Protein 5HZ2 (pdb70)

Sequence (388 aa):
AFEVGRNVAVTEGAVVFENEYFQLLQYKPLTDKVHARPLLMVPPCINKYYILDLQPESSLVRHVVEQGHTVFLVSWRNPDASMAGSTWDDYIEHAAIRAIEVARDISGQDKINVLGFCVGGTIVSTALAVLAARGEHPAASVTLLTTLLDFADTGILDVFVDEGHVQLREATLGGGAGAPCALLRGLELANTFSFLRPNDLVWNYVVDNYLKGNTPVPFDLLFWNGDATNLPGPWYCWYLRHTYLQNELKVPGKLTVCGVPVDLASIDVPTYIYGSREDHIVPWTAAYASTALLANKLRFVLGASGHIAGVINPPAKNKRSHWTNDALPESPQQWLAGAIEHHGSWWPDWTAWLAGQAGAKRAAPANYGNARYRAIEPAPGRYVKAKA

Foldseek 3Di:
DDDPCPFFQPQWWFFFDDDLWWTKIKGDAPDQKAFLAAEEEQEDLWFWDRLQGTGPVQHVVNVLSVLHHTYIYTTTFQDDQVCLQPALQNCLPVPQLVNLVQSCVQSVDQAHAYEAEEVRLVSNLQSLLVCLQVVHQRHQEYEYALYFQQQPPLPPCPVPPPPDDDDPDDDDDPDDDDDAQSVGGGWAKGFQVQNVHDDDDVCLVVVLVCCVPPHPPDPSVNVRRPQIGIDRRSHSVCCCCCPNNVRPSLPFQRDDHPHGGGQSQSNAHEYEFEDEPPESSRHLQSSLQVVVRYHDHYWYKYFYDYPSCRQRFDQVVFDGWIWGDRDRDNGVVVRVVRIDIGTGHCSVVVSVVVSVSRHDMDGDDPAPGDPVTHGDGIPPDCSSVDGD

Structure (mmCIF, N/CA/C/O backbone):
data_5HZ2
#
_entry.id   5HZ2
#
_cell.length_a   73.246
_cell.length_b   87.856
_cell.length_c   136.479
_cell.angle_alpha   90.000
_cell.angle_beta   90.000
_cell.angle_gamma   90.000
#
_symmetry.space_group_name_H-M   'I 2 2 2'
#
loop_
_entity.id
_entity.type
_entity.pdbx_description
1 polymer 'Poly-beta-hydroxybutyrate polymerase'
2 non-polymer GLYCEROL
3 non-polymer 'SULFATE ION'
4 water water
#
loop_
_atom_site.group_PDB
_atom_site.id
_atom_site.type_symbol
_atom_site.label_atom_id
_atom_site.label_alt_id
_atom_site.label_comp_id
_atom_site.label_asym_id
_atom_site.label_entity_id
_atom_site.label_seq_id
_atom_site.pdbx_PDB_ins_code
_atom_site.Cartn_x
_atom_site.Cartn_y
_atom_site.Cartn_z
_atom_site.occupancy
_atom_site.B_iso_or_equiv
_atom_site.auth_seq_id
_atom_site.auth_comp_id
_atom_site.auth_asym_id
_atom_site.auth_atom_id
_atom_site.pdbx_PDB_model_num
ATOM 1 N N . ALA A 1 1 ? 30.637 28.345 39.726 1.00 54.29 202 ALA A N 1
ATOM 2 C CA . ALA A 1 1 ? 31.121 27.005 39.283 1.00 51.59 202 ALA A CA 1
ATOM 3 C C . ALA A 1 1 ? 32.635 27.022 39.311 1.00 45.20 202 ALA A C 1
ATOM 4 O O . ALA A 1 1 ? 33.293 27.963 38.792 1.00 45.70 202 ALA A O 1
ATOM 6 N N . PHE A 1 2 ? 33.201 25.975 39.871 1.00 38.13 203 PHE A N 1
ATOM 7 C CA . PHE A 1 2 ? 34.647 25.929 40.089 1.00 36.54 203 PHE A CA 1
ATOM 8 C C . PHE A 1 2 ? 35.418 25.754 38.774 1.00 30.64 203 PHE A C 1
ATOM 9 O O . PHE A 1 2 ? 35.028 24.989 37.872 1.00 29.99 203 PHE A O 1
ATOM 17 N N . GLU A 1 3 ? 36.534 26.456 38.665 1.00 29.34 204 GLU A N 1
ATOM 18 C CA . GLU A 1 3 ? 37.347 26.268 37.496 1.00 30.75 204 GLU A CA 1
ATOM 19 C C . GLU A 1 3 ? 38.774 26.503 37.843 1.00 26.96 204 GLU A C 1
ATOM 20 O O . GLU A 1 3 ? 39.135 27.576 38.323 1.00 29.39 204 GLU A O 1
ATOM 26 N N . VAL A 1 4 ? 39.610 25.511 37.562 1.00 27.00 205 VAL A N 1
ATOM 27 C CA . VAL A 1 4 ? 40.991 25.616 37.912 1.00 26.87 205 VAL A CA 1
ATOM 28 C C . VAL A 1 4 ? 41.652 26.743 37.099 1.00 30.10 205 VAL A C 1
ATOM 29 O O . VAL A 1 4 ? 41.548 26.712 35.906 1.00 26.84 205 VAL A O 1
ATOM 33 N N . GLY A 1 5 ? 42.325 27.692 37.752 1.00 27.28 206 GLY A N 1
ATOM 34 C CA . GLY A 1 5 ? 42.932 28.830 37.075 1.00 33.65 206 GLY A CA 1
ATOM 35 C C . GLY A 1 5 ? 42.053 30.065 36.941 1.00 31.94 206 GLY A C 1
ATOM 36 O O . GLY A 1 5 ? 42.560 31.158 36.698 1.00 32.85 206 GLY A O 1
ATOM 37 N N . ARG A 1 6 ? 40.752 29.920 37.177 1.00 33.31 207 ARG A N 1
ATOM 38 C CA . ARG A 1 6 ? 39.879 31.078 37.234 1.00 36.68 207 ARG A CA 1
ATOM 39 C C . ARG A 1 6 ? 39.496 31.401 38.657 1.00 33.61 207 ARG A C 1
ATOM 40 O O . ARG A 1 6 ? 39.712 32.499 39.045 1.00 33.08 207 ARG A O 1
ATOM 48 N N . ASN A 1 7 ? 38.894 30.476 39.424 1.00 33.52 208 ASN A N 1
ATOM 49 C CA . ASN A 1 7 ? 38.551 30.753 40.857 1.00 30.77 208 ASN A CA 1
ATOM 50 C C . ASN A 1 7 ? 39.080 29.686 41.866 1.00 31.01 208 ASN A C 1
ATOM 51 O O . ASN A 1 7 ? 38.852 29.789 43.065 1.00 30.71 208 ASN A O 1
ATOM 56 N N . VAL A 1 8 ? 39.872 28.738 41.371 1.00 28.42 209 VAL A N 1
ATOM 57 C CA . VAL A 1 8 ? 40.568 27.742 42.172 1.00 28.58 209 VAL A CA 1
ATOM 58 C C . VAL A 1 8 ? 41.999 27.700 41.693 1.00 25.85 209 VAL A C 1
ATOM 59 O O . VAL A 1 8 ? 42.235 27.853 40.496 1.00 27.58 209 VAL A O 1
ATOM 63 N N . ALA A 1 9 ? 42.945 27.543 42.590 1.00 23.53 210 ALA A N 1
ATOM 64 C CA . ALA A 1 9 ? 44.382 27.427 42.223 1.00 25.04 210 ALA A CA 1
ATOM 65 C C . ALA A 1 9 ? 44.843 28.713 41.507 1.00 25.57 210 ALA A C 1
ATOM 66 O O . ALA A 1 9 ? 45.432 28.651 40.397 1.00 24.39 210 ALA A O 1
ATOM 68 N N . VAL A 1 10 ? 44.553 29.829 42.139 1.00 25.98 211 VAL A N 1
ATOM 69 C CA . VAL A 1 10 ? 44.837 31.141 41.524 1.00 29.55 211 VAL A CA 1
ATOM 70 C C . VAL A 1 10 ? 45.991 31.902 42.127 1.00 27.71 211 VAL A C 1
ATOM 71 O O . VAL A 1 10 ? 46.195 33.030 41.748 1.00 28.31 211 VAL A O 1
ATOM 75 N N . THR A 1 11 ? 46.786 31.303 43.011 1.00 23.05 212 THR A N 1
ATOM 76 C CA . THR A 1 11 ? 47.886 32.032 43.616 1.00 25.82 212 THR A CA 1
ATOM 77 C C . THR A 1 11 ? 48.858 32.285 42.484 1.00 25.66 212 THR A C 1
ATOM 78 O O . THR A 1 11 ? 49.145 31.384 41.681 1.00 24.50 212 THR A O 1
ATOM 82 N N . GLU A 1 12 ? 49.335 33.530 42.404 1.00 25.56 213 GLU A N 1
ATOM 83 C CA . GLU A 1 12 ? 50.130 33.909 41.251 1.00 25.59 213 GLU A CA 1
ATOM 84 C C . GLU A 1 12 ? 51.485 33.267 41.206 1.00 22.63 213 GLU A C 1
ATOM 85 O O . GLU A 1 12 ? 52.211 33.240 42.165 1.00 24.71 213 GLU A O 1
ATOM 91 N N . GLY A 1 13 ? 51.834 32.747 40.037 1.00 22.67 214 GLY A N 1
ATOM 92 C CA . GLY A 1 13 ? 53.106 32.082 39.837 1.00 20.81 214 GLY A CA 1
ATOM 93 C C . GLY A 1 13 ? 53.400 31.631 38.417 1.00 20.97 214 GLY A C 1
ATOM 94 O O . GLY A 1 13 ? 52.691 31.959 37.501 1.00 26.65 214 GLY A O 1
ATOM 95 N N . ALA A 1 14 ? 54.472 30.876 38.254 1.00 22.53 215 ALA A N 1
ATOM 96 C CA . ALA A 1 14 ? 54.848 30.371 36.955 1.00 23.09 215 ALA A CA 1
ATOM 97 C C . ALA A 1 14 ? 55.400 28.971 36.976 1.00 24.08 215 ALA A C 1
ATOM 98 O O . ALA A 1 14 ? 55.951 28.546 37.955 1.00 26.70 215 ALA A O 1
ATOM 100 N N . VAL A 1 15 ? 55.266 28.279 35.854 1.00 22.04 216 VAL A N 1
ATOM 101 C CA . VAL A 1 15 ? 55.866 26.988 35.695 1.00 21.95 216 VAL A CA 1
ATOM 102 C C . VAL A 1 15 ? 57.286 27.349 35.275 1.00 24.67 216 VAL A C 1
ATOM 103 O O . VAL A 1 15 ? 57.477 28.100 34.349 1.00 26.16 216 VAL A O 1
ATOM 107 N N . VAL A 1 16 ? 58.262 26.801 35.967 1.00 22.87 217 VAL A N 1
ATOM 108 C CA . VAL A 1 16 ? 59.662 27.014 35.720 1.00 26.96 217 VAL A CA 1
ATOM 109 C C . VAL A 1 16 ? 60.396 25.795 35.239 1.00 29.70 217 VAL A C 1
ATOM 110 O O . VAL A 1 16 ? 61.542 25.914 34.891 1.00 27.73 217 VAL A O 1
ATOM 114 N N . PHE A 1 17 ? 59.760 24.619 35.261 1.00 28.13 218 PHE A N 1
ATOM 115 C CA . PHE A 1 17 ? 60.378 23.389 34.777 1.00 25.93 218 PHE A CA 1
ATOM 116 C C . PHE A 1 17 ? 59.241 22.426 34.455 1.00 28.72 218 PHE A C 1
ATOM 117 O O . PHE A 1 17 ? 58.156 22.480 35.093 1.00 25.66 218 PHE A O 1
ATOM 125 N N . GLU A 1 18 ? 59.454 21.565 33.469 1.00 25.55 219 GLU A N 1
ATOM 126 C CA . GLU A 1 18 ? 58.492 20.489 33.192 1.00 26.30 219 GLU A CA 1
ATOM 127 C C . GLU A 1 18 ? 59.193 19.326 32.531 1.00 30.51 219 GLU A C 1
ATOM 128 O O . GLU A 1 18 ? 60.170 19.532 31.800 1.00 26.41 219 GLU A O 1
ATOM 134 N N . ASN A 1 19 ? 58.661 18.142 32.758 1.00 24.48 220 ASN A N 1
ATOM 135 C CA . ASN A 1 19 ? 59.120 16.917 32.159 1.00 22.11 220 ASN A CA 1
ATOM 136 C C . ASN A 1 19 ? 57.887 16.032 32.011 1.00 26.29 220 ASN A C 1
ATOM 137 O O . ASN A 1 19 ? 56.788 16.495 32.239 1.00 24.30 220 ASN A O 1
ATOM 142 N N . GLU A 1 20 ? 58.056 14.777 31.623 1.00 24.79 221 GLU A N 1
ATOM 143 C CA . GLU A 1 20 ? 56.922 13.890 31.378 1.00 29.15 221 GLU A CA 1
ATOM 144 C C . GLU A 1 20 ? 56.055 13.702 32.613 1.00 25.96 221 GLU A C 1
ATOM 145 O O . GLU A 1 20 ? 54.855 13.548 32.524 1.00 26.37 221 GLU A O 1
ATOM 151 N N . TYR A 1 21 ? 56.721 13.693 33.754 1.00 23.79 222 TYR A N 1
ATOM 152 C CA . TYR A 1 21 ? 56.127 13.512 35.070 1.00 25.04 222 TYR A CA 1
ATOM 153 C C . TYR A 1 21 ? 55.448 14.663 35.801 1.00 25.93 222 TYR A C 1
ATOM 154 O O . TYR A 1 21 ? 54.472 14.462 36.477 1.00 22.25 222 TYR A O 1
ATOM 163 N N . PHE A 1 22 ? 56.001 15.857 35.689 1.00 24.10 223 PHE A N 1
ATOM 164 C CA . PHE A 1 22 ? 55.453 16.983 36.408 1.00 23.01 223 PHE A CA 1
ATOM 165 C C . PHE A 1 22 ? 55.889 18.349 35.900 1.00 25.49 223 PHE A C 1
ATOM 166 O O . PHE A 1 22 ? 56.767 18.462 35.096 1.00 22.87 223 PHE A O 1
ATOM 174 N N . GLN A 1 23 ? 55.242 19.365 36.438 1.00 23.17 224 GLN A N 1
ATOM 175 C CA . GLN A 1 23 ? 55.582 20.738 36.199 1.00 23.25 224 GLN A CA 1
ATOM 176 C C . GLN A 1 23 ? 55.952 21.301 37.567 1.00 26.41 224 GLN A C 1
ATOM 177 O O . GLN A 1 23 ? 55.248 21.078 38.529 1.00 24.61 224 GLN A O 1
ATOM 183 N N . LEU A 1 24 ? 57.063 22.008 37.658 1.00 23.47 225 LEU A N 1
ATOM 184 C CA . LEU A 1 24 ? 57.406 22.672 38.896 1.00 22.51 225 LEU A CA 1
ATOM 185 C C . LEU A 1 24 ? 56.887 24.103 38.829 1.00 25.04 225 LEU A C 1
ATOM 186 O O . LEU A 1 24 ? 57.262 24.903 37.913 1.00 22.13 225 LEU A O 1
ATOM 191 N N . LEU A 1 25 ? 56.023 24.453 39.779 1.00 22.39 226 LEU A N 1
ATOM 192 C CA . LEU A 1 25 ? 55.552 25.831 39.933 1.00 21.76 226 LEU A CA 1
ATOM 193 C C . LEU A 1 25 ? 56.403 26.586 40.955 1.00 23.23 226 LEU A C 1
ATOM 194 O O . LEU A 1 25 ? 56.932 26.012 41.935 1.00 22.90 226 LEU A O 1
ATOM 199 N N . GLN A 1 26 ? 56.578 27.884 40.685 1.00 23.05 227 GLN A N 1
ATOM 200 C CA . GLN A 1 26 ? 57.226 28.822 41.602 1.00 21.85 227 GLN A CA 1
ATOM 201 C C . GLN A 1 26 ? 56.303 29.970 41.774 1.00 22.79 227 GLN 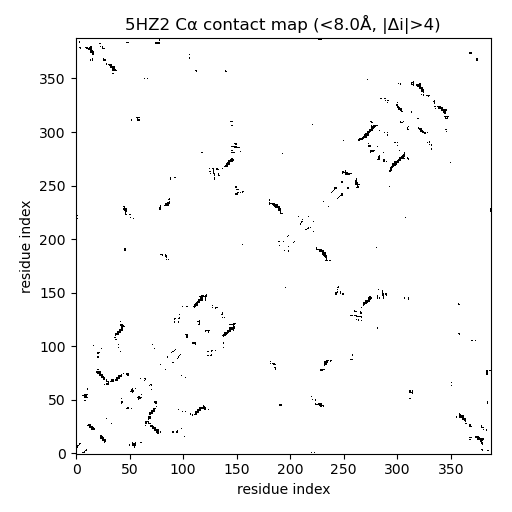A C 1
ATOM 202 O O . GLN A 1 26 ? 55.847 30.589 40.803 1.00 24.80 227 GLN A O 1
ATOM 208 N N . TYR A 1 27 ? 56.008 30.319 43.022 1.00 21.58 228 TYR A N 1
ATOM 209 C CA . TYR A 1 27 ? 55.032 31.369 43.247 1.00 22.94 228 TYR A CA 1
ATOM 210 C C . TYR A 1 27 ? 55.687 32.760 43.383 1.00 21.98 228 TYR A C 1
ATOM 211 O O . TYR A 1 27 ? 56.826 32.902 43.845 1.00 26.00 228 TYR A O 1
ATOM 220 N N . LYS A 1 28 ? 54.936 33.740 42.932 1.00 21.94 229 LYS A N 1
ATOM 221 C CA . LYS A 1 28 ? 55.327 35.159 43.016 1.00 23.91 229 LYS A CA 1
ATOM 222 C C . LYS A 1 28 ? 55.371 35.593 44.507 1.00 26.82 229 LYS A C 1
ATOM 223 O O . LYS A 1 28 ? 54.475 35.292 45.269 1.00 27.19 229 LYS A O 1
ATOM 229 N N . PRO A 1 29 ? 56.444 36.272 44.928 1.00 30.32 230 PRO A N 1
ATOM 230 C CA . PRO A 1 29 ? 56.465 36.732 46.299 1.00 29.08 230 PRO A CA 1
ATOM 231 C C . PRO A 1 29 ? 55.333 37.712 46.614 1.00 28.63 230 PRO A C 1
ATOM 232 O O . PRO A 1 29 ? 54.844 38.450 45.764 1.00 26.76 230 PRO A O 1
ATOM 236 N N . LEU A 1 30 ? 54.917 37.709 47.864 1.00 29.74 231 LEU A N 1
ATOM 237 C CA . LEU A 1 30 ? 53.900 38.615 48.310 1.00 31.08 231 LEU A CA 1
ATOM 238 C C . LEU A 1 30 ? 54.443 39.475 49.479 1.00 32.59 231 LEU A C 1
ATOM 239 O O . LEU A 1 30 ? 53.661 40.115 50.198 1.00 32.48 231 LEU A O 1
ATOM 244 N N . THR A 1 31 ? 55.753 39.432 49.687 1.00 30.27 232 THR A N 1
ATOM 245 C CA . THR A 1 31 ? 56.435 40.108 50.784 1.00 30.41 232 THR A CA 1
ATOM 246 C C . THR A 1 31 ? 57.662 40.775 50.160 1.00 30.84 232 THR A C 1
ATOM 247 O O . THR A 1 31 ? 58.085 40.374 49.062 1.00 29.85 232 THR A O 1
ATOM 251 N N . ASP A 1 32 ? 58.282 41.755 50.824 1.00 31.10 233 ASP A N 1
ATOM 252 C CA . ASP A 1 32 ? 59.534 42.351 50.272 1.00 34.43 233 ASP A CA 1
ATOM 253 C C . ASP A 1 32 ? 60.736 41.495 50.510 1.00 31.87 233 ASP A C 1
ATOM 254 O O . ASP A 1 32 ? 61.683 41.482 49.735 1.00 32.56 233 ASP A O 1
ATOM 259 N N . LYS A 1 33 ? 60.720 40.773 51.617 1.00 30.85 234 LYS A N 1
ATOM 260 C CA . LYS A 1 33 ? 61.762 39.838 51.911 1.00 30.17 234 LYS A CA 1
ATOM 261 C C . LYS A 1 33 ? 61.243 38.381 52.099 1.00 29.40 234 LYS A C 1
ATOM 262 O O . LYS A 1 33 ? 60.080 38.145 52.413 1.00 32.35 234 LYS A O 1
ATOM 268 N N . VAL A 1 34 ? 62.147 37.444 51.900 1.00 29.60 235 VAL A N 1
ATOM 269 C CA . VAL A 1 34 ? 61.833 36.057 52.063 1.00 29.34 235 VAL A CA 1
ATOM 270 C C . VAL A 1 34 ? 63.021 35.350 52.653 1.00 30.12 235 VAL A C 1
ATOM 271 O O . VAL A 1 34 ? 64.135 35.771 52.483 1.00 30.01 235 VAL A O 1
ATOM 275 N N . HIS A 1 35 ? 62.763 34.262 53.346 1.00 28.89 236 HIS A N 1
ATOM 276 C CA . HIS A 1 35 ? 63.819 33.413 53.814 1.00 26.17 236 HIS A CA 1
ATOM 277 C C . HIS A 1 35 ? 64.754 32.899 52.770 1.00 26.70 236 HIS A C 1
ATOM 278 O O . HIS A 1 35 ? 64.369 32.610 51.636 1.00 29.40 236 HIS A O 1
ATOM 285 N N . ALA A 1 36 ? 66.001 32.703 53.185 1.00 30.24 237 ALA A N 1
ATOM 286 C CA . ALA A 1 36 ? 67.010 32.204 52.299 1.00 30.10 237 ALA A CA 1
ATOM 287 C C . ALA A 1 36 ? 66.620 30.836 51.669 1.00 31.16 237 ALA A C 1
ATOM 288 O O . ALA A 1 36 ? 66.859 30.606 50.486 1.00 29.24 237 ALA A O 1
ATOM 290 N N . ARG A 1 37 ? 66.094 29.911 52.485 1.00 27.49 238 ARG A N 1
ATOM 291 C CA . ARG A 1 37 ? 65.739 28.577 52.029 1.00 27.15 238 ARG A CA 1
ATOM 292 C C . ARG A 1 37 ? 64.278 28.546 51.602 1.00 27.01 238 ARG A C 1
ATOM 293 O O . ARG A 1 37 ? 63.411 28.956 52.354 1.00 27.22 238 ARG A O 1
ATOM 301 N N . PRO A 1 38 ? 64.021 28.021 50.424 1.00 25.13 239 PRO A N 1
ATOM 302 C CA . PRO A 1 38 ? 62.653 27.953 49.934 1.00 26.17 239 PRO A CA 1
ATOM 303 C C . PRO A 1 38 ? 62.061 26.651 50.445 1.00 23.20 239 PRO A C 1
ATOM 304 O O . PRO A 1 38 ? 62.794 25.798 50.970 1.00 22.12 239 PRO A O 1
ATOM 308 N N . LEU A 1 39 ? 60.758 26.507 50.245 1.00 23.53 240 LEU A N 1
ATOM 309 C CA . LEU A 1 39 ? 60.021 25.296 50.603 1.00 22.54 240 LEU A CA 1
ATOM 310 C C . LEU A 1 39 ? 59.545 24.693 49.303 1.00 22.37 240 LEU A C 1
ATOM 311 O O . LEU A 1 39 ? 58.836 25.373 48.543 1.00 23.32 240 LEU A O 1
ATOM 316 N N . LEU A 1 40 ? 59.841 23.413 49.098 1.00 22.44 241 LEU A N 1
ATOM 317 C CA . LEU A 1 40 ? 59.258 22.638 48.019 1.00 22.27 241 LEU A CA 1
ATOM 318 C C . LEU A 1 40 ? 58.122 21.756 48.589 1.00 20.34 241 LEU A C 1
ATOM 319 O O . LEU A 1 40 ? 58.362 20.947 49.496 1.00 20.81 241 LEU A O 1
ATOM 324 N N . MET A 1 41 ? 56.951 21.889 47.990 1.00 22.46 242 MET A N 1
ATOM 325 C CA . MET A 1 41 ? 55.794 21.114 48.358 1.00 22.62 242 MET A CA 1
ATOM 326 C C . MET A 1 41 ? 55.559 19.988 47.365 1.00 21.12 242 MET A C 1
ATOM 327 O O . MET A 1 41 ? 55.513 20.220 46.176 1.00 21.14 242 MET A O 1
ATOM 332 N N . VAL A 1 42 ? 55.406 18.777 47.878 1.00 20.87 243 VAL A N 1
ATOM 333 C CA . VAL A 1 42 ? 55.122 17.631 47.056 1.00 18.60 243 VAL A CA 1
ATOM 334 C C . VAL A 1 42 ? 53.746 17.136 47.452 1.00 20.26 243 VAL A C 1
ATOM 335 O O . VAL A 1 42 ? 53.566 16.486 48.445 1.00 19.43 243 VAL A O 1
ATOM 339 N N . PRO A 1 43 ? 52.742 17.489 46.675 1.0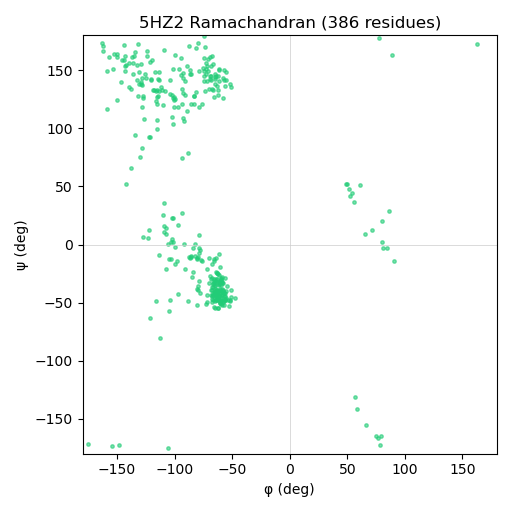0 22.88 244 PRO A N 1
ATOM 340 C CA . PRO A 1 43 ? 51.362 17.084 46.948 1.00 22.60 244 PRO A CA 1
ATOM 341 C C . PRO A 1 43 ? 51.089 15.660 46.501 1.00 22.77 244 PRO A C 1
ATOM 342 O O . PRO A 1 43 ? 51.951 15.068 45.903 1.00 19.76 244 PRO A O 1
ATOM 346 N N . PRO A 1 44 ? 49.921 15.114 46.812 1.00 21.71 245 PRO A N 1
ATOM 347 C CA . PRO A 1 44 ? 49.645 13.754 46.342 1.00 23.30 245 PRO A CA 1
ATOM 348 C C . PRO A 1 44 ? 49.417 13.689 44.828 1.00 22.30 245 PRO A C 1
ATOM 349 O O . PRO A 1 44 ? 49.139 14.704 44.224 1.00 22.32 245 PRO A O 1
ATOM 353 N N . CYS A 1 45 ? 49.569 12.510 44.238 1.00 21.70 246 CYS A N 1
ATOM 354 C CA . CYS A 1 45 ? 49.287 12.305 42.823 1.00 23.27 246 CYS A CA 1
ATOM 355 C C . CYS A 1 45 ? 47.923 11.600 42.653 1.00 23.67 246 CYS A C 1
ATOM 356 O O . CYS A 1 45 ? 47.525 11.261 41.552 1.00 23.10 246 CYS A O 1
ATOM 359 N N . ILE A 1 46 ? 47.257 11.414 43.778 1.00 21.07 247 ILE A N 1
ATOM 360 C CA . ILE A 1 46 ? 45.935 10.849 43.828 1.00 21.71 247 ILE A CA 1
ATOM 361 C C . ILE A 1 46 ? 45.143 12.129 44.023 1.00 19.86 247 ILE A C 1
ATOM 362 O O . ILE A 1 46 ? 45.223 12.761 45.043 1.00 21.13 247 ILE A O 1
ATOM 367 N N . ASN A 1 47 ? 44.409 12.514 42.999 1.00 22.25 248 ASN A N 1
ATOM 368 C CA . ASN A 1 47 ? 43.702 13.775 42.954 1.00 21.51 248 ASN A CA 1
ATOM 369 C C . ASN A 1 47 ? 44.829 14.778 42.638 1.00 22.13 248 ASN A C 1
ATOM 370 O O . ASN A 1 47 ? 45.972 14.396 42.571 1.00 21.25 248 ASN A O 1
ATOM 375 N N . LYS A 1 48 ? 44.488 16.042 42.479 1.00 20.11 249 LYS A N 1
ATOM 376 C CA . LYS A 1 48 ? 45.440 17.068 42.098 1.00 21.78 249 LYS A CA 1
ATOM 377 C C . LYS A 1 48 ? 45.993 17.954 43.208 1.00 20.11 249 LYS A C 1
ATOM 378 O O . LYS A 1 48 ? 45.456 18.008 44.278 1.00 20.58 249 LYS A O 1
ATOM 384 N N . TYR A 1 49 ? 47.095 18.632 42.926 1.00 19.42 250 TYR A N 1
ATOM 385 C CA . TYR A 1 49 ? 47.762 19.444 43.927 1.00 22.32 250 TYR A CA 1
ATOM 386 C C . TYR A 1 49 ? 46.987 20.567 44.593 1.00 23.44 250 TYR A C 1
ATOM 387 O O . TYR A 1 49 ? 47.272 20.924 45.714 1.00 22.96 250 TYR A O 1
ATOM 396 N N . TYR A 1 50 ? 46.017 21.104 43.878 1.00 24.25 251 TYR A N 1
ATOM 397 C CA . TYR A 1 50 ? 45.310 22.303 44.274 1.00 22.52 251 TYR A CA 1
ATOM 398 C C . TYR A 1 50 ? 44.534 22.300 45.573 1.00 22.67 251 TYR A C 1
ATOM 399 O O . TYR A 1 50 ? 44.073 23.326 46.018 1.00 21.46 251 TYR A O 1
ATOM 408 N N . ILE A 1 51 ? 44.409 21.142 46.190 1.00 22.25 252 ILE A N 1
ATOM 409 C CA . ILE A 1 51 ? 43.790 21.073 47.494 1.00 21.41 252 ILE A CA 1
ATOM 410 C C . ILE A 1 51 ? 44.658 21.977 48.402 1.00 22.59 252 ILE A C 1
ATOM 411 O O . ILE A 1 51 ? 44.170 22.528 49.351 1.00 25.93 252 ILE A O 1
ATOM 416 N N . LEU A 1 52 ? 45.943 22.102 48.085 1.00 21.26 253 LEU A N 1
ATOM 417 C CA . LEU A 1 52 ? 46.888 22.954 48.814 1.00 22.69 253 LEU A CA 1
ATOM 418 C C . LEU A 1 52 ? 46.855 24.454 48.416 1.00 25.39 253 LEU A C 1
ATOM 419 O O . LEU A 1 52 ? 47.489 25.265 49.049 1.00 26.22 253 LEU A O 1
ATOM 424 N N . ASP A 1 53 ? 46.151 24.787 47.344 1.00 24.85 254 ASP A N 1
ATOM 425 C CA . ASP A 1 53 ? 45.982 26.169 46.899 1.00 24.42 254 ASP A CA 1
ATOM 426 C C . ASP A 1 53 ? 44.561 26.250 46.397 1.00 25.73 254 ASP A C 1
ATOM 427 O O . ASP A 1 53 ? 44.313 26.656 45.292 1.00 23.52 254 ASP A O 1
ATOM 432 N N . LEU A 1 54 ? 43.625 25.827 47.223 1.00 25.81 255 LEU A N 1
ATOM 433 C CA . LEU A 1 54 ? 42.263 25.733 46.778 1.00 26.31 255 LEU A CA 1
ATOM 434 C C . LEU A 1 54 ? 41.543 26.989 46.353 1.00 30.79 255 LEU A C 1
ATOM 435 O O . LEU A 1 54 ? 41.137 27.071 45.227 1.00 34.62 255 LEU A O 1
ATOM 440 N N . GLN A 1 55 ? 41.495 27.994 47.202 1.00 29.53 256 GLN A N 1
ATOM 441 C CA . GLN A 1 55 ? 40.838 29.254 46.899 1.00 31.72 256 GLN A CA 1
ATOM 442 C C . GLN A 1 55 ? 41.605 30.274 47.679 1.00 28.58 256 GLN A C 1
ATOM 443 O O . GLN A 1 55 ? 42.323 29.904 48.577 1.00 29.33 256 GLN A O 1
ATOM 449 N N . PRO A 1 56 ? 41.522 31.548 47.352 1.00 31.21 257 PRO A N 1
ATOM 450 C CA . PRO A 1 56 ? 42.403 32.486 48.034 1.00 31.12 257 PRO A CA 1
ATOM 451 C C . PRO A 1 56 ? 42.285 32.480 49.544 1.00 28.16 257 PRO A C 1
ATOM 452 O O . PRO A 1 56 ? 43.292 32.536 50.198 1.00 31.26 257 PRO A O 1
ATOM 456 N N . GLU A 1 57 ? 41.081 32.400 50.064 1.00 28.77 258 GLU A N 1
ATOM 457 C CA . GLU A 1 57 ? 40.816 32.361 51.485 1.00 33.12 258 GLU A CA 1
ATOM 458 C C . GLU A 1 57 ? 41.356 31.121 52.188 1.00 29.42 258 GLU A C 1
ATOM 459 O O . GLU A 1 57 ? 41.736 31.169 53.334 1.00 35.07 258 GLU A O 1
ATOM 465 N N . SER A 1 58 ? 41.323 30.000 51.491 1.00 28.00 259 SER A N 1
ATOM 466 C CA . SER A 1 58 ? 41.722 28.708 52.028 1.00 27.89 259 SER A CA 1
ATOM 467 C C . SER A 1 58 ? 43.039 28.116 51.535 1.00 28.99 259 SER A C 1
ATOM 468 O O . SER A 1 58 ? 43.299 26.949 51.740 1.00 29.37 259 SER A O 1
ATOM 471 N N . SER A 1 59 ? 43.861 28.912 50.883 1.00 24.68 260 SER A N 1
ATOM 472 C CA . SER A 1 59 ? 45.088 28.390 50.326 1.00 25.68 260 SER A CA 1
ATOM 473 C C . SER A 1 59 ? 46.287 28.278 51.253 1.00 24.89 260 SER A C 1
ATOM 474 O O . SER A 1 59 ? 46.740 29.258 51.784 1.00 23.58 260 SER A O 1
ATOM 477 N N . LEU A 1 60 ? 46.814 27.068 51.413 1.00 23.22 261 LEU A N 1
ATOM 478 C CA . LEU A 1 60 ? 48.022 26.919 52.172 1.00 23.22 261 LEU A CA 1
ATOM 479 C C . LEU A 1 60 ? 49.205 27.582 51.477 1.00 22.83 261 LEU A C 1
ATOM 480 O O . LEU A 1 60 ? 50.039 28.186 52.135 1.00 22.86 261 LEU A O 1
ATOM 485 N N . VAL A 1 61 ? 49.307 27.420 50.154 1.00 23.34 262 VAL A N 1
ATOM 486 C CA . VAL A 1 61 ? 50.400 28.077 49.411 1.00 23.74 262 VAL A CA 1
ATOM 487 C C . VAL A 1 61 ? 50.462 29.580 49.693 1.00 21.93 262 VAL A C 1
ATOM 488 O O . VAL A 1 61 ? 51.492 30.107 50.093 1.00 24.03 262 VAL A O 1
ATOM 492 N N . ARG A 1 62 ? 49.315 30.227 49.512 1.00 23.90 263 ARG A N 1
ATOM 493 C CA . ARG A 1 62 ? 49.237 31.684 49.658 1.00 26.62 263 ARG A CA 1
ATOM 494 C C . ARG A 1 62 ? 49.672 32.073 51.045 1.00 27.13 263 ARG A C 1
ATOM 495 O O . ARG A 1 62 ? 50.466 33.006 51.236 1.00 26.20 263 ARG A O 1
ATOM 503 N N . HIS A 1 63 ? 49.197 31.316 52.018 1.00 26.04 264 HIS A N 1
ATOM 504 C CA . HIS A 1 63 ? 49.541 31.608 53.378 1.00 24.10 264 HIS A CA 1
ATOM 505 C C . HIS A 1 63 ? 51.029 31.503 53.636 1.00 24.53 264 HIS A C 1
ATOM 506 O O . HIS A 1 63 ? 51.595 32.366 54.276 1.00 22.10 264 HIS A O 1
ATOM 513 N N . VAL A 1 64 ? 51.660 30.457 53.124 1.00 23.60 265 VAL A N 1
ATOM 514 C CA . VAL A 1 64 ? 53.079 30.281 53.338 1.00 22.68 265 VAL A CA 1
ATOM 515 C C . VAL A 1 64 ? 53.851 31.421 52.593 1.00 23.34 265 VAL A C 1
ATOM 516 O O . VAL A 1 64 ? 54.809 31.974 53.128 1.00 23.23 265 VAL A O 1
ATOM 520 N N . VAL A 1 65 ? 53.451 31.709 51.381 1.00 25.63 266 VAL A N 1
ATOM 521 C CA . VAL A 1 65 ? 54.071 32.792 50.594 1.00 25.06 266 VAL A CA 1
ATOM 522 C C . VAL A 1 65 ? 53.977 34.082 51.399 1.00 25.94 266 VAL A C 1
ATOM 523 O O . VAL A 1 65 ? 54.978 34.812 51.527 1.00 24.80 266 VAL A O 1
ATOM 527 N N . GLU A 1 66 ? 52.801 34.346 51.938 1.00 24.26 267 GLU A N 1
ATOM 528 C CA . GLU A 1 66 ? 52.625 35.537 52.793 1.00 27.87 267 GLU A CA 1
ATOM 529 C C . GLU A 1 66 ? 53.438 35.587 54.081 1.00 29.10 267 GLU A C 1
ATOM 530 O O . GLU A 1 66 ? 53.717 36.687 54.575 1.00 29.53 267 GLU A O 1
ATOM 536 N N . GLN A 1 67 ? 53.853 34.460 54.630 1.00 27.70 268 GLN A N 1
ATOM 537 C CA . GLN A 1 67 ? 54.825 34.446 55.706 1.00 28.80 268 GLN A CA 1
ATOM 538 C C . GLN A 1 67 ? 56.259 34.638 55.270 1.00 31.21 268 GLN A C 1
ATOM 539 O O . GLN A 1 67 ? 57.167 34.568 56.120 1.00 29.47 268 GLN A O 1
ATOM 545 N N . GLY A 1 68 ? 56.511 34.958 54.015 1.00 31.31 269 GLY A N 1
ATOM 546 C CA . GLY A 1 68 ? 57.888 35.163 53.609 1.00 26.79 269 GLY A CA 1
ATOM 547 C C . GLY A 1 68 ? 58.766 34.007 53.168 1.00 27.88 269 GLY A C 1
ATOM 548 O O . GLY A 1 68 ? 59.975 34.039 53.342 1.00 28.15 269 GLY A O 1
ATOM 549 N N . HIS A 1 69 ? 58.147 32.976 52.611 1.00 25.84 270 HIS A N 1
ATOM 550 C CA . HIS A 1 69 ? 58.871 31.836 52.094 1.00 25.28 270 HIS A CA 1
ATOM 551 C C . HIS A 1 69 ? 58.705 31.739 50.584 1.00 23.66 270 HIS A C 1
ATOM 552 O O . HIS A 1 69 ? 57.649 32.002 50.060 1.00 23.94 270 HIS A O 1
ATOM 559 N N . THR A 1 70 ? 59.764 31.342 49.895 1.00 22.01 271 THR A N 1
ATOM 560 C CA . THR A 1 70 ? 59.689 31.126 48.470 1.00 23.05 271 THR A CA 1
ATOM 561 C C . THR A 1 70 ? 59.127 29.709 48.375 1.00 22.48 271 THR A C 1
ATOM 562 O O . THR A 1 70 ? 59.646 28.809 48.976 1.00 25.33 271 THR A O 1
ATOM 566 N N . VAL A 1 71 ? 58.069 29.523 47.619 1.00 24.32 272 VAL A N 1
ATOM 567 C CA . VAL A 1 71 ? 57.429 28.234 47.487 1.00 23.34 272 VAL A CA 1
ATOM 568 C C . VAL A 1 71 ? 57.529 27.726 46.053 1.00 23.25 272 VAL A C 1
ATOM 569 O O . VAL A 1 71 ? 57.123 28.431 45.102 1.00 21.84 272 VAL A O 1
ATOM 573 N N . PHE A 1 72 ? 57.935 26.461 45.950 1.00 20.90 273 PHE A N 1
ATOM 574 C CA . PHE A 1 72 ? 57.987 25.679 44.724 1.00 19.90 273 PHE A CA 1
ATOM 575 C C . PHE A 1 72 ? 56.993 24.533 44.989 1.00 23.04 273 PHE A C 1
ATOM 576 O O . PHE A 1 72 ? 56.826 24.121 46.112 1.00 25.57 273 PHE A O 1
ATOM 584 N N . LEU A 1 73 ? 56.343 24.039 43.953 1.00 23.24 274 LEU A N 1
ATOM 585 C CA . LEU A 1 73 ? 55.336 22.968 44.079 1.00 20.10 274 LEU A CA 1
ATOM 586 C C . LEU A 1 73 ? 55.328 22.075 42.898 1.00 20.04 274 LEU A C 1
ATOM 587 O O . LEU A 1 73 ? 55.422 22.513 41.725 1.00 22.71 274 LEU A O 1
ATOM 592 N N . VAL A 1 74 ? 55.182 20.801 43.161 1.00 20.48 275 VAL A N 1
ATOM 593 C CA . VAL A 1 74 ? 55.129 19.779 42.142 1.00 20.58 275 VAL A CA 1
ATOM 594 C C . VAL A 1 74 ? 53.641 19.608 41.709 1.00 22.21 275 VAL A C 1
ATOM 595 O O . VAL A 1 74 ? 52.830 19.212 42.521 1.00 21.23 275 VAL A O 1
ATOM 599 N N . SER A 1 75 ? 53.336 19.947 40.448 1.00 20.77 276 SER A N 1
ATOM 600 C CA . SER A 1 75 ? 52.085 19.770 39.788 1.00 20.65 276 SER A CA 1
ATOM 601 C C . SER A 1 75 ? 52.211 18.532 38.893 1.00 23.18 276 SER A C 1
ATOM 602 O O . SER A 1 75 ? 52.883 18.520 37.855 1.00 23.85 276 SER A O 1
ATOM 605 N N . TRP A 1 76 ? 51.627 17.431 39.335 1.00 21.29 277 TRP A N 1
ATOM 606 C CA . TRP A 1 76 ? 51.756 16.178 38.611 1.00 22.21 277 TRP A CA 1
ATOM 607 C C . TRP A 1 76 ? 51.063 16.061 37.256 1.00 21.94 277 TRP A C 1
ATOM 608 O O . TRP A 1 76 ? 49.996 16.571 37.044 1.00 21.36 277 TRP A O 1
ATOM 619 N N . ARG A 1 77 ? 51.706 15.345 36.355 1.00 22.49 278 ARG A N 1
ATOM 620 C CA . ARG A 1 77 ? 51.131 15.065 35.068 1.00 23.61 278 ARG A CA 1
ATOM 621 C C . ARG A 1 77 ? 49.967 14.106 35.302 1.00 22.42 278 ARG A C 1
ATOM 622 O O . ARG A 1 77 ? 50.072 13.240 36.132 1.00 24.14 278 ARG A O 1
ATOM 630 N N . ASN A 1 78 ? 48.869 14.239 34.575 1.00 22.89 279 ASN A N 1
ATOM 631 C CA . ASN A 1 78 ? 47.786 13.275 34.705 1.00 23.96 279 ASN A CA 1
ATOM 632 C C . ASN A 1 78 ? 48.228 12.314 33.605 1.00 25.34 279 ASN A C 1
ATOM 633 O O . ASN A 1 78 ? 48.121 12.612 32.442 1.00 25.70 279 ASN A O 1
ATOM 638 N N . PRO A 1 79 ? 48.755 11.164 33.989 1.00 24.38 280 PRO A N 1
ATOM 639 C CA . PRO A 1 79 ? 49.363 10.264 33.005 1.00 26.05 280 PRO A CA 1
ATOM 640 C C . PRO A 1 79 ? 48.534 9.810 31.829 1.00 29.13 280 PRO A C 1
ATOM 641 O O . PRO A 1 79 ? 47.364 9.555 31.958 1.00 27.96 280 PRO A O 1
ATOM 645 N N . ASP A 1 80 ? 49.189 9.735 30.675 1.00 31.24 281 ASP A N 1
ATOM 646 C CA . ASP A 1 80 ? 48.543 9.254 29.442 1.00 35.87 281 ASP A CA 1
ATOM 647 C C . ASP A 1 80 ? 49.028 7.841 29.110 1.00 33.05 281 ASP A C 1
ATOM 648 O O . ASP A 1 80 ? 49.833 7.252 29.882 1.00 29.31 281 ASP A O 1
ATOM 653 N N . ALA A 1 81 ? 48.592 7.321 27.930 1.00 30.80 282 ALA A N 1
ATOM 654 C CA . ALA A 1 81 ? 48.848 5.976 27.541 1.00 30.81 282 ALA A CA 1
ATOM 655 C C . ALA A 1 81 ? 50.362 5.750 27.485 1.00 28.66 282 ALA A C 1
ATOM 656 O O . ALA A 1 81 ? 50.839 4.657 27.788 1.00 30.16 282 ALA A O 1
ATOM 658 N N . SER A 1 82 ? 51.157 6.769 27.184 1.00 26.95 283 SER A N 1
ATOM 659 C CA . SER A 1 82 ? 52.619 6.503 27.154 1.00 28.64 283 SER A CA 1
ATOM 660 C C . SER A 1 82 ? 53.181 6.192 28.502 1.00 31.73 283 SER A C 1
ATOM 661 O O . SER A 1 82 ? 54.335 5.750 28.607 1.00 29.72 283 SER A O 1
ATOM 664 N N . MET A 1 83 ? 52.435 6.511 29.582 1.00 27.72 284 MET A N 1
ATOM 665 C CA . MET A 1 83 ? 52.981 6.332 30.933 1.00 27.41 284 MET A CA 1
ATOM 666 C C . MET A 1 83 ? 52.273 5.164 31.647 1.00 29.15 284 MET A C 1
ATOM 667 O O . MET A 1 83 ? 52.395 4.992 32.862 1.00 27.72 284 MET A O 1
ATOM 672 N N . ALA A 1 84 ? 51.584 4.330 30.892 1.00 27.21 285 ALA A N 1
ATOM 673 C CA . ALA A 1 84 ? 50.865 3.159 31.486 1.00 27.02 285 ALA A CA 1
ATOM 674 C C . ALA A 1 84 ? 51.801 2.100 32.096 1.00 24.57 285 ALA A C 1
ATOM 675 O O . ALA A 1 84 ? 51.340 1.255 32.855 1.00 26.34 285 ALA A O 1
ATOM 677 N N . GLY A 1 85 ? 53.093 2.177 31.830 1.00 24.89 286 GLY A N 1
ATOM 678 C CA . GLY A 1 85 ? 54.070 1.343 32.485 1.00 24.80 286 GLY A CA 1
ATOM 679 C C . GLY A 1 85 ? 54.986 2.034 33.469 1.00 24.41 286 GLY A C 1
ATOM 680 O O . GLY A 1 85 ? 55.910 1.380 33.988 1.00 26.82 286 GLY A O 1
ATOM 681 N N . SER A 1 86 ? 54.715 3.291 33.835 1.00 24.85 287 SER A N 1
ATOM 682 C CA . SER A 1 86 ? 55.551 4.020 34.813 1.00 25.33 287 SER A CA 1
ATOM 683 C C . SER A 1 86 ? 55.486 3.354 36.213 1.00 24.61 287 SER A C 1
ATOM 684 O O . SER A 1 86 ? 54.399 2.897 36.628 1.00 22.35 287 SER A O 1
ATOM 687 N N . THR A 1 87 ? 56.624 3.347 36.908 1.00 23.64 288 THR A N 1
ATOM 688 C CA . THR A 1 87 ? 56.811 2.653 38.117 1.00 21.29 288 THR A CA 1
ATOM 689 C C . THR A 1 87 ? 56.906 3.628 39.296 1.00 22.37 288 THR A C 1
ATOM 690 O O . THR A 1 87 ? 57.104 4.838 39.103 1.00 22.03 288 THR A O 1
ATOM 694 N N . TRP A 1 88 ? 56.827 3.081 40.517 1.00 22.10 289 TRP A N 1
ATOM 695 C CA . TRP A 1 88 ? 57.113 3.841 41.715 1.00 21.13 289 TRP A CA 1
ATOM 696 C C . TRP A 1 88 ? 58.519 4.469 41.619 1.00 22.29 289 TRP A C 1
ATOM 697 O O . TRP A 1 88 ? 58.734 5.660 41.947 1.00 20.22 289 TRP A O 1
ATOM 708 N N . ASP A 1 89 ? 59.498 3.660 41.196 1.00 22.07 290 ASP A N 1
ATOM 709 C CA . ASP A 1 89 ? 60.868 4.204 41.046 1.00 22.72 290 ASP A CA 1
ATOM 710 C C . ASP A 1 89 ? 60.989 5.369 40.040 1.00 23.63 290 ASP A C 1
ATOM 711 O O . ASP A 1 89 ? 61.724 6.320 40.311 1.00 24.98 290 ASP A O 1
ATOM 716 N N . ASP A 1 90 ? 60.305 5.286 38.927 1.00 24.21 291 ASP A N 1
ATOM 717 C CA . ASP A 1 90 ? 60.305 6.321 37.914 1.00 26.27 291 ASP A CA 1
ATOM 718 C C . ASP A 1 90 ? 59.863 7.658 38.541 1.00 28.24 291 ASP A C 1
ATOM 719 O O . ASP A 1 90 ? 60.454 8.727 38.282 1.00 26.06 291 ASP A O 1
ATOM 724 N N . TYR A 1 91 ? 58.766 7.609 39.301 1.00 25.78 292 TYR A N 1
ATOM 725 C CA . TYR A 1 91 ? 58.286 8.800 40.007 1.00 26.02 292 TYR A CA 1
ATOM 726 C C . TYR A 1 91 ? 59.290 9.306 41.044 1.00 24.95 292 TYR A C 1
ATOM 727 O O . TYR A 1 91 ? 59.485 10.496 41.185 1.00 24.15 292 TYR A O 1
ATOM 736 N N . ILE A 1 92 ? 59.916 8.414 41.788 1.00 24.12 293 ILE A N 1
ATOM 737 C CA . ILE A 1 92 ? 60.864 8.890 42.765 1.00 24.60 293 ILE A CA 1
ATOM 738 C C . ILE A 1 92 ? 62.044 9.585 42.086 1.00 26.90 293 ILE A C 1
ATOM 739 O O . ILE A 1 92 ? 62.434 10.656 42.473 1.00 27.29 293 ILE A O 1
ATOM 744 N N . GLU A 1 93 ? 62.601 8.953 41.069 1.00 25.29 294 GLU A N 1
ATOM 745 C CA . GLU A 1 93 ? 63.738 9.540 40.384 1.00 27.10 294 GLU A CA 1
ATOM 746 C C . GLU A 1 93 ? 63.479 10.747 39.500 1.00 25.06 294 GLU A C 1
ATOM 747 O O . GLU A 1 93 ? 64.139 11.744 39.613 1.00 29.31 294 GLU A O 1
ATOM 753 N N . HIS A 1 94 ? 62.481 10.627 38.641 1.00 25.23 295 HIS A N 1
ATOM 754 C CA . HIS A 1 94 ? 62.168 11.639 37.649 1.00 27.67 295 HIS A CA 1
ATOM 755 C C . HIS A 1 94 ? 61.257 12.756 38.052 1.00 27.74 295 HIS A C 1
ATOM 756 O O . HIS A 1 94 ? 61.123 13.723 37.347 1.00 26.50 295 HIS A O 1
ATOM 763 N N . ALA A 1 95 ? 60.640 12.605 39.200 1.00 25.90 296 ALA A N 1
ATOM 764 C CA . ALA A 1 95 ? 59.781 13.679 39.729 1.00 24.39 296 ALA A CA 1
ATOM 765 C C . ALA A 1 95 ? 60.220 14.164 41.080 1.00 24.49 296 ALA A C 1
ATOM 766 O O . ALA A 1 95 ? 60.595 15.328 41.223 1.00 25.04 296 ALA A O 1
ATOM 768 N N . ALA A 1 96 ? 60.199 13.325 42.118 1.00 23.49 297 ALA A N 1
ATOM 769 C CA . ALA A 1 96 ? 60.551 13.808 43.435 1.00 20.79 297 ALA A CA 1
ATOM 770 C C . ALA A 1 96 ? 62.027 14.264 43.544 1.00 23.04 297 ALA A C 1
ATOM 771 O O . ALA A 1 96 ? 62.310 15.371 43.943 1.00 23.69 297 ALA A O 1
ATOM 773 N N . ILE A 1 97 ? 62.963 13.371 43.188 1.00 25.46 298 ILE A N 1
ATOM 774 C CA . ILE A 1 97 ? 64.384 13.713 43.271 1.00 25.84 298 ILE A CA 1
ATOM 775 C C . ILE A 1 97 ? 64.664 14.859 42.270 1.00 25.97 298 ILE A C 1
ATOM 776 O O . ILE A 1 97 ? 65.418 15.799 42.576 1.00 26.02 298 ILE A O 1
ATOM 781 N N . ARG A 1 98 ? 64.067 14.785 41.100 1.00 25.35 299 ARG A N 1
ATOM 782 C CA . ARG A 1 98 ? 64.228 15.849 40.087 1.00 26.95 299 ARG A CA 1
ATOM 783 C C . ARG A 1 98 ? 63.765 17.239 40.583 1.00 30.14 299 ARG A C 1
ATOM 784 O O . ARG A 1 98 ? 64.429 18.274 40.386 1.00 27.39 299 ARG A O 1
ATOM 792 N N . ALA A 1 99 ? 62.612 17.259 41.258 1.00 26.75 300 ALA A N 1
ATOM 793 C CA . ALA A 1 99 ? 62.042 18.510 41.751 1.00 25.90 300 ALA A CA 1
ATOM 794 C C . ALA A 1 99 ? 62.931 19.103 42.783 1.00 24.03 300 ALA A C 1
ATOM 795 O O . ALA A 1 99 ? 63.177 20.364 42.816 1.00 22.18 300 ALA A O 1
ATOM 797 N N . ILE A 1 100 ? 63.509 18.228 43.616 1.00 24.11 301 ILE A N 1
ATOM 798 C CA . ILE A 1 100 ? 64.405 18.735 44.649 1.00 24.39 301 ILE A CA 1
ATOM 799 C C . ILE A 1 100 ? 65.627 19.383 43.990 1.00 27.78 301 ILE A C 1
ATOM 800 O O . ILE A 1 100 ? 66.093 20.449 44.415 1.00 25.81 301 ILE A O 1
ATOM 805 N N . GLU A 1 101 ? 66.134 18.704 42.975 1.00 26.66 302 GLU A N 1
ATOM 806 C CA . GLU A 1 101 ? 67.353 19.186 42.307 1.00 31.21 302 GLU A CA 1
ATOM 807 C C . GLU A 1 101 ? 67.124 20.516 41.624 1.00 28.19 302 GLU A C 1
ATOM 808 O O . GLU A 1 101 ? 67.959 21.422 41.743 1.00 30.71 302 GLU A O 1
ATOM 814 N N . VAL A 1 102 ? 65.994 20.669 40.954 1.00 29.10 303 VAL A N 1
ATOM 815 C CA . VAL A 1 102 ? 65.640 21.909 40.254 1.00 30.25 303 VAL A CA 1
ATOM 816 C C . VAL A 1 102 ? 65.375 23.057 41.218 1.00 30.49 303 VAL A C 1
ATOM 817 O O . VAL A 1 102 ? 65.917 24.183 41.051 1.00 29.17 303 VAL A O 1
ATOM 821 N N . ALA A 1 103 ? 64.646 22.776 42.295 1.00 27.01 304 ALA A N 1
ATOM 822 C CA . ALA A 1 103 ? 64.381 23.839 43.290 1.00 26.17 304 ALA A CA 1
ATOM 823 C C . ALA A 1 103 ? 65.650 24.280 43.955 1.00 27.02 304 ALA A C 1
ATOM 824 O O . ALA A 1 103 ? 65.847 25.446 44.262 1.00 28.34 304 ALA A O 1
ATOM 826 N N . ARG A 1 104 ? 66.507 23.335 44.257 1.00 28.24 305 ARG A N 1
ATOM 827 C CA . ARG A 1 104 ? 67.773 23.667 44.917 1.00 30.02 305 ARG A CA 1
ATOM 828 C C . ARG A 1 104 ? 68.608 24.546 43.939 1.00 31.18 305 ARG A C 1
ATOM 829 O O . ARG A 1 104 ? 69.261 25.521 44.339 1.00 33.31 305 ARG A O 1
ATOM 837 N N . ASP A 1 105 ? 68.554 24.184 42.662 1.00 30.76 306 ASP A N 1
ATOM 838 C CA . ASP A 1 105 ? 69.344 24.918 41.630 1.00 29.94 306 ASP A CA 1
ATOM 839 C C . ASP A 1 105 ? 68.880 26.329 41.485 1.00 31.55 306 ASP A C 1
ATOM 840 O O . ASP A 1 105 ? 69.686 27.279 41.534 1.00 29.89 306 ASP A O 1
ATOM 845 N N . ILE A 1 106 ? 67.574 26.522 41.404 1.00 29.62 307 ILE A N 1
ATOM 846 C CA . ILE A 1 106 ? 67.048 27.864 41.279 1.00 29.75 307 ILE A CA 1
ATOM 847 C C . ILE A 1 106 ? 67.306 28.711 42.491 1.00 32.73 307 ILE A C 1
ATOM 848 O O . ILE A 1 106 ? 67.604 29.914 42.381 1.00 32.04 307 ILE A O 1
ATOM 853 N N . SER A 1 107 ? 67.115 28.121 43.665 1.00 29.17 308 SER A N 1
ATOM 854 C CA . SER A 1 107 ? 67.341 28.807 44.946 1.00 30.99 308 SER A CA 1
ATOM 855 C C . SER A 1 107 ? 68.816 29.215 45.181 1.00 29.62 308 SER A C 1
ATOM 856 O O . SER A 1 107 ? 69.065 30.053 46.010 1.00 32.29 308 SER A O 1
ATOM 859 N N . GLY A 1 108 ? 69.759 28.467 44.627 1.00 31.89 309 GLY A N 1
ATOM 860 C CA . GLY A 1 108 ? 71.174 28.696 44.936 1.00 33.47 309 GLY A CA 1
ATOM 861 C C . GLY A 1 108 ? 71.607 28.281 46.324 1.00 36.76 309 GLY A C 1
ATOM 862 O O . GLY A 1 108 ? 72.711 28.593 46.754 1.00 40.61 309 GLY A O 1
ATOM 863 N N . GLN A 1 109 ? 70.769 27.522 47.034 1.00 35.18 310 GLN A N 1
ATOM 864 C CA . GLN A 1 109 ? 71.040 27.154 48.411 1.00 33.20 310 GLN A CA 1
ATOM 865 C C . GLN A 1 109 ? 71.547 25.756 48.482 1.00 34.35 310 GLN A C 1
ATOM 866 O O . GLN A 1 109 ? 71.162 24.905 47.701 1.00 37.00 310 GLN A O 1
ATOM 872 N N . ASP A 1 110 ? 72.358 25.493 49.492 1.00 34.14 311 ASP A N 1
ATOM 873 C CA . ASP A 1 110 ? 72.832 24.167 49.722 1.00 38.20 311 ASP A CA 1
ATOM 874 C C . ASP A 1 110 ? 71.667 23.186 50.153 1.00 36.23 311 ASP A C 1
ATOM 875 O O . ASP A 1 110 ? 71.662 21.995 49.821 1.00 32.12 311 ASP A O 1
ATOM 880 N N . LYS A 1 111 ? 70.718 23.729 50.887 1.00 30.26 312 LYS A N 1
ATOM 881 C CA . LYS A 1 111 ? 69.588 22.926 51.442 1.00 31.47 312 LYS A CA 1
ATOM 882 C C . LYS A 1 111 ? 68.286 23.639 51.283 1.00 30.65 312 LYS A C 1
ATOM 883 O O . LYS A 1 111 ? 68.229 24.889 51.334 1.00 32.86 312 LYS A O 1
ATOM 889 N N . ILE A 1 112 ? 67.210 22.863 51.071 1.00 29.65 313 ILE A N 1
ATOM 890 C CA . ILE A 1 112 ? 65.900 23.483 50.953 1.00 25.82 313 ILE A CA 1
ATOM 891 C C . ILE A 1 112 ? 64.978 22.839 51.989 1.00 27.75 313 ILE A C 1
ATOM 892 O O . ILE A 1 112 ? 65.265 21.792 52.495 1.00 25.15 313 ILE A O 1
ATOM 897 N N . ASN A 1 113 ? 63.869 23.489 52.302 1.00 25.60 314 ASN A N 1
ATOM 898 C CA . ASN A 1 113 ? 62.806 22.837 53.105 1.00 25.23 314 ASN A CA 1
ATOM 899 C C . ASN A 1 113 ? 61.886 22.048 52.201 1.00 24.48 314 ASN A C 1
ATOM 900 O O . ASN A 1 113 ? 61.650 22.479 51.056 1.00 21.14 314 ASN A O 1
ATOM 905 N N . VAL A 1 114 ? 61.363 20.918 52.708 1.00 21.62 315 VAL A N 1
ATOM 906 C CA . VAL A 1 114 ? 60.517 20.078 51.922 1.00 24.53 315 VAL A CA 1
ATOM 907 C C . VAL A 1 114 ? 59.197 19.800 52.706 1.00 21.01 315 VAL A C 1
ATOM 908 O O . VAL A 1 114 ? 59.223 19.637 53.952 1.00 22.61 315 VAL A O 1
ATOM 912 N N . LEU A 1 115 ? 58.089 19.746 51.966 1.00 22.25 316 LEU A N 1
ATOM 913 C CA . LEU A 1 115 ? 56.776 19.371 52.532 1.00 20.88 316 LEU A CA 1
ATOM 914 C C . LEU A 1 115 ? 56.182 18.291 51.657 1.00 21.18 316 LEU A C 1
ATOM 915 O O . LEU A 1 115 ? 56.280 18.305 50.392 1.00 20.41 316 LEU A O 1
ATOM 920 N N . GLY A 1 116 ? 55.558 17.313 52.318 1.00 19.67 317 GLY A N 1
ATOM 921 C CA . GLY A 1 116 ? 54.800 16.295 51.609 1.00 19.90 317 GLY A CA 1
ATOM 922 C C . GLY A 1 116 ? 53.399 16.289 52.225 1.00 21.38 317 GLY A C 1
ATOM 923 O O . GLY A 1 116 ? 53.219 16.480 53.459 1.00 20.99 317 GLY A O 1
ATOM 924 N N . PHE A 1 117 ? 52.415 16.007 51.384 1.00 20.58 318 PHE A N 1
ATOM 925 C CA . PHE A 1 117 ? 51.030 15.891 51.815 1.00 21.18 318 PHE A CA 1
ATOM 926 C C . PHE A 1 117 ? 50.432 14.564 51.343 1.00 18.72 318 PHE A C 1
ATOM 927 O O . PHE A 1 117 ? 50.468 14.272 50.176 1.00 18.01 318 PHE A O 1
ATOM 935 N N . CYS A 1 118 ? 49.878 13.776 52.252 1.00 19.26 319 CYS A N 1
ATOM 936 C CA . CYS A 1 118 ? 49.288 12.500 51.880 1.00 19.71 319 CYS A CA 1
ATOM 937 C C . CYS A 1 118 ? 50.305 11.616 51.175 1.00 18.86 319 CYS A C 1
ATOM 938 O O . CYS A 1 118 ? 51.404 11.495 51.649 1.00 20.32 319 CYS A O 1
ATOM 941 N N . VAL A 1 119 ? 49.950 11.043 50.033 1.00 19.61 320 VAL A N 1
ATOM 942 C CA . VAL A 1 119 ? 50.907 10.195 49.334 1.00 21.47 320 VAL A CA 1
ATOM 943 C C . VAL A 1 119 ? 52.146 11.016 48.987 1.00 21.39 320 VAL A C 1
ATOM 944 O O . VAL A 1 119 ? 53.229 10.463 48.927 1.00 21.53 320 VAL A O 1
ATOM 948 N N . GLY A 1 120 ? 51.993 12.319 48.759 1.00 19.23 321 GLY A N 1
ATOM 949 C CA . GLY A 1 120 ? 53.212 13.161 48.578 1.00 19.37 321 GLY A CA 1
ATOM 950 C C . GLY A 1 120 ? 54.248 13.010 49.644 1.00 20.66 321 GLY A C 1
ATOM 951 O O . GLY A 1 120 ? 55.481 13.137 49.410 1.00 21.46 321 GLY A O 1
ATOM 952 N N . GLY A 1 121 ? 53.788 12.889 50.888 1.00 22.17 322 GLY A N 1
ATOM 953 C CA . GLY A 1 121 ? 54.679 12.671 52.037 1.00 19.86 322 GLY A CA 1
ATOM 954 C C . GLY A 1 121 ? 55.389 11.357 51.953 1.00 20.31 322 GLY A C 1
ATOM 955 O O . GLY A 1 121 ? 56.615 11.279 52.233 1.00 19.94 322 GLY A O 1
ATOM 956 N N . THR A 1 122 ? 54.666 10.297 51.557 1.00 18.98 323 THR A N 1
ATOM 957 C CA . THR A 1 122 ? 55.299 9.003 51.405 1.00 21.35 323 THR A CA 1
ATOM 958 C C . THR A 1 122 ? 56.343 9.049 50.275 1.00 21.18 323 THR A C 1
ATOM 959 O O . THR A 1 122 ? 57.432 8.468 50.383 1.00 21.08 323 THR A O 1
ATOM 963 N N . ILE A 1 123 ? 55.995 9.708 49.193 1.00 19.79 324 ILE A N 1
ATOM 964 C CA . ILE A 1 123 ? 56.915 9.896 48.070 1.00 22.43 324 ILE A CA 1
ATOM 965 C C . ILE A 1 123 ? 58.158 10.659 48.482 1.00 22.20 324 ILE A C 1
ATOM 966 O O . ILE A 1 123 ? 59.307 10.221 48.228 1.00 21.96 324 ILE A O 1
ATOM 971 N N . VAL A 1 124 ? 57.968 11.785 49.136 1.00 22.43 325 VAL A N 1
ATOM 972 C CA . VAL A 1 124 ? 59.141 12.619 49.480 1.00 24.59 325 VAL A CA 1
ATOM 973 C C . VAL A 1 124 ? 60.079 12.007 50.511 1.00 25.53 325 VAL A C 1
ATOM 974 O O . VAL A 1 124 ? 61.311 12.134 50.407 1.00 23.78 325 VAL A O 1
ATOM 978 N N . SER A 1 125 ? 59.494 11.317 51.462 1.00 23.07 326 SER A N 1
ATOM 979 C CA . SER A 1 125 ? 60.242 10.571 52.408 1.00 23.82 326 SER A CA 1
ATOM 980 C C . SER A 1 125 ? 61.094 9.502 51.787 1.00 22.68 326 SER A C 1
ATOM 981 O O . SER A 1 125 ? 62.296 9.334 52.194 1.00 23.74 326 SER A O 1
ATOM 984 N N . THR A 1 126 ? 60.493 8.729 50.893 1.00 22.24 327 THR A N 1
ATOM 985 C CA . THR A 1 126 ? 61.207 7.700 50.126 1.00 23.61 327 THR A CA 1
ATOM 986 C C . THR A 1 126 ? 62.385 8.333 49.325 1.00 23.88 327 THR A C 1
ATOM 987 O O . THR A 1 126 ? 63.527 7.839 49.336 1.00 23.77 327 THR A O 1
ATOM 991 N N . ALA A 1 127 ? 62.081 9.402 48.610 1.00 22.72 328 ALA A N 1
ATOM 992 C CA . ALA A 1 127 ? 63.081 10.126 47.818 1.00 24.43 328 ALA A CA 1
ATOM 993 C C . ALA A 1 127 ? 64.241 10.596 48.634 1.00 25.07 328 ALA A C 1
ATOM 994 O O . ALA A 1 127 ? 65.412 10.371 48.237 1.00 28.13 328 ALA A O 1
ATOM 996 N N . LEU A 1 128 ? 63.967 11.157 49.820 1.00 24.32 329 LEU A N 1
ATOM 997 C CA . LEU A 1 128 ? 65.027 11.606 50.677 1.00 22.84 329 LEU A CA 1
ATOM 998 C C . LEU A 1 128 ? 65.833 10.483 51.279 1.00 24.29 329 LEU A C 1
ATOM 999 O O . LEU A 1 128 ? 67.091 10.665 51.461 1.00 24.82 329 LEU A O 1
ATOM 1004 N N . ALA A 1 129 ? 65.188 9.345 51.561 1.00 23.21 330 ALA A N 1
ATOM 1005 C CA . ALA A 1 129 ? 65.933 8.172 52.047 1.00 25.73 330 ALA A CA 1
ATOM 1006 C C . ALA A 1 129 ? 66.875 7.607 50.926 1.00 26.97 330 ALA A C 1
ATOM 1007 O O . ALA A 1 129 ? 67.996 7.106 51.229 1.00 28.77 330 ALA A O 1
ATOM 1009 N N . VAL A 1 130 ? 66.389 7.603 49.692 1.00 25.64 331 VAL A N 1
ATOM 1010 C CA . VAL A 1 130 ? 67.160 7.188 48.538 1.00 27.30 331 VAL A CA 1
ATOM 1011 C C . VAL A 1 130 ? 68.361 8.121 48.423 1.00 29.86 331 VAL A C 1
ATOM 1012 O O . VAL A 1 130 ? 69.496 7.633 48.340 1.00 29.76 331 VAL A O 1
ATOM 1016 N N . LEU A 1 131 ? 68.101 9.420 48.460 1.00 27.17 332 LEU A N 1
ATOM 1017 C CA . LEU A 1 131 ? 69.183 10.388 48.443 1.00 30.33 332 LEU A CA 1
ATOM 1018 C C . LEU A 1 131 ? 70.201 10.199 49.546 1.00 30.18 332 LEU A C 1
ATOM 1019 O O . LEU A 1 131 ? 71.412 10.320 49.276 1.00 31.05 332 LEU A O 1
ATOM 1024 N N . ALA A 1 132 ? 69.776 9.873 50.764 1.00 27.62 333 ALA A N 1
ATOM 1025 C CA . ALA A 1 132 ? 70.708 9.721 51.880 1.00 30.59 333 ALA A CA 1
ATOM 1026 C C . ALA A 1 132 ? 71.602 8.506 51.717 1.00 32.85 333 ALA A C 1
ATOM 1027 O O . ALA A 1 132 ? 72.787 8.574 52.035 1.00 32.27 333 ALA A O 1
ATOM 1029 N N . ALA A 1 133 ? 71.063 7.405 51.219 1.00 29.44 334 ALA A N 1
ATOM 1030 C CA . ALA A 1 133 ? 71.899 6.242 50.867 1.00 32.62 334 ALA A CA 1
ATOM 1031 C C . ALA A 1 133 ? 72.881 6.531 49.739 1.00 37.99 334 ALA A C 1
ATOM 1032 O O . ALA A 1 133 ? 73.868 5.821 49.648 1.00 42.99 334 ALA A O 1
ATOM 1034 N N . ARG A 1 134 ? 72.613 7.518 48.878 1.00 34.32 335 ARG A N 1
ATOM 1035 C CA . ARG A 1 134 ? 73.589 8.012 47.905 1.00 36.14 335 ARG A CA 1
ATOM 1036 C C . ARG A 1 134 ? 74.564 9.030 48.509 1.00 37.37 335 ARG A C 1
ATOM 1037 O O . ARG A 1 134 ? 75.435 9.554 47.817 1.00 42.81 335 ARG A O 1
ATOM 1045 N N . GLY A 1 135 ? 74.438 9.330 49.785 1.00 36.06 336 GLY A N 1
ATOM 1046 C CA . GLY A 1 135 ? 75.280 10.309 50.414 1.00 38.46 336 GLY A CA 1
ATOM 1047 C C . GLY A 1 135 ? 74.873 11.732 50.164 1.00 36.73 336 GLY A C 1
ATOM 1048 O O . GLY A 1 135 ? 75.669 12.585 50.419 1.00 37.14 336 GLY A O 1
ATOM 1049 N N . GLU A 1 136 ? 73.604 12.014 49.762 1.00 32.45 337 GLU A N 1
ATOM 1050 C CA . GLU A 1 136 ? 73.151 13.346 49.483 1.00 33.18 337 GLU A CA 1
ATOM 1051 C C . GLU A 1 136 ? 72.095 13.804 50.475 1.00 33.01 337 GLU A C 1
ATOM 1052 O O . GLU A 1 136 ? 71.260 12.998 50.938 1.00 31.33 337 GLU A O 1
ATOM 1058 N N . HIS A 1 137 ? 72.176 15.075 50.853 1.00 30.78 338 HIS A N 1
ATOM 1059 C CA . HIS A 1 137 ? 71.365 15.599 51.958 1.00 33.43 338 HIS A CA 1
ATOM 1060 C C . HIS A 1 137 ? 70.824 16.960 51.613 1.00 31.26 338 HIS A C 1
ATOM 1061 O O . HIS A 1 137 ? 71.165 17.939 52.246 1.00 32.71 338 HIS A O 1
ATOM 1068 N N . PRO A 1 138 ? 69.940 17.027 50.606 1.00 31.20 339 PRO A N 1
ATOM 1069 C CA . PRO A 1 138 ? 69.506 18.341 50.115 1.00 28.25 339 PRO A CA 1
ATOM 1070 C C . PRO A 1 138 ? 68.458 19.056 50.981 1.00 26.71 339 PRO A C 1
ATOM 1071 O O . PRO A 1 138 ? 68.109 20.184 50.662 1.00 26.57 339 PRO A O 1
ATOM 1075 N N . ALA A 1 139 ? 67.954 18.404 52.042 1.00 26.75 340 ALA A N 1
ATOM 1076 C CA . ALA A 1 139 ? 66.852 18.995 52.853 1.00 25.98 340 ALA A CA 1
ATOM 1077 C C . ALA A 1 139 ? 67.322 19.454 54.185 1.00 25.22 340 ALA A C 1
ATOM 1078 O O . ALA A 1 139 ? 68.043 18.718 54.887 1.00 27.08 340 ALA A O 1
ATOM 1080 N N . ALA A 1 140 ? 66.924 20.683 54.530 1.00 25.08 341 ALA A N 1
ATOM 1081 C CA . ALA A 1 140 ? 67.165 21.266 55.839 1.00 25.69 341 ALA A CA 1
ATOM 1082 C C . ALA A 1 140 ? 66.161 20.754 56.831 1.00 28.28 341 ALA A C 1
ATOM 1083 O O . ALA A 1 140 ? 66.497 20.565 58.008 1.00 24.84 341 ALA A O 1
ATOM 1085 N N . SER A 1 141 ? 64.931 20.544 56.349 1.00 27.00 342 SER A N 1
ATOM 1086 C CA . SER A 1 141 ? 63.833 20.077 57.201 1.00 25.83 342 SER A CA 1
ATOM 1087 C C . SER A 1 141 ? 62.789 19.414 56.314 1.00 21.86 342 SER A C 1
ATOM 1088 O O . SER A 1 141 ? 62.761 19.626 55.100 1.00 21.30 342 SER A O 1
ATOM 1091 N N . VAL A 1 142 ? 61.931 18.604 56.951 1.00 22.77 343 VAL A N 1
ATOM 1092 C CA . VAL A 1 142 ? 60.858 17.925 56.277 1.00 20.07 343 VAL A CA 1
ATOM 1093 C C . VAL A 1 142 ? 59.583 18.233 57.060 1.00 20.64 343 VAL A C 1
ATOM 1094 O O . VAL A 1 142 ? 59.568 18.146 58.295 1.00 22.49 343 VAL A O 1
ATOM 1098 N N . THR A 1 143 ? 58.509 18.526 56.336 1.00 20.81 344 THR A N 1
ATOM 1099 C CA . THR A 1 143 ? 57.144 18.627 56.913 1.00 20.53 344 THR A CA 1
ATOM 1100 C C . THR A 1 143 ? 56.263 17.531 56.286 1.00 21.17 344 THR A C 1
ATOM 1101 O O . THR A 1 143 ? 56.119 17.486 55.083 1.00 21.00 344 THR A O 1
ATOM 1105 N N . LEU A 1 144 ? 55.651 16.671 57.101 1.00 19.58 345 LEU A N 1
ATOM 1106 C CA . LEU A 1 144 ? 54.827 15.558 56.607 1.00 19.18 345 LEU A CA 1
ATOM 1107 C C . LEU A 1 144 ? 53.443 15.863 57.075 1.00 19.27 345 LEU A C 1
ATOM 1108 O O . LEU A 1 144 ? 53.170 15.826 58.280 1.00 22.85 345 LEU A O 1
ATOM 1113 N N . LEU A 1 145 ? 52.577 16.261 56.179 1.00 18.55 346 LEU A N 1
ATOM 1114 C CA . LEU A 1 145 ? 51.179 16.544 56.563 1.00 18.33 346 LEU A CA 1
ATOM 1115 C C . LEU A 1 145 ? 50.358 15.312 56.161 1.00 20.07 346 LEU A C 1
ATOM 1116 O O . LEU A 1 145 ? 50.434 14.839 55.008 1.00 21.73 346 LEU A O 1
ATOM 1121 N N . THR A 1 146 ? 49.650 14.735 57.109 1.00 18.38 347 THR A N 1
ATOM 1122 C CA . THR A 1 146 ? 48.672 13.675 56.821 1.00 19.46 347 THR A CA 1
ATOM 1123 C C . THR A 1 146 ? 49.301 12.553 55.964 1.00 20.47 347 THR A C 1
ATOM 1124 O O . THR A 1 146 ? 48.741 12.128 54.943 1.00 21.57 347 THR A O 1
ATOM 1128 N N . THR A 1 147 ? 50.475 12.124 56.397 1.00 20.19 348 THR A N 1
ATOM 1129 C CA . THR A 1 147 ? 51.299 11.148 55.717 1.00 19.93 348 THR A CA 1
ATOM 1130 C C . THR A 1 147 ? 51.426 9.818 56.422 1.00 23.01 348 THR A C 1
ATOM 1131 O O . THR A 1 147 ? 51.642 9.765 57.596 1.00 20.97 348 THR A O 1
ATOM 1135 N N . LEU A 1 148 ? 51.304 8.753 55.652 1.00 21.20 349 LEU A N 1
ATOM 1136 C CA . LEU A 1 148 ? 51.463 7.425 56.171 1.00 20.86 349 LEU A CA 1
ATOM 1137 C C . LEU A 1 148 ? 52.853 6.934 55.805 1.00 18.50 349 LEU A C 1
ATOM 1138 O O . LEU A 1 148 ? 53.240 6.990 54.659 1.00 21.57 349 LEU A O 1
ATOM 1143 N N . LEU A 1 149 ? 53.591 6.480 56.810 1.00 18.84 350 LEU A N 1
ATOM 1144 C CA . LEU A 1 149 ? 54.907 5.862 56.660 1.00 20.85 350 LEU A CA 1
ATOM 1145 C C . LEU A 1 149 ? 54.741 4.414 57.144 1.00 21.06 350 LEU A C 1
ATOM 1146 O O . LEU A 1 149 ? 55.139 3.501 56.478 1.00 23.42 350 LEU A O 1
ATOM 1151 N N . ASP A 1 150 ? 54.127 4.241 58.312 1.00 22.14 351 ASP A N 1
ATOM 1152 C CA . ASP A 1 150 ? 53.741 2.942 58.853 1.00 22.30 351 ASP A CA 1
ATOM 1153 C C . ASP A 1 150 ? 52.272 2.795 58.580 1.00 23.38 351 ASP A C 1
ATOM 1154 O O . ASP A 1 150 ? 51.463 3.566 59.050 1.00 21.94 351 ASP A O 1
ATOM 1159 N N . PHE A 1 151 ? 51.949 1.786 57.799 1.00 20.53 352 PHE A N 1
ATOM 1160 C CA . PHE A 1 151 ? 50.613 1.533 57.353 1.00 20.60 352 PHE A CA 1
ATOM 1161 C C . PHE A 1 151 ? 49.881 0.493 58.186 1.00 24.02 352 PHE A C 1
ATOM 1162 O O . PHE A 1 151 ? 48.795 0.038 57.791 1.00 22.44 352 PHE A O 1
ATOM 1170 N N . ALA A 1 152 ? 50.388 0.188 59.395 1.00 24.99 353 ALA A N 1
ATOM 1171 C CA . ALA A 1 152 ? 49.674 -0.794 60.259 1.00 29.60 353 ALA A CA 1
ATOM 1172 C C . ALA A 1 152 ? 48.222 -0.366 60.543 1.00 29.81 353 ALA A C 1
ATOM 1173 O O . ALA A 1 152 ? 47.914 0.841 60.668 1.00 28.19 353 ALA A O 1
ATOM 1175 N N . ASP A 1 153 ? 47.319 -1.341 60.566 1.00 31.05 354 ASP A N 1
ATOM 1176 C CA . ASP A 1 153 ? 45.894 -1.123 60.862 1.00 39.29 354 ASP A CA 1
ATOM 1177 C C . ASP A 1 153 ? 45.124 -0.113 59.992 1.00 42.80 354 ASP A C 1
ATOM 1178 O O . ASP A 1 153 ? 44.237 0.582 60.461 1.00 41.52 354 ASP A O 1
ATOM 1183 N N . THR A 1 154 ? 45.442 -0.070 58.704 1.00 39.80 355 THR A N 1
ATOM 1184 C CA . THR A 1 154 ? 44.680 0.705 57.782 1.00 37.06 355 THR A CA 1
ATOM 1185 C C . THR A 1 154 ? 43.478 -0.129 57.321 1.00 41.76 355 THR A C 1
ATOM 1186 O O . THR A 1 154 ? 42.601 0.372 56.645 1.00 44.17 355 THR A O 1
ATOM 1190 N N . GLY A 1 155 ? 43.397 -1.369 57.774 1.00 43.85 356 GLY A N 1
ATOM 1191 C CA . GLY A 1 155 ? 42.231 -2.199 57.539 1.00 50.49 356 GLY A CA 1
ATOM 1192 C C . GLY A 1 155 ? 41.941 -2.939 56.263 1.00 42.86 356 GLY A C 1
ATOM 1193 O O . GLY A 1 155 ? 40.902 -3.566 56.134 1.00 36.33 356 GLY A O 1
ATOM 1194 N N . ILE A 1 156 ? 42.835 -2.857 55.292 1.00 33.79 357 ILE A N 1
ATOM 1195 C CA . ILE A 1 156 ? 42.570 -3.573 54.053 1.00 38.96 357 ILE A CA 1
ATOM 1196 C C . ILE A 1 156 ? 42.608 -5.106 54.235 1.00 35.05 357 ILE A C 1
ATOM 1197 O O . ILE A 1 156 ? 41.947 -5.844 53.544 1.00 38.84 357 ILE A O 1
ATOM 1202 N N . LEU A 1 157 ? 43.402 -5.558 55.188 1.00 40.63 358 LEU A N 1
ATOM 1203 C CA . LEU A 1 157 ? 43.483 -6.965 55.550 1.00 47.85 358 LEU A CA 1
ATOM 1204 C C . LEU A 1 157 ? 42.273 -7.597 56.230 1.00 44.37 358 LEU A C 1
ATOM 1205 O O . LEU A 1 157 ? 42.016 -8.775 56.089 1.00 38.65 358 LEU A O 1
ATOM 1210 N N . ASP A 1 158 ? 41.528 -6.792 56.958 1.00 33.08 359 ASP A N 1
ATOM 1211 C CA . ASP A 1 158 ? 40.529 -7.273 57.867 1.00 33.71 359 ASP A CA 1
ATOM 1212 C C . ASP A 1 158 ? 39.559 -8.319 57.400 1.00 26.71 359 ASP A C 1
ATOM 1213 O O . ASP A 1 158 ? 39.341 -9.273 58.096 1.00 26.04 359 ASP A O 1
ATOM 1218 N N . VAL A 1 159 ? 38.985 -8.165 56.237 1.00 25.46 360 VAL A N 1
ATOM 1219 C CA . VAL A 1 159 ? 37.952 -9.180 55.816 1.00 29.13 360 VAL A CA 1
ATOM 1220 C C . VAL A 1 159 ? 38.495 -10.542 55.499 1.00 31.73 360 VAL A C 1
ATOM 1221 O O . VAL A 1 159 ? 37.734 -11.472 55.353 1.00 37.50 360 VAL A O 1
ATOM 1225 N N . PHE A 1 160 ? 39.817 -10.670 55.390 1.00 28.12 361 PHE A N 1
ATOM 1226 C CA . PHE A 1 160 ? 40.423 -11.928 55.135 1.00 32.89 361 PHE A CA 1
ATOM 1227 C C . PHE A 1 160 ? 40.988 -12.693 56.336 1.00 40.06 361 PHE A C 1
ATOM 1228 O O . PHE A 1 160 ? 41.303 -13.880 56.190 1.00 37.81 361 PHE A O 1
ATOM 1236 N N . VAL A 1 161 ? 41.148 -12.057 57.484 1.00 34.63 362 VAL A N 1
ATOM 1237 C CA . VAL A 1 161 ? 41.806 -12.688 58.615 1.00 34.97 362 VAL A CA 1
ATOM 1238 C C . VAL A 1 161 ? 41.237 -13.961 59.210 1.00 34.76 362 VAL A C 1
ATOM 1239 O O . VAL A 1 161 ? 41.988 -14.763 59.739 1.00 38.06 362 VAL A O 1
ATOM 1243 N N . ASP A 1 162 ? 39.934 -14.128 59.164 1.00 24.24 363 ASP A N 1
ATOM 1244 C CA . ASP A 1 162 ? 39.306 -15.300 59.744 1.00 23.80 363 ASP A CA 1
ATOM 1245 C C . ASP A 1 162 ? 38.747 -16.296 58.716 1.00 22.72 363 ASP A C 1
ATOM 1246 O O . ASP A 1 162 ? 37.699 -16.864 58.926 1.00 24.40 363 ASP A O 1
ATOM 1251 N N . GLU A 1 163 ? 39.435 -16.447 57.591 1.00 24.16 364 GLU A N 1
ATOM 1252 C CA . GLU A 1 163 ? 39.028 -17.406 56.566 1.00 25.84 364 GLU A CA 1
ATOM 1253 C C . GLU A 1 163 ? 39.869 -18.718 56.536 1.00 27.97 364 GLU A C 1
ATOM 1254 O O . GLU A 1 163 ? 39.473 -19.680 55.917 1.00 29.98 364 GLU A O 1
ATOM 1260 N N . GLY A 1 164 ? 41.003 -18.765 57.224 1.00 32.24 365 GLY A N 1
ATOM 1261 C CA . GLY A 1 164 ? 41.789 -20.044 57.282 1.00 31.30 365 GLY A CA 1
ATOM 1262 C C . GLY A 1 164 ? 41.034 -21.279 57.843 1.00 32.85 365 GLY A C 1
ATOM 1263 O O . GLY A 1 164 ? 40.253 -21.170 58.798 1.00 29.40 365 GLY A O 1
ATOM 1264 N N . HIS A 1 165 ? 41.312 -22.451 57.278 1.00 27.23 366 HIS A N 1
ATOM 1265 C CA . HIS A 1 165 ? 40.880 -23.727 57.854 1.00 29.27 366 HIS A CA 1
ATOM 1266 C C . HIS A 1 165 ? 41.525 -24.046 59.158 1.00 28.64 366 HIS A C 1
ATOM 1267 O O . HIS A 1 165 ? 42.658 -23.603 59.484 1.00 29.73 366 HIS A O 1
ATOM 1274 N N . VAL A 1 166 ? 40.824 -24.858 59.925 1.00 25.27 367 VAL A N 1
ATOM 1275 C CA . VAL A 1 166 ? 41.357 -25.322 61.204 1.00 26.45 367 VAL A CA 1
ATOM 1276 C C . VAL A 1 166 ? 42.195 -26.541 60.826 1.00 29.37 367 VAL A C 1
ATOM 1277 O O . VAL A 1 166 ? 41.683 -27.529 60.265 1.00 29.98 367 VAL A O 1
ATOM 1281 N N . GLN A 1 167 ? 43.469 -26.473 61.156 1.00 31.37 368 GLN A N 1
ATOM 1282 C CA . GLN A 1 167 ? 44.393 -27.544 60.862 1.00 39.31 368 GLN A CA 1
ATOM 1283 C C . GLN A 1 167 ? 44.578 -28.546 61.989 1.00 46.86 368 GLN A C 1
ATOM 1284 O O . GLN A 1 167 ? 44.721 -28.192 63.135 1.00 34.65 368 GLN A O 1
ATOM 1290 N N . LEU A 1 168 ? 44.541 -29.816 61.637 1.00 58.41 369 LEU A N 1
ATOM 1291 C CA . LEU A 1 168 ? 44.809 -30.883 62.590 1.00 68.22 369 LEU A CA 1
ATOM 1292 C C . LEU A 1 168 ? 46.240 -31.376 62.364 1.00 66.35 369 LEU A C 1
ATOM 1293 O O . LEU A 1 168 ? 46.688 -32.289 63.015 1.00 68.95 369 LEU A O 1
ATOM 1298 N N . ARG A 1 169 ? 46.934 -30.749 61.425 1.00 77.26 370 ARG A N 1
ATOM 1299 C CA . ARG A 1 169 ? 48.258 -31.113 61.001 1.00 86.48 370 ARG A CA 1
ATOM 1300 C C . ARG A 1 169 ? 49.158 -29.913 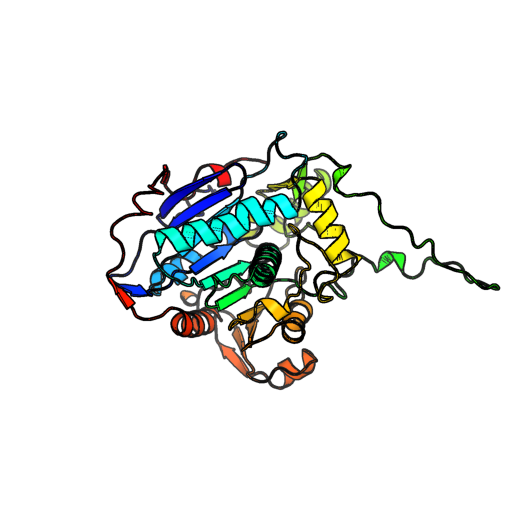60.890 1.00 95.35 370 ARG A C 1
ATOM 1301 O O . ARG A 1 169 ? 48.711 -28.770 60.896 1.00 86.29 370 ARG A O 1
ATOM 1309 N N . GLU A 1 170 ? 50.453 -30.177 60.791 1.00 100.76 371 GLU A N 1
ATOM 1310 C CA . GLU A 1 170 ? 51.413 -29.114 60.616 1.00 108.12 371 GLU A CA 1
ATOM 1311 C C . GLU A 1 170 ? 51.029 -28.516 59.271 1.00 104.57 371 GLU A C 1
ATOM 1312 O O . GLU A 1 170 ? 50.734 -29.247 58.327 1.00 110.23 371 GLU A O 1
ATOM 1318 N N . ALA A 1 171 ? 51.003 -27.199 59.185 1.00 88.88 372 ALA A N 1
ATOM 1319 C CA . ALA A 1 171 ? 50.647 -26.559 57.942 1.00 81.35 372 ALA A CA 1
ATOM 1320 C C . ALA A 1 171 ? 51.552 -25.373 57.751 1.00 79.38 372 ALA A C 1
ATOM 1321 O O . ALA A 1 171 ? 52.103 -24.841 58.706 1.00 69.93 372 ALA A O 1
ATOM 1323 N N . THR A 1 172 ? 51.724 -24.967 56.507 1.00 77.44 373 THR A N 1
ATOM 1324 C CA . THR A 1 172 ? 52.591 -23.848 56.219 1.00 80.27 373 THR A CA 1
ATOM 1325 C C . THR A 1 172 ? 51.922 -22.952 55.214 1.00 80.28 373 THR A C 1
ATOM 1326 O O . THR A 1 172 ? 51.058 -23.377 54.470 1.00 66.31 373 THR A O 1
ATOM 1330 N N . LEU A 1 173 ? 52.329 -21.697 55.204 1.00 82.53 374 LEU A N 1
ATOM 1331 C CA . LEU A 1 173 ? 51.752 -20.721 54.224 1.00 78.53 374 LEU A CA 1
ATOM 1332 C C . LEU A 1 173 ? 52.302 -21.005 52.806 1.00 76.56 374 LEU A C 1
ATOM 1333 O O . LEU A 1 173 ? 53.213 -21.810 52.656 1.00 71.39 374 LEU A O 1
ATOM 1338 N N . GLY A 1 174 ? 51.741 -20.359 51.779 1.00 80.29 375 GLY A N 1
ATOM 1339 C CA . GLY A 1 174 ? 52.268 -20.426 50.387 1.00 75.18 375 GLY A CA 1
ATOM 1340 C C . GLY A 1 174 ? 53.674 -19.828 50.200 1.00 72.65 375 GLY A C 1
ATOM 1341 O O . GLY A 1 174 ? 54.498 -20.397 49.484 1.00 70.57 375 GLY A O 1
ATOM 1342 N N . GLY A 1 175 ? 53.907 -18.681 50.824 1.00 70.13 376 GLY A N 1
ATOM 1343 C CA . GLY A 1 175 ? 55.191 -18.010 50.892 1.00 67.53 376 GLY A CA 1
ATOM 1344 C C . GLY A 1 175 ? 55.868 -17.459 49.664 1.00 76.68 376 GLY A C 1
ATOM 1345 O O . GLY A 1 175 ? 57.034 -17.093 49.721 1.00 77.14 376 GLY A O 1
ATOM 1346 N N . GLY A 1 176 ? 55.178 -17.436 48.540 1.00 76.30 377 GLY A N 1
ATOM 1347 C CA . GLY A 1 176 ? 55.792 -16.962 47.319 1.00 83.69 377 GLY A CA 1
ATOM 1348 C C . GLY A 1 176 ? 56.070 -15.484 47.137 1.00 87.59 377 GLY A C 1
ATOM 1349 O O . GLY A 1 176 ? 55.412 -14.620 47.725 1.00 83.49 377 GLY A O 1
ATOM 1350 N N . ALA A 1 177 ? 57.075 -15.199 46.314 1.00 85.05 378 ALA A N 1
ATOM 1351 C CA . ALA A 1 177 ? 57.413 -13.836 45.958 1.00 75.05 378 ALA A CA 1
ATOM 1352 C C . ALA A 1 177 ? 56.283 -13.480 44.998 1.00 65.29 378 ALA A C 1
ATOM 1353 O O . ALA A 1 177 ? 55.856 -14.311 44.205 1.00 57.04 378 ALA A O 1
ATOM 1355 N N . GLY A 1 178 ? 55.781 -12.263 45.076 1.00 54.29 379 GLY A N 1
ATOM 1356 C CA . GLY A 1 178 ? 54.682 -11.859 44.228 1.00 50.99 379 GLY A CA 1
ATOM 1357 C C . GLY A 1 178 ? 54.987 -11.626 42.764 1.00 36.24 379 GLY A C 1
ATOM 1358 O O . GLY A 1 178 ? 56.106 -11.357 42.406 1.00 43.07 379 GLY A O 1
ATOM 1359 N N . ALA A 1 179 ? 53.973 -11.732 41.922 1.00 33.97 380 ALA A N 1
ATOM 1360 C CA . ALA A 1 179 ? 54.141 -11.473 40.512 1.00 28.54 380 ALA A CA 1
ATOM 1361 C C . ALA A 1 179 ? 54.563 -10.006 40.459 1.00 28.39 380 ALA A C 1
ATOM 1362 O O . ALA A 1 179 ? 53.969 -9.162 41.103 1.00 27.09 380 ALA A O 1
ATOM 1364 N N . PRO A 1 180 ? 55.595 -9.691 39.699 1.00 28.10 381 PRO A N 1
ATOM 1365 C CA . PRO A 1 180 ? 56.096 -8.319 39.668 1.00 27.11 381 PRO A CA 1
ATOM 1366 C C . PRO A 1 180 ? 55.131 -7.251 39.162 1.00 22.32 381 PRO A C 1
ATOM 1367 O O . PRO A 1 180 ? 54.337 -7.503 38.290 1.00 25.57 381 PRO A O 1
ATOM 1371 N N . CYS A 1 181 ? 55.233 -6.068 39.748 1.00 23.81 382 CYS A N 1
ATOM 1372 C CA . CYS A 1 181 ? 54.425 -4.942 39.350 1.00 26.21 382 CYS A CA 1
ATOM 1373 C C . CYS A 1 181 ? 54.686 -4.518 37.924 1.00 24.20 382 CYS A C 1
ATOM 1374 O O . CYS A 1 181 ? 53.798 -4.039 37.214 1.00 25.37 382 CYS A O 1
ATOM 1377 N N . ALA A 1 182 ? 55.907 -4.736 37.478 1.00 27.30 383 ALA A N 1
ATOM 1378 C CA . ALA A 1 182 ? 56.276 -4.419 36.113 1.00 31.51 383 ALA A CA 1
ATOM 1379 C C . ALA A 1 182 ? 55.569 -5.206 35.028 1.00 29.71 383 ALA A C 1
ATOM 1380 O O . ALA A 1 182 ? 55.613 -4.813 33.881 1.00 27.10 383 ALA A O 1
ATOM 1382 N N . LEU A 1 183 ? 54.862 -6.262 35.359 1.00 26.44 384 LEU A N 1
ATOM 1383 C CA . LEU A 1 183 ? 54.092 -7.011 34.386 1.00 27.78 384 LEU A CA 1
ATOM 1384 C C . LEU A 1 183 ? 52.750 -6.374 34.054 1.00 26.90 384 LEU A C 1
ATOM 1385 O O . LEU A 1 183 ? 52.069 -6.778 33.096 1.00 28.42 384 LEU A O 1
ATOM 1390 N N . LEU A 1 184 ? 52.339 -5.400 34.841 1.00 25.90 385 LEU A N 1
ATOM 1391 C CA . LEU A 1 184 ? 51.091 -4.664 34.553 1.00 23.96 385 LEU A CA 1
ATOM 1392 C C . LEU A 1 184 ? 51.308 -3.449 33.665 1.00 24.48 385 LEU A C 1
ATOM 1393 O O . LEU A 1 184 ? 52.336 -2.778 33.704 1.00 27.05 385 LEU A O 1
ATOM 1398 N N . ARG A 1 185 ? 50.265 -3.105 32.951 1.00 24.59 386 ARG A N 1
ATOM 1399 C CA . ARG A 1 185 ? 50.242 -1.893 32.187 1.00 28.72 386 ARG A CA 1
ATOM 1400 C C . ARG A 1 185 ? 48.845 -1.327 32.372 1.00 27.16 386 ARG A C 1
ATOM 1401 O O . ARG A 1 185 ? 47.887 -2.057 32.296 1.00 32.73 386 ARG A O 1
ATOM 1409 N N . GLY A 1 186 ? 48.715 -0.040 32.608 1.00 26.91 387 GLY A N 1
ATOM 1410 C CA . GLY A 1 186 ? 47.374 0.526 32.689 1.00 29.60 387 GLY A CA 1
ATOM 1411 C C . GLY A 1 186 ? 47.337 1.859 33.356 1.00 25.59 387 GLY A C 1
ATOM 1412 O O . GLY A 1 186 ? 48.333 2.382 33.774 1.00 25.32 387 GLY A O 1
ATOM 1413 N N . LEU A 1 187 ? 46.168 2.461 33.313 1.00 25.30 388 LEU A N 1
ATOM 1414 C CA . LEU A 1 187 ? 45.920 3.732 33.936 1.00 25.86 388 LEU A CA 1
ATOM 1415 C C . LEU A 1 187 ? 44.695 3.487 34.751 1.00 30.76 388 LEU A C 1
ATOM 1416 O O . LEU A 1 187 ? 43.658 3.117 34.162 1.00 30.95 388 LEU A O 1
ATOM 1421 N N . GLU A 1 188 ? 44.766 3.629 36.060 1.00 23.79 389 GLU A N 1
ATOM 1422 C CA . GLU A 1 188 ? 43.602 3.384 36.886 1.00 25.11 389 GLU A CA 1
ATOM 1423 C C . GLU A 1 188 ? 43.167 4.673 37.552 1.00 25.09 389 GLU A C 1
ATOM 1424 O O . GLU A 1 188 ? 43.972 5.398 38.086 1.00 24.82 389 GLU A O 1
ATOM 1430 N N . LEU A 1 189 ? 41.872 4.931 37.487 1.00 22.88 390 LEU A N 1
ATOM 1431 C CA . LEU A 1 189 ? 41.294 6.112 38.070 1.00 26.16 390 LEU A CA 1
ATOM 1432 C C . LEU A 1 189 ? 41.432 6.106 39.566 1.00 26.23 390 LEU A C 1
ATOM 1433 O O . LEU A 1 189 ? 41.239 5.093 40.201 1.00 27.07 390 LEU A O 1
ATOM 1438 N N . ALA A 1 190 ? 41.764 7.258 40.113 1.00 23.96 391 ALA A N 1
ATOM 1439 C CA . ALA A 1 190 ? 41.894 7.386 41.539 1.00 24.94 391 ALA A CA 1
ATOM 1440 C C . ALA A 1 190 ? 41.415 8.719 42.090 1.00 28.13 391 ALA A C 1
ATOM 1441 O O . ALA A 1 190 ? 41.480 9.748 41.447 1.00 22.88 391 ALA A O 1
ATOM 1443 N N . ASN A 1 191 ? 40.937 8.652 43.313 1.00 26.01 392 ASN A N 1
ATOM 1444 C CA . ASN A 1 191 ? 40.527 9.807 44.061 1.00 25.42 392 ASN A CA 1
ATOM 1445 C C . ASN A 1 191 ? 40.861 9.526 45.514 1.00 26.47 392 ASN A C 1
ATOM 1446 O O . ASN A 1 191 ? 41.055 8.392 45.910 1.00 25.90 392 ASN A O 1
ATOM 1451 N N . THR A 1 192 ? 40.979 10.579 46.295 1.00 25.12 393 THR A N 1
ATOM 1452 C CA . THR A 1 192 ? 41.334 10.434 47.681 1.00 24.92 393 THR A CA 1
ATOM 1453 C C . THR A 1 192 ? 40.315 9.754 48.602 1.00 25.63 393 THR A C 1
ATOM 1454 O O . THR A 1 192 ? 40.648 8.846 49.331 1.00 23.61 393 THR A O 1
ATOM 1458 N N . PHE A 1 193 ? 39.076 10.191 48.537 1.00 22.53 394 PHE A N 1
ATOM 1459 C CA . PHE A 1 193 ? 38.068 9.648 49.427 1.00 27.96 394 PHE A CA 1
ATOM 1460 C C . PHE A 1 193 ? 37.693 8.199 49.219 1.00 28.88 394 PHE A C 1
ATOM 1461 O O . PHE A 1 193 ? 37.357 7.492 50.158 1.00 28.77 394 PHE A O 1
ATOM 1469 N N . SER A 1 194 ? 37.740 7.789 47.967 1.00 28.83 395 SER A N 1
ATOM 1470 C CA . SER A 1 194 ? 37.427 6.436 47.585 1.00 30.14 395 SER A CA 1
ATOM 1471 C C . SER A 1 194 ? 38.654 5.650 47.119 1.00 25.68 395 SER A C 1
ATOM 1472 O O . SER A 1 194 ? 38.537 4.735 46.344 1.00 21.61 395 SER A O 1
ATOM 1475 N N . PHE A 1 195 ? 39.832 6.037 47.584 1.00 25.11 396 PHE A N 1
ATOM 1476 C CA . PHE A 1 195 ? 41.026 5.331 47.171 1.00 25.83 396 PHE A CA 1
ATOM 1477 C C . PHE A 1 195 ? 40.940 3.858 47.584 1.00 27.15 396 PHE A C 1
ATOM 1478 O O . PHE A 1 195 ? 41.351 2.985 46.860 1.00 26.48 396 PHE A O 1
ATOM 1486 N N . LEU A 1 196 ? 40.396 3.582 48.752 1.00 26.65 397 LEU A N 1
ATOM 1487 C CA . LEU A 1 196 ? 40.272 2.187 49.191 1.00 31.87 397 LEU A CA 1
ATOM 1488 C C . LEU A 1 196 ? 38.852 1.701 48.981 1.00 27.91 397 LEU A C 1
ATOM 1489 O O . LEU A 1 196 ? 38.392 0.812 49.639 1.00 25.86 397 LEU A O 1
ATOM 1494 N N . ARG A 1 197 ? 38.153 2.355 48.080 1.00 24.80 398 ARG A N 1
ATOM 1495 C CA . ARG A 1 197 ? 36.765 2.071 47.822 1.00 22.19 398 ARG A CA 1
ATOM 1496 C C . ARG A 1 197 ? 36.493 1.937 46.349 1.00 21.49 398 ARG A C 1
ATOM 1497 O O . ARG A 1 197 ? 37.357 2.159 45.537 1.00 19.78 398 ARG A O 1
ATOM 1505 N N . PRO A 1 198 ? 35.294 1.530 46.000 1.00 19.23 399 PRO A N 1
ATOM 1506 C CA . PRO A 1 198 ? 35.040 1.439 44.559 1.00 20.95 399 PRO A CA 1
ATOM 1507 C C . PRO A 1 198 ? 35.252 2.732 43.823 1.00 21.66 399 PRO A C 1
ATOM 1508 O O . PRO A 1 198 ? 35.073 3.839 44.398 1.00 22.65 399 PRO A O 1
ATOM 1512 N N . ASN A 1 199 ? 35.636 2.602 42.550 1.00 20.46 400 ASN A N 1
ATOM 1513 C CA . ASN A 1 199 ? 35.675 3.755 41.676 1.00 22.28 400 ASN A CA 1
ATOM 1514 C C . ASN A 1 199 ? 35.020 3.296 40.388 1.00 26.46 400 ASN A C 1
ATOM 1515 O O . ASN A 1 199 ? 35.655 2.638 39.569 1.00 26.20 400 ASN A O 1
ATOM 1520 N N . ASP A 1 200 ? 33.729 3.543 40.243 1.00 24.69 401 ASP A N 1
ATOM 1521 C CA . ASP A 1 200 ? 33.007 3.042 39.100 1.00 22.94 401 ASP A CA 1
ATOM 1522 C C . ASP A 1 200 ? 31.862 4.043 38.897 1.00 25.74 401 ASP A C 1
ATOM 1523 O O . ASP A 1 200 ? 31.606 4.851 39.745 1.00 21.81 401 ASP A O 1
ATOM 1528 N N . LEU A 1 201 ? 31.252 3.992 37.739 1.00 23.85 402 LEU A N 1
ATOM 1529 C CA . LEU A 1 201 ? 30.256 4.995 37.394 1.00 25.46 402 LEU A CA 1
ATOM 1530 C C . LEU A 1 201 ? 29.131 5.037 38.415 1.00 24.17 402 LEU A C 1
ATOM 1531 O O . LEU A 1 201 ? 28.620 6.120 38.704 1.00 27.10 402 LEU A O 1
ATOM 1536 N N . VAL A 1 202 ? 28.660 3.881 38.890 1.00 24.84 403 VAL A N 1
ATOM 1537 C CA . VAL A 1 202 ? 27.499 3.841 39.749 1.00 22.54 403 VAL A CA 1
ATOM 1538 C C . VAL A 1 202 ? 27.857 4.388 41.151 1.00 23.50 403 VAL A C 1
ATOM 1539 O O . VAL A 1 202 ? 27.125 5.226 41.717 1.00 22.34 403 VAL A O 1
ATOM 1543 N N . TRP A 1 203 ? 28.935 3.863 41.744 1.00 20.95 404 TRP A N 1
ATOM 1544 C CA . TRP A 1 203 ? 29.388 4.360 43.016 1.00 19.28 404 TRP A CA 1
ATOM 1545 C C . TRP A 1 203 ? 29.608 5.866 43.012 1.00 20.54 404 TRP A C 1
ATOM 1546 O O . TRP A 1 203 ? 29.149 6.554 43.951 1.00 20.84 404 TRP A O 1
ATOM 1557 N N . ASN A 1 204 ? 30.315 6.399 41.993 1.00 20.47 405 ASN A N 1
ATOM 1558 C CA . ASN A 1 204 ? 30.629 7.809 41.916 1.00 21.48 405 ASN A CA 1
ATOM 1559 C C . ASN A 1 204 ? 29.326 8.621 41.807 1.00 22.77 405 ASN A C 1
ATOM 1560 O O . ASN A 1 204 ? 29.142 9.588 42.534 1.00 27.18 405 ASN A O 1
ATOM 1565 N N . TYR A 1 205 ? 28.381 8.159 41.008 1.00 22.29 406 TYR A N 1
ATOM 1566 C CA . TYR A 1 205 ? 27.077 8.813 40.874 1.00 25.15 406 TYR A CA 1
ATOM 1567 C C . TYR A 1 205 ? 26.222 8.822 42.150 1.00 24.59 406 TYR A C 1
ATOM 1568 O O . TYR A 1 205 ? 25.726 9.852 42.558 1.00 22.16 406 TYR A O 1
ATOM 1577 N N . VAL A 1 206 ? 26.107 7.669 42.798 1.00 22.17 407 VAL A N 1
ATOM 1578 C CA . VAL A 1 206 ? 25.324 7.508 44.014 1.00 22.86 407 VAL A CA 1
ATOM 1579 C C . VAL A 1 206 ? 25.904 8.248 45.195 1.00 20.81 407 VAL A C 1
ATOM 1580 O O . VAL A 1 206 ? 25.205 8.974 45.889 1.00 19.32 407 VAL A O 1
ATOM 1584 N N . VAL A 1 207 ? 27.201 8.134 45.359 1.00 19.56 408 VAL A N 1
ATOM 1585 C CA . VAL A 1 207 ? 27.840 8.784 46.475 1.00 20.56 408 VAL A CA 1
ATOM 1586 C C . VAL A 1 207 ? 27.795 10.289 46.317 1.00 21.27 408 VAL A C 1
ATOM 1587 O O . VAL A 1 207 ? 27.486 11.012 47.289 1.00 20.95 408 VAL A O 1
ATOM 1591 N N . ASP A 1 208 ? 28.139 10.790 45.141 1.00 23.93 409 ASP A N 1
ATOM 1592 C CA . ASP A 1 208 ? 28.205 12.238 44.924 1.00 24.84 409 ASP A CA 1
ATOM 1593 C C . ASP A 1 208 ? 26.787 12.845 45.195 1.00 22.07 409 ASP A C 1
ATOM 1594 O O . ASP A 1 208 ? 26.629 13.837 45.930 1.00 25.12 409 ASP A O 1
ATOM 1599 N N . ASN A 1 209 ? 25.785 12.207 44.645 1.00 23.40 410 ASN A N 1
ATOM 1600 C CA . ASN A 1 209 ? 24.419 12.684 44.837 1.00 25.92 410 ASN A CA 1
ATOM 1601 C C . ASN A 1 209 ? 23.974 12.630 46.327 1.00 26.03 410 ASN A C 1
ATOM 1602 O O . ASN A 1 209 ? 23.339 13.560 46.867 1.00 23.26 410 ASN A O 1
ATOM 1607 N N . TYR A 1 210 ? 24.305 11.544 47.000 1.00 22.94 411 TYR A N 1
ATOM 1608 C CA . TYR A 1 210 ? 23.936 11.436 48.395 1.00 25.28 411 TYR A CA 1
ATOM 1609 C C . TYR A 1 210 ? 24.633 12.494 49.250 1.00 23.86 411 TYR A C 1
ATOM 1610 O O . TYR A 1 210 ? 24.020 13.111 50.084 1.00 24.21 411 TYR A O 1
ATOM 1619 N N . LEU A 1 211 ? 25.920 12.702 49.022 1.00 22.09 412 LEU A N 1
ATOM 1620 C CA . LEU A 1 211 ? 26.645 13.681 49.824 1.00 26.01 412 LEU A CA 1
ATOM 1621 C C . LEU A 1 211 ? 26.093 15.080 49.656 1.00 25.27 412 LEU A C 1
ATOM 1622 O O . LEU A 1 211 ? 25.918 15.797 50.611 1.00 24.63 412 LEU A O 1
ATOM 1627 N N . LYS A 1 212 ? 25.802 15.442 48.423 1.00 26.69 413 LYS A N 1
ATOM 1628 C CA . LYS A 1 212 ? 25.278 16.761 48.130 1.00 30.26 413 LYS A CA 1
ATOM 1629 C C . LYS A 1 212 ? 23.938 17.037 48.759 1.00 32.41 413 LYS A C 1
ATOM 1630 O O . LYS A 1 212 ? 23.686 18.133 49.187 1.00 33.28 413 LYS A O 1
ATOM 1636 N N . GLY A 1 213 ? 23.074 16.041 48.774 1.00 30.62 414 GLY A N 1
ATOM 1637 C CA . GLY A 1 213 ? 21.760 16.214 49.337 1.00 33.80 414 GLY A CA 1
ATOM 1638 C C . GLY A 1 213 ? 21.545 15.899 50.795 1.00 34.82 414 GLY A C 1
ATOM 1639 O O . GLY A 1 213 ? 20.588 16.351 51.379 1.00 35.32 414 GLY A O 1
ATOM 1640 N N . ASN A 1 214 ? 22.420 15.107 51.377 1.00 27.63 415 ASN A N 1
ATOM 1641 C CA . ASN A 1 214 ? 22.245 14.716 52.755 1.00 27.46 415 ASN A CA 1
ATOM 1642 C C . ASN A 1 214 ? 23.339 15.006 53.760 1.00 26.54 415 ASN A C 1
ATOM 1643 O O . ASN A 1 214 ? 23.246 14.588 54.872 1.00 27.48 415 ASN A O 1
ATOM 1648 N N . THR A 1 215 ? 24.374 15.712 53.348 1.00 26.33 416 THR A N 1
ATOM 1649 C CA . THR A 1 215 ? 25.470 16.011 54.230 1.00 24.51 416 THR A CA 1
ATOM 1650 C C . THR A 1 215 ? 26.020 17.394 53.984 1.00 24.05 416 THR A C 1
ATOM 1651 O O . THR A 1 215 ? 25.797 17.985 52.950 1.00 25.86 416 THR A O 1
ATOM 1655 N N . PRO A 1 216 ? 26.755 17.895 54.949 1.00 23.39 417 PRO A N 1
ATOM 1656 C CA . PRO A 1 216 ? 27.382 19.185 54.729 1.00 24.53 417 PRO A CA 1
ATOM 1657 C C . PRO A 1 216 ? 28.807 19.114 54.198 1.00 26.34 417 PRO A C 1
ATOM 1658 O O . PRO A 1 216 ? 29.520 20.083 54.304 1.00 23.11 417 PRO A O 1
ATOM 1662 N N . VAL A 1 217 ? 29.171 18.053 53.475 1.00 23.07 418 VAL A N 1
ATOM 1663 C CA . VAL A 1 217 ? 30.470 18.015 52.847 1.00 24.03 418 VAL A CA 1
ATOM 1664 C C . VAL A 1 217 ? 30.514 19.170 51.832 1.00 23.98 418 VAL A C 1
ATOM 1665 O O . VAL A 1 217 ? 29.600 19.388 51.062 1.00 24.33 418 VAL A O 1
ATOM 1669 N N . PRO A 1 218 ? 31.569 19.991 51.920 1.00 23.16 419 PRO A N 1
ATOM 1670 C CA . PRO A 1 218 ? 31.574 21.211 51.128 1.00 24.48 419 PRO A CA 1
ATOM 1671 C C . PRO A 1 218 ? 31.762 20.969 49.633 1.00 25.51 419 PRO A C 1
ATOM 1672 O O . PRO A 1 218 ? 32.443 20.047 49.234 1.00 25.19 419 PRO A O 1
ATOM 1676 N N . PHE A 1 219 ? 31.182 21.840 48.820 1.00 23.31 420 PHE A N 1
ATOM 1677 C CA . PHE A 1 219 ? 31.276 21.730 47.419 1.00 28.46 420 PHE A CA 1
ATOM 1678 C C . PHE A 1 219 ? 32.725 21.832 46.875 1.00 23.99 420 PHE A C 1
ATOM 1679 O O . PHE A 1 219 ? 33.044 21.152 45.877 1.00 27.71 420 PHE A O 1
ATOM 1687 N N . ASP A 1 220 ? 33.560 22.631 47.489 1.00 26.34 421 ASP A N 1
ATOM 1688 C CA . ASP A 1 220 ? 34.941 22.783 47.006 1.00 27.50 421 ASP A CA 1
ATOM 1689 C C . ASP A 1 220 ? 35.751 21.457 47.128 1.00 27.11 421 ASP A C 1
ATOM 1690 O O . ASP A 1 220 ? 36.455 21.020 46.192 1.00 23.26 421 ASP A O 1
ATOM 1695 N N . LEU A 1 221 ? 35.548 20.772 48.253 1.00 24.40 422 LEU A N 1
ATOM 1696 C CA . LEU A 1 221 ? 36.111 19.438 48.467 1.00 24.58 422 LEU A CA 1
ATOM 1697 C C . LEU A 1 221 ? 35.595 18.464 47.458 1.00 28.64 422 LEU A C 1
ATOM 1698 O O . LEU A 1 221 ? 36.381 17.737 46.866 1.00 22.02 422 LEU A O 1
ATOM 1703 N N . LEU A 1 222 ? 34.272 18.434 47.239 1.00 23.50 423 LEU A N 1
ATOM 1704 C CA . LEU A 1 222 ? 33.699 17.513 46.253 1.00 26.83 423 LEU A CA 1
ATOM 1705 C C . LEU A 1 222 ? 34.210 17.775 44.854 1.00 25.85 423 LEU A C 1
ATOM 1706 O O . LEU A 1 222 ? 34.393 16.808 44.094 1.00 26.06 423 LEU A O 1
ATOM 1711 N N . PHE A 1 223 ? 34.462 19.045 44.544 1.00 26.14 424 PHE A N 1
ATOM 1712 C CA . PHE A 1 223 ? 35.043 19.413 43.246 1.00 28.38 424 PHE A CA 1
ATOM 1713 C C . PHE A 1 223 ? 36.462 18.797 43.074 1.00 24.58 424 PHE A C 1
ATOM 1714 O O . PHE A 1 223 ? 36.733 18.065 42.089 1.00 24.47 424 PHE A O 1
ATOM 1722 N N . TRP A 1 224 ? 37.313 19.078 44.041 1.00 24.65 425 TRP A N 1
ATOM 1723 C CA . TRP A 1 224 ? 38.693 18.561 44.061 1.00 26.67 425 TRP A CA 1
ATOM 1724 C C . TRP A 1 224 ? 38.690 17.048 44.052 1.00 27.10 425 TRP A C 1
ATOM 1725 O O . TRP A 1 224 ? 39.370 16.436 43.217 1.00 22.96 425 TRP A O 1
ATOM 1736 N N . ASN A 1 225 ? 37.868 16.426 44.925 1.00 24.83 426 ASN A N 1
ATOM 1737 C CA . ASN A 1 225 ? 37.846 14.988 44.986 1.00 26.06 426 ASN A CA 1
ATOM 1738 C C . ASN A 1 225 ? 37.331 14.360 43.685 1.00 25.96 426 ASN A C 1
ATOM 1739 O O . ASN A 1 225 ? 37.796 13.302 43.292 1.00 22.70 426 ASN A O 1
ATOM 1744 N N . GLY A 1 226 ? 36.406 15.017 43.012 1.00 24.12 427 GLY A N 1
ATOM 1745 C CA . GLY A 1 226 ? 35.893 14.554 41.756 1.00 27.14 427 GLY A CA 1
ATOM 1746 C C . GLY A 1 226 ? 36.755 14.760 40.548 1.00 29.00 427 GLY A C 1
ATOM 1747 O O . GLY A 1 226 ? 36.496 14.161 39.525 1.00 29.27 427 GLY A O 1
ATOM 1748 N N . ASP A 1 227 ? 37.791 15.585 40.658 1.00 24.78 428 ASP A N 1
ATOM 1749 C CA . ASP A 1 227 ? 38.703 15.875 39.580 1.00 25.22 428 ASP A CA 1
ATOM 1750 C C . ASP A 1 227 ? 39.797 14.775 39.682 1.00 26.96 428 ASP A C 1
ATOM 1751 O O . ASP A 1 227 ? 40.873 14.990 40.222 1.00 24.27 428 ASP A O 1
ATOM 1756 N N . ALA A 1 228 ? 39.466 13.579 39.195 1.00 28.47 429 ALA A N 1
ATOM 1757 C CA . ALA A 1 228 ? 40.319 12.369 39.330 1.00 27.05 429 ALA A CA 1
ATOM 1758 C C . ALA A 1 228 ? 41.590 12.400 38.534 1.00 22.85 429 ALA A C 1
ATOM 1759 O O . ALA A 1 228 ? 41.747 13.152 37.558 1.00 22.82 429 ALA A O 1
ATOM 1761 N N . THR A 1 229 ? 42.502 11.542 38.945 1.00 22.87 430 THR A N 1
ATOM 1762 C CA . THR A 1 229 ? 43.768 11.399 38.278 1.00 22.92 430 THR A CA 1
ATOM 1763 C C . THR A 1 229 ? 43.965 9.938 38.001 1.00 24.18 430 THR A C 1
ATOM 1764 O O . THR A 1 229 ? 43.400 9.099 38.660 1.00 23.71 430 THR A O 1
ATOM 1768 N N . ASN A 1 230 ? 44.766 9.664 36.998 1.00 20.47 431 ASN A N 1
ATOM 1769 C CA . ASN A 1 230 ? 45.095 8.320 36.625 1.00 22.21 431 ASN A CA 1
ATOM 1770 C C . ASN A 1 230 ? 46.368 7.891 37.316 1.00 22.43 431 ASN A C 1
ATOM 1771 O O . ASN A 1 230 ? 47.277 8.675 37.473 1.00 22.93 431 ASN A O 1
ATOM 1776 N N . LEU A 1 231 ? 46.416 6.633 37.715 1.00 21.84 432 LEU A N 1
ATOM 1777 C CA . LEU A 1 231 ? 47.599 6.071 38.317 1.00 20.47 432 LEU A CA 1
ATOM 1778 C C . LEU A 1 231 ? 48.141 5.017 37.374 1.00 20.92 432 LEU A C 1
ATOM 1779 O O . LEU A 1 231 ? 47.418 4.181 36.916 1.00 20.73 432 LEU A O 1
ATOM 1784 N N . PRO A 1 232 ? 49.432 5.050 37.096 1.00 20.64 433 PRO A N 1
ATOM 1785 C CA . PRO A 1 232 ? 50.028 4.031 36.239 1.00 22.05 433 PRO A CA 1
ATOM 1786 C C . PRO A 1 232 ? 49.910 2.687 36.941 1.00 19.98 433 PRO A C 1
ATOM 1787 O O . PRO A 1 232 ? 50.007 2.636 38.139 1.00 20.02 433 PRO A O 1
ATOM 1791 N N . GLY A 1 233 ? 49.707 1.617 36.196 1.00 21.05 434 GLY A N 1
ATOM 1792 C CA . GLY A 1 233 ? 49.517 0.333 36.816 1.00 22.51 434 GLY A CA 1
ATOM 1793 C C . GLY A 1 233 ? 50.639 -0.165 37.686 1.00 22.13 434 GLY A C 1
ATOM 1794 O O . GLY A 1 233 ? 50.380 -0.556 38.798 1.00 19.69 434 GLY A O 1
ATOM 1795 N N . PRO A 1 234 ? 51.881 -0.118 37.237 1.00 21.79 435 PRO A N 1
ATOM 1796 C CA . PRO A 1 234 ? 52.917 -0.565 38.140 1.00 21.44 435 PRO A CA 1
ATOM 1797 C C . PRO A 1 23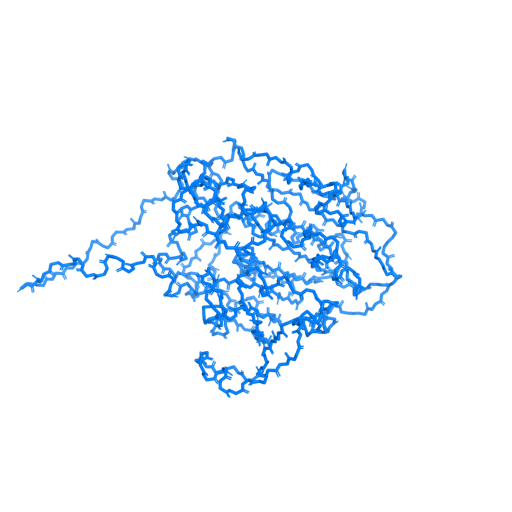4 ? 53.114 0.271 39.401 1.00 20.70 435 PRO A C 1
ATOM 1798 O O . PRO A 1 234 ? 53.497 -0.284 40.424 1.00 20.59 435 PRO A O 1
ATOM 1802 N N . TRP A 1 235 ? 52.940 1.580 39.264 1.00 21.48 436 TRP A N 1
ATOM 1803 C CA . TRP A 1 235 ? 53.003 2.511 40.400 1.00 21.35 436 TRP A CA 1
ATOM 1804 C C . TRP A 1 235 ? 51.966 2.100 41.460 1.00 18.29 436 TRP A C 1
ATOM 1805 O O . TRP A 1 235 ? 52.278 1.960 42.642 1.00 20.12 436 TRP A O 1
ATOM 1816 N N . TYR A 1 236 ? 50.737 1.935 41.011 1.00 20.83 437 TYR A N 1
ATOM 1817 C CA . TYR A 1 236 ? 49.614 1.588 41.865 1.00 19.95 437 TYR A CA 1
ATOM 1818 C C . TYR A 1 236 ? 49.849 0.221 42.540 1.00 22.15 437 TYR A C 1
ATOM 1819 O O . TYR A 1 236 ? 49.659 0.066 43.723 1.00 19.24 437 TYR A O 1
ATOM 1828 N N . CYS A 1 237 ? 50.314 -0.747 41.774 1.00 20.65 438 CYS A N 1
ATOM 1829 C CA . CYS A 1 237 ? 50.678 -2.055 42.325 1.00 22.26 438 CYS A CA 1
ATOM 1830 C C . CYS A 1 237 ? 51.723 -1.989 43.445 1.00 21.39 438 CYS A C 1
ATOM 1831 O O . CYS A 1 237 ? 51.581 -2.565 44.519 1.00 21.46 438 CYS A O 1
ATOM 1834 N N . TRP A 1 238 ? 52.793 -1.239 43.203 1.00 19.73 439 TRP A N 1
ATOM 1835 C CA . TRP A 1 238 ? 53.857 -1.079 44.149 1.00 20.78 439 TRP A CA 1
ATOM 1836 C C . TRP A 1 238 ? 53.347 -0.470 45.436 1.00 19.69 439 TRP A C 1
ATOM 1837 O O . TRP A 1 238 ? 53.589 -0.961 46.517 1.00 19.65 439 TRP A O 1
ATOM 1848 N N . TYR A 1 239 ? 52.637 0.635 45.295 1.00 18.83 440 TYR A N 1
ATOM 1849 C CA . TYR A 1 239 ? 52.108 1.367 46.461 1.00 19.21 440 TYR A CA 1
ATOM 1850 C C . TYR A 1 239 ? 51.196 0.429 47.269 1.00 20.13 440 TYR A C 1
ATOM 1851 O O . TYR A 1 239 ? 51.366 0.239 48.494 1.00 21.73 440 TYR A O 1
ATOM 1860 N N . LEU 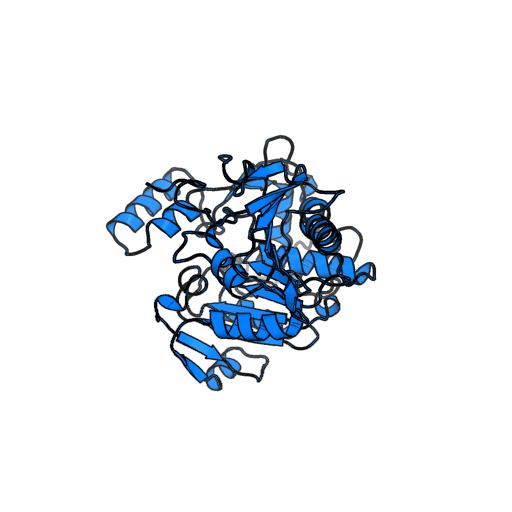A 1 240 ? 50.246 -0.193 46.606 1.00 20.07 441 LEU A N 1
ATOM 1861 C CA . LEU A 1 240 ? 49.348 -1.069 47.319 1.00 20.87 441 LEU A CA 1
ATOM 1862 C C . LEU A 1 240 ? 50.065 -2.243 47.965 1.00 21.16 441 LEU A C 1
ATOM 1863 O O . LEU A 1 240 ? 49.821 -2.561 49.099 1.00 22.57 441 LEU A O 1
ATOM 1868 N N . ARG A 1 241 ? 50.952 -2.885 47.231 1.00 18.28 442 ARG A N 1
ATOM 1869 C CA . ARG A 1 241 ? 51.661 -4.026 47.778 1.00 19.68 442 ARG A CA 1
ATOM 1870 C C . ARG A 1 241 ? 52.633 -3.768 48.926 1.00 18.42 442 ARG A C 1
ATOM 1871 O O . ARG A 1 241 ? 52.601 -4.439 49.923 1.00 20.34 442 ARG A O 1
ATOM 1879 N N . HIS A 1 242 ? 53.483 -2.773 48.764 1.00 20.57 443 HIS A N 1
ATOM 1880 C CA . HIS A 1 242 ? 54.522 -2.513 49.729 1.00 22.26 443 HIS A CA 1
ATOM 1881 C C . HIS A 1 242 ? 54.210 -1.635 50.918 1.00 22.83 443 HIS A C 1
ATOM 1882 O O . HIS A 1 242 ? 54.978 -1.584 51.836 1.00 22.56 443 HIS A O 1
ATOM 1889 N N . THR A 1 243 ? 53.079 -0.958 50.887 1.00 22.61 444 THR A N 1
ATOM 1890 C CA . THR A 1 243 ? 52.693 -0.105 52.015 1.00 22.39 444 THR A CA 1
ATOM 1891 C C . THR A 1 243 ? 51.460 -0.730 52.684 1.00 20.83 444 THR A C 1
ATOM 1892 O O . THR A 1 243 ? 51.580 -1.500 53.654 1.00 19.99 444 THR A O 1
ATOM 1896 N N . TYR A 1 244 ? 50.283 -0.509 52.115 1.00 21.48 445 TYR A N 1
ATOM 1897 C CA . TYR A 1 244 ? 49.072 -1.018 52.691 1.00 21.63 445 TYR A CA 1
ATOM 1898 C C . TYR A 1 244 ? 49.079 -2.504 53.007 1.00 24.63 445 TYR A C 1
ATOM 1899 O O . TYR A 1 244 ? 48.640 -2.883 54.066 1.00 21.23 445 TYR A O 1
ATOM 1908 N N . LEU A 1 245 ? 49.519 -3.350 52.073 1.00 22.41 446 LEU A N 1
ATOM 1909 C CA . LEU A 1 245 ? 49.458 -4.799 52.284 1.00 24.08 446 LEU A CA 1
ATOM 1910 C C . LEU A 1 245 ? 50.589 -5.356 53.136 1.00 22.79 446 LEU A C 1
ATOM 1911 O O . LEU A 1 245 ? 50.325 -6.085 54.100 1.00 24.06 446 LEU A O 1
ATOM 1916 N N . GLN A 1 246 ? 51.826 -5.053 52.783 1.00 24.02 447 GLN A N 1
ATOM 1917 C CA . GLN A 1 246 ? 52.992 -5.689 53.425 1.00 25.54 447 GLN A CA 1
ATOM 1918 C C . GLN A 1 246 ? 53.683 -4.768 54.393 1.00 27.23 447 GLN A C 1
ATOM 1919 O O . GLN A 1 246 ? 54.512 -5.218 55.205 1.00 22.42 447 GLN A O 1
ATOM 1925 N N . ASN A 1 247 ? 53.341 -3.473 54.355 1.00 24.79 448 ASN A N 1
ATOM 1926 C CA . ASN A 1 247 ? 53.881 -2.499 55.344 1.00 25.57 448 ASN A CA 1
ATOM 1927 C C . ASN A 1 247 ? 55.415 -2.557 55.529 1.00 24.43 448 ASN A C 1
ATOM 1928 O O . ASN A 1 247 ? 55.928 -2.723 56.667 1.00 25.75 448 ASN A O 1
ATOM 1933 N N . GLU A 1 248 ? 56.104 -2.474 54.416 1.00 23.10 449 GLU A N 1
ATOM 1934 C CA . GLU A 1 248 ? 57.567 -2.668 54.369 1.00 24.96 449 GLU A CA 1
ATOM 1935 C C . GLU A 1 248 ? 58.420 -1.444 54.330 1.00 27.55 449 GLU A C 1
ATOM 1936 O O . GLU A 1 248 ? 59.669 -1.487 54.608 1.00 25.96 449 GLU A O 1
ATOM 1942 N N . LEU A 1 249 ? 57.830 -0.296 54.005 1.00 26.97 450 LEU A N 1
ATOM 1943 C CA . LEU A 1 249 ? 58.633 0.916 53.928 1.00 25.80 450 LEU A CA 1
ATOM 1944 C C . LEU A 1 249 ? 59.187 1.316 55.285 1.00 25.55 450 LEU A C 1
ATOM 1945 O O . LEU A 1 249 ? 60.307 1.845 55.400 1.00 25.95 450 LEU A O 1
ATOM 1950 N N . LYS A 1 250 ? 58.436 0.962 56.331 1.00 24.43 451 LYS A N 1
ATOM 1951 C CA . LYS A 1 250 ? 58.863 1.242 57.706 1.00 28.58 451 LYS A CA 1
ATOM 1952 C C . LYS A 1 250 ? 59.917 0.265 58.274 1.00 28.14 451 LYS A C 1
ATOM 1953 O O . LYS A 1 250 ? 60.451 0.489 59.357 1.00 27.61 451 LYS A O 1
ATOM 1959 N N . VAL A 1 251 ? 60.216 -0.783 57.535 1.00 26.69 452 VAL A N 1
ATOM 1960 C CA . VAL A 1 251 ? 61.237 -1.780 57.960 1.00 27.54 452 VAL A CA 1
ATOM 1961 C C . VAL A 1 251 ? 62.561 -1.351 57.357 1.00 25.72 452 VAL A C 1
ATOM 1962 O O . VAL A 1 251 ? 62.707 -1.406 56.162 1.00 28.95 452 VAL A O 1
ATOM 1966 N N . PRO A 1 252 ? 63.526 -0.860 58.171 1.00 31.93 453 PRO A N 1
ATOM 1967 C CA . PRO A 1 252 ? 64.738 -0.266 57.572 1.00 30.15 453 PRO A CA 1
ATOM 1968 C C . PRO A 1 252 ? 65.477 -1.217 56.671 1.00 34.07 453 PRO A C 1
ATOM 1969 O O . PRO A 1 252 ? 65.720 -2.328 57.078 1.00 33.88 453 PRO A O 1
ATOM 1973 N N . GLY A 1 253 ? 65.739 -0.803 55.434 1.00 31.66 454 GLY A N 1
ATOM 1974 C CA . GLY A 1 253 ? 66.445 -1.616 54.486 1.00 34.55 454 GLY A CA 1
ATOM 1975 C C . GLY A 1 253 ? 65.667 -2.666 53.751 1.00 33.73 454 GLY A C 1
ATOM 1976 O O . GLY A 1 253 ? 66.214 -3.307 52.875 1.00 33.03 454 GLY A O 1
ATOM 1977 N N . LYS A 1 254 ? 64.385 -2.828 54.059 1.00 33.61 455 LYS A N 1
ATOM 1978 C CA . LYS A 1 254 ? 63.587 -3.893 53.473 1.00 27.90 455 LYS A CA 1
ATOM 1979 C C . LYS A 1 254 ? 63.438 -3.662 52.003 1.00 28.18 455 LYS A C 1
ATOM 1980 O O . LYS A 1 254 ? 63.731 -4.591 51.231 1.00 30.85 455 LYS A O 1
ATOM 1986 N N . LEU A 1 255 ? 62.965 -2.486 51.587 1.00 25.02 456 LEU A N 1
ATOM 1987 C CA . LEU A 1 255 ? 62.718 -2.192 50.185 1.00 24.61 456 LEU A CA 1
ATOM 1988 C C . LEU A 1 255 ? 63.908 -1.572 49.513 1.00 26.84 456 LEU A C 1
ATOM 1989 O O . LEU A 1 255 ? 64.578 -0.726 50.075 1.00 28.75 456 LEU A O 1
ATOM 1994 N N . THR A 1 256 ? 64.124 -1.996 48.272 1.00 27.04 457 THR A N 1
ATOM 1995 C CA . THR A 1 256 ? 65.026 -1.362 47.364 1.00 27.02 457 THR A CA 1
ATOM 1996 C C . THR A 1 256 ? 64.282 -0.474 46.391 1.00 26.09 457 THR A C 1
ATOM 1997 O O . THR A 1 256 ? 63.357 -0.951 45.723 1.00 27.41 457 THR A O 1
ATOM 2001 N N . VAL A 1 257 ? 64.689 0.796 46.348 1.00 23.64 458 VAL A N 1
ATOM 2002 C CA . VAL A 1 257 ? 64.163 1.810 45.483 1.00 24.95 458 VAL A CA 1
ATOM 2003 C C . VAL A 1 257 ? 65.267 2.588 44.782 1.00 25.89 458 VAL A C 1
ATOM 2004 O O . VAL A 1 257 ? 66.137 3.136 45.432 1.00 29.33 458 VAL A O 1
ATOM 2008 N N . CYS A 1 258 ? 65.173 2.681 43.464 1.00 27.06 459 CYS A N 1
ATOM 2009 C CA . CYS A 1 258 ? 66.144 3.419 42.629 1.00 28.24 459 CYS A CA 1
ATOM 2010 C C . CYS A 1 258 ? 67.574 2.952 42.943 1.00 29.89 459 CYS A C 1
ATOM 2011 O O . CYS A 1 258 ? 68.480 3.761 43.150 1.00 33.94 459 CYS A O 1
ATOM 2014 N N . GLY A 1 259 ? 67.726 1.662 43.099 1.00 31.52 460 GLY A N 1
ATOM 2015 C CA . GLY A 1 259 ? 69.055 1.064 43.382 1.00 36.75 460 GLY A CA 1
ATOM 2016 C C . GLY A 1 259 ? 69.585 0.998 44.800 1.00 40.83 460 GLY A C 1
ATOM 2017 O O . GLY A 1 259 ? 70.669 0.450 45.008 1.00 36.03 460 GLY A O 1
ATOM 2018 N N . VAL A 1 260 ? 68.883 1.532 45.803 1.00 31.74 461 VAL A N 1
ATOM 2019 C CA . VAL A 1 260 ? 69.409 1.562 47.171 1.00 32.85 461 VAL A CA 1
ATOM 2020 C C . VAL A 1 260 ? 68.358 1.085 48.152 1.00 33.40 461 VAL A C 1
ATOM 2021 O O . VAL A 1 260 ? 67.132 1.205 47.866 1.00 29.78 461 VAL A O 1
ATOM 2025 N N . PRO A 1 261 ? 68.795 0.566 49.311 1.00 33.35 462 PRO A N 1
ATOM 2026 C CA . PRO A 1 261 ? 67.795 0.196 50.304 1.00 32.80 462 PRO A CA 1
ATOM 2027 C C . PRO A 1 261 ? 67.206 1.451 50.926 1.00 33.59 462 PRO A C 1
ATOM 2028 O O . PRO A 1 261 ? 67.894 2.435 51.081 1.00 30.75 462 PRO A O 1
ATOM 2032 N N . VAL A 1 262 ? 65.932 1.379 51.277 1.00 29.26 463 VAL A N 1
ATOM 2033 C CA . VAL A 1 262 ? 65.252 2.506 51.893 1.00 25.58 463 VAL A CA 1
ATOM 2034 C C . VAL A 1 262 ? 65.251 2.308 53.390 1.00 24.99 463 VAL A C 1
ATOM 2035 O O . VAL A 1 262 ? 64.677 1.338 53.903 1.00 28.80 463 VAL A O 1
ATOM 2039 N N . ASP A 1 263 ? 65.889 3.252 54.073 1.00 27.36 464 ASP A N 1
ATOM 2040 C CA . ASP A 1 263 ? 65.904 3.340 55.523 1.00 28.69 464 ASP A CA 1
ATOM 2041 C C . ASP A 1 263 ? 65.450 4.734 55.887 1.00 25.65 464 ASP A C 1
ATOM 2042 O O . ASP A 1 263 ? 66.151 5.718 55.697 1.00 26.78 464 ASP A O 1
ATOM 2047 N N . LEU A 1 264 ? 64.240 4.838 56.411 1.00 27.64 465 LEU A N 1
ATOM 2048 C CA . LEU A 1 264 ? 63.666 6.132 56.767 1.00 26.38 465 LEU A CA 1
ATOM 2049 C C . LEU A 1 264 ? 64.474 6.897 57.815 1.00 24.39 465 LEU A C 1
ATOM 2050 O O . LEU A 1 264 ? 64.476 8.104 57.819 1.00 24.70 465 LEU A O 1
ATOM 2055 N N . ALA A 1 265 ? 65.127 6.182 58.715 1.00 25.72 466 ALA A N 1
ATOM 2056 C CA . ALA A 1 265 ? 65.937 6.828 59.761 1.00 26.58 466 ALA A CA 1
ATOM 2057 C C . ALA A 1 265 ? 67.132 7.552 59.137 1.00 29.00 466 ALA A C 1
ATOM 2058 O O . ALA A 1 265 ? 67.762 8.400 59.790 1.00 28.29 466 ALA A O 1
ATOM 2060 N N . SER A 1 266 ? 67.433 7.264 57.884 1.00 29.47 467 SER A N 1
ATOM 2061 C CA . SER A 1 266 ? 68.572 7.916 57.216 1.00 31.27 467 SER A CA 1
ATOM 2062 C C . SER A 1 266 ? 68.261 9.323 56.698 1.00 32.27 467 SER A C 1
ATOM 2063 O O . SER A 1 266 ? 69.191 10.090 56.383 1.00 28.11 467 SER A O 1
ATOM 2066 N N . ILE A 1 267 ? 66.994 9.729 56.675 1.00 28.42 468 ILE A N 1
ATOM 2067 C CA . ILE A 1 267 ? 66.692 11.091 56.255 1.00 28.74 468 ILE A CA 1
ATOM 2068 C C . ILE A 1 267 ? 67.336 12.061 57.246 1.00 28.91 468 ILE A C 1
ATOM 2069 O O . ILE A 1 267 ? 68.000 12.985 56.854 1.00 29.98 468 ILE A O 1
ATOM 2074 N N . ASP A 1 268 ? 67.159 11.805 58.535 1.00 28.22 469 ASP A N 1
ATOM 2075 C CA . ASP A 1 268 ? 67.841 12.543 59.596 1.00 32.21 469 ASP A CA 1
ATOM 2076 C C . ASP A 1 268 ? 67.852 14.075 59.618 1.00 32.71 469 ASP A C 1
ATOM 2077 O O . ASP A 1 268 ? 68.902 14.672 59.697 1.00 30.42 469 ASP A O 1
ATOM 2082 N N . VAL A 1 269 ? 66.691 14.697 59.526 1.00 25.63 470 VAL A N 1
ATOM 2083 C CA . VAL A 1 269 ? 66.585 16.145 59.582 1.00 27.90 470 VAL A CA 1
ATOM 2084 C C . VAL A 1 269 ? 65.399 16.536 60.459 1.00 26.89 470 VAL A C 1
ATOM 2085 O O . VAL A 1 269 ? 64.537 15.734 60.695 1.00 25.31 470 VAL A O 1
ATOM 2089 N N . PRO A 1 270 ? 65.347 17.771 60.940 1.00 25.85 471 PRO A N 1
ATOM 2090 C CA . PRO A 1 270 ? 64.234 18.180 61.805 1.00 24.60 471 PRO A CA 1
ATOM 2091 C C . PRO A 1 270 ? 62.959 17.914 61.027 1.00 23.14 471 PRO A C 1
ATOM 2092 O O . PRO A 1 270 ? 62.915 18.192 59.850 1.00 21.47 471 PRO A O 1
ATOM 2096 N N . THR A 1 271 ? 61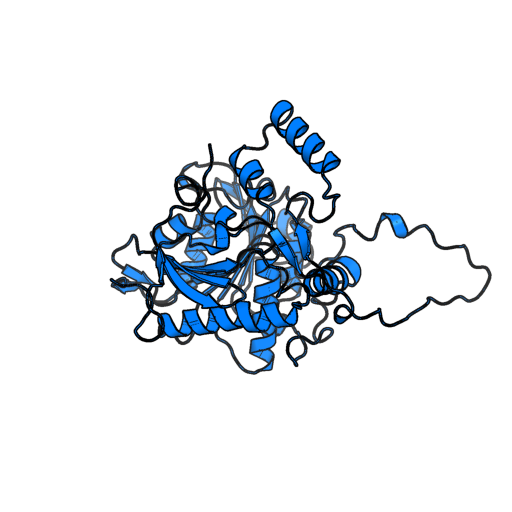.945 17.359 61.675 1.00 24.25 472 THR A N 1
ATOM 2097 C CA . THR A 1 271 ? 60.748 16.936 60.918 1.00 21.96 472 THR A CA 1
ATOM 2098 C C . THR A 1 271 ? 59.501 17.322 61.675 1.00 22.74 472 THR A C 1
ATOM 2099 O O . THR A 1 271 ? 59.415 17.032 62.877 1.00 22.86 472 THR A O 1
ATOM 2103 N N . TYR A 1 272 ? 58.529 17.902 60.981 1.00 21.39 473 TYR A N 1
ATOM 2104 C CA . TYR A 1 272 ? 57.241 18.324 61.569 1.00 20.07 473 TYR A CA 1
ATOM 2105 C C . TYR A 1 272 ? 56.175 17.391 61.009 1.00 22.72 473 TYR A C 1
ATOM 2106 O O . TYR A 1 272 ? 56.027 17.272 59.789 1.00 22.41 473 TYR A O 1
ATOM 2115 N N . ILE A 1 273 ? 55.513 16.685 61.909 1.00 21.48 474 ILE A N 1
ATOM 2116 C CA . ILE A 1 273 ? 54.537 15.679 61.554 1.00 19.65 474 ILE A CA 1
ATOM 2117 C C . ILE A 1 273 ? 53.159 16.093 62.022 1.00 19.00 474 ILE A C 1
ATOM 2118 O O . ILE A 1 273 ? 52.962 16.404 63.166 1.00 19.50 474 ILE A O 1
ATOM 2123 N N . TYR A 1 274 ? 52.220 16.091 61.095 1.00 18.13 475 TYR A N 1
ATOM 2124 C CA . TYR A 1 274 ? 50.869 16.517 61.371 1.00 19.58 475 TYR A CA 1
ATOM 2125 C C . TYR A 1 274 ? 49.814 15.469 61.003 1.00 19.00 475 TYR A C 1
ATOM 2126 O O . TYR A 1 274 ? 49.919 14.796 60.014 1.00 18.97 475 TYR A O 1
ATOM 2135 N N . GLY A 1 275 ? 48.782 15.405 61.827 1.00 19.84 476 GLY A N 1
ATOM 2136 C CA . GLY A 1 275 ? 47.658 14.531 61.599 1.00 18.11 476 GLY A CA 1
ATOM 2137 C C . GLY A 1 275 ? 46.384 15.212 62.067 1.00 17.71 476 GLY A C 1
ATOM 2138 O O . GLY A 1 275 ? 46.440 16.103 62.852 1.00 18.56 476 GLY A O 1
ATOM 2139 N N . SER A 1 276 ? 45.243 14.776 61.569 1.00 19.65 477 SER A N 1
ATOM 2140 C CA . SER A 1 276 ? 43.979 15.314 61.964 1.00 19.78 477 SER A CA 1
ATOM 2141 C C . SER A 1 276 ? 43.194 14.226 62.783 1.00 20.72 477 SER A C 1
ATOM 2142 O O . SER A 1 276 ? 43.104 13.033 62.417 1.00 20.34 477 SER A O 1
ATOM 2145 N N . ARG A 1 277 ? 42.649 14.660 63.895 1.00 20.15 478 ARG A N 1
ATOM 2146 C CA . ARG A 1 277 ? 42.051 13.743 64.825 1.00 22.63 478 ARG A CA 1
ATOM 2147 C C . ARG A 1 277 ? 40.929 12.879 64.307 1.00 22.76 478 ARG A C 1
ATOM 2148 O O . ARG A 1 277 ? 40.849 11.731 64.671 1.00 21.04 478 ARG A O 1
ATOM 2156 N N . GLU A 1 278 ? 40.067 13.435 63.479 1.00 21.31 479 GLU A N 1
ATOM 2157 C CA . GLU A 1 278 ? 38.914 12.649 62.967 1.00 21.50 479 GLU A CA 1
ATOM 2158 C C . GLU A 1 278 ? 39.135 12.158 61.545 1.00 21.29 479 GLU A C 1
ATOM 2159 O O . GLU A 1 278 ? 38.178 11.826 60.827 1.00 22.27 479 GLU A O 1
ATOM 2165 N N . ASP A 1 279 ? 40.416 12.062 61.130 1.00 19.69 480 ASP A N 1
ATOM 2166 C CA . ASP A 1 279 ? 40.774 11.611 59.824 1.00 20.70 480 ASP A CA 1
ATOM 2167 C C . ASP A 1 279 ? 40.691 10.085 59.740 1.00 21.81 480 ASP A C 1
ATOM 2168 O O . ASP A 1 279 ? 41.359 9.405 60.498 1.00 21.41 480 ASP A O 1
ATOM 2173 N N . HIS A 1 280 ? 39.827 9.549 58.880 1.00 22.08 481 HIS A N 1
ATOM 2174 C CA . HIS A 1 280 ? 39.746 8.089 58.659 1.00 26.57 481 HIS A CA 1
ATOM 2175 C C . HIS A 1 280 ? 40.479 7.607 57.422 1.00 28.07 481 HIS A C 1
ATOM 2176 O O . HIS A 1 280 ? 40.516 6.441 57.213 1.00 27.93 481 HIS A O 1
ATOM 2183 N N . ILE A 1 281 ? 41.078 8.491 56.644 1.00 23.95 482 ILE A N 1
ATOM 2184 C CA . ILE A 1 281 ? 41.877 8.147 55.489 1.00 26.71 482 ILE A CA 1
ATOM 2185 C C . ILE A 1 281 ? 43.308 7.923 55.965 1.00 25.20 482 ILE A C 1
ATOM 2186 O O . ILE A 1 281 ? 43.911 6.959 55.605 1.00 24.70 482 ILE A O 1
ATOM 2191 N N . VAL A 1 282 ? 43.818 8.842 56.745 1.00 21.50 483 VAL A N 1
ATOM 2192 C CA . VAL A 1 282 ? 45.092 8.701 57.421 1.00 21.44 483 VAL A CA 1
ATOM 2193 C C . VAL A 1 282 ? 44.803 8.845 58.907 1.00 20.73 483 VAL A C 1
ATOM 2194 O O . VAL A 1 282 ? 44.782 9.953 59.445 1.00 19.33 483 VAL A O 1
ATOM 2198 N N . PRO A 1 283 ? 44.555 7.716 59.599 1.00 22.42 484 PRO A N 1
ATOM 2199 C CA . PRO A 1 283 ? 44.298 7.799 61.035 1.00 21.93 484 PRO A CA 1
ATOM 2200 C C . PRO A 1 283 ? 45.388 8.573 61.714 1.00 20.66 484 PRO A C 1
ATOM 2201 O O . PRO A 1 283 ? 46.590 8.372 61.409 1.00 22.29 484 PRO A O 1
ATOM 2205 N N . TRP A 1 284 ? 45.018 9.439 62.656 1.00 21.68 485 TRP A N 1
ATOM 2206 C CA . TRP A 1 284 ? 46.030 10.272 63.297 1.00 21.12 485 TRP A CA 1
ATOM 2207 C C . TRP A 1 284 ? 47.094 9.407 64.038 1.00 21.72 485 TRP A C 1
ATOM 2208 O O . TRP A 1 284 ? 48.300 9.772 64.091 1.00 21.50 485 TRP A O 1
ATOM 2219 N N . THR A 1 285 ? 46.628 8.280 64.571 1.00 20.79 486 THR A N 1
ATOM 2220 C CA . THR A 1 285 ? 47.547 7.375 65.296 1.00 22.05 486 THR A CA 1
ATOM 2221 C C . THR A 1 285 ? 48.548 6.697 64.335 1.00 23.31 486 THR A C 1
ATOM 2222 O O . THR A 1 285 ? 49.695 6.395 64.738 1.00 20.69 486 THR A O 1
ATOM 2226 N N . ALA A 1 286 ? 48.156 6.533 63.061 1.00 22.17 487 ALA A N 1
ATOM 2227 C CA . ALA A 1 286 ? 49.083 6.059 61.980 1.00 22.49 487 ALA A CA 1
ATOM 2228 C C . ALA A 1 286 ? 50.105 7.131 61.602 1.00 25.08 487 ALA A C 1
ATOM 2229 O O . ALA A 1 286 ? 51.294 6.854 61.483 1.00 21.27 487 ALA A O 1
ATOM 2231 N N . ALA A 1 287 ? 49.666 8.375 61.471 1.00 22.88 488 ALA A N 1
ATOM 2232 C CA . ALA A 1 287 ? 50.656 9.456 61.268 1.00 23.96 488 ALA A CA 1
ATOM 2233 C C . ALA A 1 287 ? 51.598 9.550 62.441 1.00 22.17 488 ALA A C 1
ATOM 2234 O O . ALA A 1 287 ? 52.785 9.747 62.276 1.00 23.24 488 ALA A O 1
ATOM 2236 N N . TYR A 1 288 ? 51.073 9.412 63.657 1.00 21.50 489 TYR A N 1
ATOM 2237 C CA . TYR A 1 288 ? 51.899 9.438 64.837 1.00 21.74 489 TYR A CA 1
ATOM 2238 C C . TYR A 1 288 ? 52.980 8.347 64.849 1.00 26.50 489 TYR A C 1
ATOM 2239 O O . TYR A 1 288 ? 54.082 8.605 65.323 1.00 24.03 489 TYR A O 1
ATOM 2248 N N . ALA A 1 289 ? 52.706 7.181 64.257 1.00 24.21 490 ALA A N 1
ATOM 2249 C CA . ALA A 1 289 ? 53.682 6.126 64.228 1.00 23.01 490 ALA A CA 1
ATOM 2250 C C . ALA A 1 289 ? 54.997 6.524 63.485 1.00 24.53 490 ALA A C 1
ATOM 2251 O O . ALA A 1 289 ? 56.053 5.831 63.631 1.00 25.44 490 ALA A O 1
ATOM 2253 N N . SER A 1 290 ? 54.932 7.568 62.658 1.00 22.04 491 SER A N 1
ATOM 2254 C CA . SER A 1 290 ? 56.154 8.107 62.029 1.00 23.28 491 SER A CA 1
ATOM 2255 C C . SER A 1 290 ? 57.225 8.507 63.073 1.00 25.22 491 SER A C 1
ATOM 2256 O O . SER A 1 290 ? 58.445 8.459 62.795 1.00 23.60 491 SER A O 1
ATOM 2259 N N . THR A 1 291 ? 56.768 8.882 64.259 1.00 25.75 492 THR A N 1
ATOM 2260 C CA . THR A 1 291 ? 57.648 9.312 65.339 1.00 25.22 492 THR A CA 1
ATOM 2261 C C . THR A 1 291 ? 58.598 8.209 65.796 1.00 25.67 492 THR A C 1
ATOM 2262 O O . THR A 1 291 ? 59.635 8.476 66.337 1.00 28.31 492 THR A O 1
ATOM 2266 N N . ALA A 1 292 ? 58.210 6.968 65.596 1.00 25.07 493 ALA A N 1
ATOM 2267 C CA . ALA A 1 292 ? 59.050 5.858 65.970 1.00 26.60 493 ALA A CA 1
ATOM 2268 C C . ALA A 1 292 ? 60.064 5.476 64.887 1.00 30.44 493 ALA A C 1
ATOM 2269 O O . ALA A 1 292 ? 60.923 4.664 65.128 1.00 27.29 493 ALA A O 1
ATOM 2271 N N . LEU A 1 293 ? 59.939 6.042 63.693 1.00 26.61 494 LEU A N 1
ATOM 2272 C CA . LEU A 1 293 ? 60.817 5.690 62.585 1.00 27.57 494 LEU A CA 1
ATOM 2273 C C . LEU A 1 293 ? 61.854 6.688 62.151 1.00 27.02 494 LEU A C 1
ATOM 2274 O O . LEU A 1 293 ? 62.814 6.332 61.497 1.00 33.02 494 LEU A O 1
ATOM 2279 N N . LEU A 1 294 ? 61.645 7.940 62.492 1.00 24.77 495 LEU A N 1
ATOM 2280 C CA . LEU A 1 294 ? 62.523 8.966 62.027 1.00 22.52 495 LEU A CA 1
ATOM 2281 C C . LEU A 1 294 ? 63.496 9.494 63.029 1.00 24.74 495 LEU A C 1
ATOM 2282 O O . LEU A 1 294 ? 63.174 9.654 64.181 1.00 25.84 495 LEU A O 1
ATOM 2287 N N . ALA A 1 295 ? 64.700 9.754 62.545 1.00 28.43 496 ALA A N 1
ATOM 2288 C CA . ALA A 1 295 ? 65.740 10.425 63.346 1.00 29.21 496 ALA A CA 1
ATOM 2289 C C . ALA A 1 295 ? 65.635 11.935 63.405 1.00 28.04 496 ALA A C 1
ATOM 2290 O O . ALA A 1 295 ? 64.934 12.590 62.640 1.00 29.43 496 ALA A O 1
ATOM 2292 N N . ASN A 1 296 ? 66.436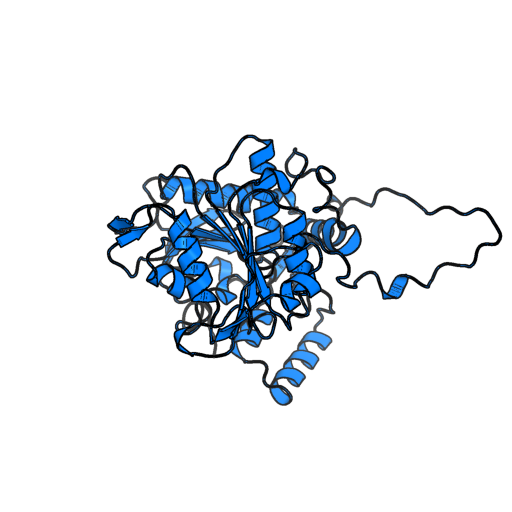 12.509 64.307 1.00 29.74 497 ASN A N 1
ATOM 2293 C CA . ASN A 1 296 ? 66.571 13.910 64.479 1.00 26.07 497 ASN A CA 1
ATOM 2294 C C . ASN A 1 296 ? 65.388 14.469 65.274 1.00 28.21 497 ASN A C 1
ATOM 2295 O O . ASN A 1 296 ? 64.620 13.697 65.847 1.00 28.94 497 ASN A O 1
ATOM 2300 N N . LYS A 1 297 ? 65.299 15.790 65.375 1.00 25.73 498 LYS A N 1
ATOM 2301 C CA . LYS A 1 297 ? 64.291 16.449 66.186 1.00 28.11 498 LYS A CA 1
ATOM 2302 C C . LYS A 1 297 ? 62.947 16.434 65.515 1.00 22.97 498 LYS A C 1
ATOM 2303 O O . LYS A 1 297 ? 62.812 16.974 64.447 1.00 24.83 498 LYS A O 1
ATOM 2309 N N . LEU A 1 298 ? 61.961 15.836 66.182 1.00 24.83 499 LEU A N 1
ATOM 2310 C CA . LEU A 1 298 ? 60.622 15.665 65.599 1.00 22.93 499 LEU A CA 1
ATOM 2311 C C . LEU A 1 298 ? 59.658 16.487 66.383 1.00 23.45 499 LEU A C 1
ATOM 2312 O O . LEU A 1 298 ? 59.862 16.653 67.552 1.00 25.18 499 LEU A O 1
ATOM 2317 N N . ARG A 1 299 ? 58.623 17.004 65.743 1.00 23.59 500 ARG A N 1
ATOM 2318 C CA . ARG A 1 299 ? 57.502 17.620 66.426 1.00 22.64 500 ARG A CA 1
ATOM 2319 C C . ARG A 1 299 ? 56.238 16.958 65.837 1.00 23.57 500 ARG A C 1
ATOM 2320 O O . ARG A 1 299 ? 56.171 16.747 64.647 1.00 24.39 500 ARG A O 1
ATOM 2328 N N . PHE A 1 300 ? 55.274 16.644 66.682 1.00 21.55 501 PHE A N 1
ATOM 2329 C CA . PHE A 1 300 ? 53.994 16.097 66.264 1.00 21.13 501 PHE A CA 1
ATOM 2330 C C . PHE A 1 300 ? 52.933 17.102 66.687 1.00 19.16 501 PHE A C 1
ATOM 2331 O O . PHE A 1 300 ? 52.856 17.464 67.870 1.00 19.93 501 PHE A O 1
ATOM 2339 N N . VAL A 1 301 ? 52.024 17.422 65.757 1.00 20.37 502 VAL A N 1
ATOM 2340 C CA . VAL A 1 301 ? 50.858 18.293 66.041 1.00 18.36 502 VAL A CA 1
ATOM 2341 C C . VAL A 1 301 ? 49.604 17.638 65.527 1.00 19.44 502 VAL A C 1
ATOM 2342 O O . VAL A 1 301 ? 49.588 17.113 64.387 1.00 19.60 502 VAL A O 1
ATOM 2346 N N . LEU A 1 302 ? 48.553 17.722 66.328 1.00 18.39 503 LEU A N 1
ATOM 2347 C CA . LEU A 1 302 ? 47.277 17.134 66.003 1.00 18.76 503 LEU A CA 1
ATOM 2348 C C . LEU A 1 302 ? 46.203 18.208 65.829 1.00 18.41 503 LEU A C 1
ATOM 2349 O O . LEU A 1 302 ? 45.944 18.975 66.734 1.00 20.30 503 LEU A O 1
ATOM 2354 N N . GLY A 1 303 ? 45.618 18.246 64.653 1.00 18.14 504 GLY A N 1
ATOM 2355 C CA . GLY A 1 303 ? 44.592 19.206 64.364 1.00 18.82 504 GLY A CA 1
ATOM 2356 C C . GLY A 1 303 ? 43.241 18.574 64.574 1.00 18.80 504 GLY A C 1
ATOM 2357 O O . GLY A 1 303 ? 43.080 17.401 64.420 1.00 20.92 504 GLY A O 1
ATOM 2358 N N . ALA A 1 304 ? 42.269 19.380 64.932 1.00 19.68 505 ALA A N 1
ATOM 2359 C CA . ALA A 1 304 ? 40.930 18.886 65.116 1.00 21.00 505 ALA A CA 1
ATOM 2360 C C . ALA A 1 304 ? 40.295 18.623 63.763 1.00 20.81 505 ALA A C 1
ATOM 2361 O O . ALA A 1 304 ? 40.731 19.136 62.760 1.00 21.51 505 ALA A O 1
ATOM 2363 N N . SER A 1 305 ? 39.253 17.811 63.773 1.00 20.90 506 SER A N 1
ATOM 2364 C CA . SER A 1 305 ? 38.458 17.510 62.599 1.00 22.97 506 SER A CA 1
ATOM 2365 C C . SER A 1 305 ? 38.978 16.481 61.584 1.00 21.57 506 SER A C 1
ATOM 2366 O O . SER A 1 305 ? 39.885 15.736 61.860 1.00 22.48 506 SER A O 1
ATOM 2369 N N . GLY A 1 306 ? 38.362 16.496 60.411 1.00 21.92 507 GLY A N 1
ATOM 2370 C CA . GLY A 1 306 ? 38.578 15.571 59.321 1.00 22.00 507 GLY A CA 1
ATOM 2371 C C . GLY A 1 306 ? 39.805 15.633 58.443 1.00 21.17 507 GLY A C 1
ATOM 2372 O O . GLY A 1 306 ? 40.669 16.447 58.621 1.00 19.70 507 GLY A O 1
ATOM 2373 N N . HIS A 1 307 ? 39.859 14.705 57.500 1.00 21.25 508 HIS A N 1
ATOM 2374 C CA . HIS A 1 307 ? 41.023 14.601 56.605 1.00 21.86 508 HIS A CA 1
ATOM 2375 C C . HIS A 1 307 ? 41.391 15.938 55.931 1.00 21.80 508 HIS A C 1
ATOM 2376 O O . HIS A 1 307 ? 42.538 16.365 55.976 1.00 24.99 508 HIS A O 1
ATOM 2383 N N . ILE A 1 308 ? 40.383 16.599 55.357 1.00 21.28 509 ILE A N 1
ATOM 2384 C CA . ILE A 1 308 ? 40.604 17.890 54.652 1.00 23.33 509 ILE A CA 1
ATOM 2385 C C . ILE A 1 308 ? 40.297 19.097 55.553 1.00 21.59 509 ILE A C 1
ATOM 2386 O O . ILE A 1 308 ? 41.087 20.035 55.637 1.00 22.09 509 ILE A O 1
ATOM 2391 N N . ALA A 1 309 ? 39.212 19.007 56.285 1.00 21.64 510 ALA A N 1
ATOM 2392 C CA . ALA A 1 309 ? 38.847 20.101 57.205 1.00 23.22 510 ALA A CA 1
ATOM 2393 C C . ALA A 1 309 ? 39.887 20.418 58.236 1.00 21.27 510 ALA A C 1
ATOM 2394 O O . ALA A 1 309 ? 40.072 21.573 58.549 1.00 21.35 510 ALA A O 1
ATOM 2396 N N . GLY A 1 310 ? 40.637 19.409 58.710 1.00 19.54 511 GLY A N 1
ATOM 2397 C CA . GLY A 1 310 ? 41.612 19.638 59.742 1.00 20.58 511 GLY A CA 1
ATOM 2398 C C . GLY A 1 310 ? 42.879 20.234 59.206 1.00 19.98 511 GLY A C 1
ATOM 2399 O O . GLY A 1 310 ? 43.523 21.081 59.827 1.00 21.78 511 GLY A O 1
ATOM 2400 N N . VAL A 1 311 ? 43.282 19.756 58.034 1.00 21.31 512 VAL A N 1
ATOM 2401 C CA . VAL A 1 311 ? 44.535 20.271 57.423 1.00 25.72 512 VAL A CA 1
ATOM 2402 C C . VAL A 1 311 ? 44.312 21.645 56.772 1.00 26.18 512 VAL A C 1
ATOM 2403 O O . VAL A 1 311 ? 45.156 22.566 56.924 1.00 26.74 512 VAL A O 1
ATOM 2407 N N . ILE A 1 312 ? 43.178 21.823 56.072 1.00 24.86 513 ILE A N 1
ATOM 2408 C CA . ILE A 1 312 ? 42.880 23.105 55.412 1.00 26.77 513 ILE A CA 1
ATOM 2409 C C . ILE A 1 312 ? 42.049 23.974 56.305 1.00 26.37 513 ILE A C 1
ATOM 2410 O O . ILE A 1 312 ? 40.835 24.106 56.106 1.00 29.18 513 ILE A O 1
ATOM 2415 N N . ASN A 1 313 ? 42.699 24.526 57.319 1.00 24.31 514 ASN A N 1
ATOM 2416 C CA . ASN A 1 313 ? 42.068 25.355 58.334 1.00 23.61 514 ASN A CA 1
ATOM 2417 C C . ASN A 1 313 ? 42.831 26.679 58.491 1.00 25.07 514 ASN A C 1
ATOM 2418 O O . ASN A 1 313 ? 43.682 26.822 59.351 1.00 25.50 514 ASN A O 1
ATOM 2423 N N . PRO A 1 314 ? 42.548 27.677 57.624 1.00 27.04 515 PRO A N 1
ATOM 2424 C CA . PRO A 1 314 ? 43.325 28.899 57.658 1.00 29.18 515 PRO A CA 1
ATOM 2425 C C . PRO A 1 314 ? 43.080 29.705 58.906 1.00 27.94 515 PRO A C 1
ATOM 2426 O O . PRO A 1 314 ? 41.936 29.783 59.365 1.00 28.91 515 PRO A O 1
ATOM 2430 N N . PRO A 1 315 ? 44.118 30.310 59.457 1.00 26.54 516 PRO A N 1
ATOM 2431 C CA . PRO A 1 315 ? 43.952 31.003 60.755 1.00 28.09 516 PRO A CA 1
ATOM 2432 C C . PRO A 1 315 ? 42.971 32.166 60.787 1.00 32.73 516 PRO A C 1
ATOM 2433 O O . PRO A 1 315 ? 42.355 32.401 61.843 1.00 30.65 516 PRO A O 1
ATOM 2437 N N . ALA A 1 316 ? 42.756 32.822 59.644 1.00 31.38 517 ALA A N 1
ATOM 2438 C CA . ALA A 1 316 ? 41.887 34.030 59.591 1.00 38.04 517 ALA A CA 1
ATOM 2439 C C . ALA A 1 316 ? 40.471 33.718 60.061 1.00 43.08 517 ALA A C 1
ATOM 2440 O O . ALA A 1 316 ? 39.874 34.522 60.734 1.00 45.68 517 ALA A O 1
ATOM 2442 N N . LYS A 1 317 ? 40.004 32.500 59.799 1.00 42.89 518 LYS A N 1
ATOM 2443 C CA . LYS A 1 317 ? 38.651 32.096 60.119 1.00 43.35 518 LYS A CA 1
ATOM 2444 C C . LYS A 1 317 ? 38.510 31.835 61.613 1.00 41.55 518 LYS A C 1
ATOM 2445 O O . LYS A 1 317 ? 37.407 31.714 62.130 1.00 40.06 518 LYS A O 1
ATOM 2451 N N . ASN A 1 318 ? 39.615 31.717 62.319 1.00 35.32 519 ASN A N 1
ATOM 2452 C CA . ASN A 1 318 ? 39.516 31.507 63.747 1.00 37.95 519 ASN A CA 1
ATOM 2453 C C . ASN A 1 318 ? 38.638 30.324 64.182 1.00 36.23 519 ASN A C 1
ATOM 2454 O O . ASN A 1 318 ? 37.847 30.441 65.103 1.00 33.29 519 ASN A O 1
ATOM 2459 N N . LYS A 1 319 ? 38.785 29.193 63.517 1.00 27.62 520 LYS A N 1
ATOM 2460 C CA . LYS A 1 319 ? 37.974 28.031 63.813 1.00 25.99 520 LYS A CA 1
ATOM 2461 C C . LYS A 1 319 ? 38.803 26.846 64.256 1.00 25.63 520 LYS A C 1
ATOM 2462 O O . LYS A 1 319 ? 39.980 26.780 64.005 1.00 23.24 520 LYS A O 1
ATOM 2468 N N . ARG A 1 320 ? 38.138 25.931 64.939 1.00 24.05 521 ARG A N 1
ATOM 2469 C CA . ARG A 1 320 ? 38.715 24.695 65.423 1.00 23.69 521 ARG A CA 1
ATOM 2470 C C . ARG A 1 320 ? 39.785 24.842 66.501 1.00 21.05 521 ARG A C 1
ATOM 2471 O O . ARG A 1 320 ? 39.810 25.808 67.215 1.00 23.45 521 ARG A O 1
ATOM 2479 N N . SER A 1 321 ? 40.655 23.854 66.597 1.00 22.16 522 SER A N 1
ATOM 2480 C CA . SER A 1 321 ? 41.700 23.808 67.619 1.00 21.87 522 SER A CA 1
ATOM 2481 C C . SER A 1 321 ? 42.722 22.796 67.173 1.00 22.27 522 SER A C 1
ATOM 2482 O O . SER A 1 321 ? 42.541 22.172 66.139 1.00 20.70 522 SER A O 1
ATOM 2485 N N . HIS A 1 322 ? 43.828 22.712 67.913 1.00 21.83 523 HIS A N 1
ATOM 2486 C CA . HIS A 1 322 ? 44.882 21.727 67.683 1.00 22.96 523 HIS A CA 1
ATOM 2487 C C . HIS A 1 322 ? 45.537 21.413 69.034 1.00 22.75 523 HIS A C 1
ATOM 2488 O O . HIS A 1 322 ? 45.364 22.157 69.980 1.00 23.41 523 HIS A O 1
ATOM 2495 N N . TRP A 1 323 ? 46.275 20.321 69.086 1.00 21.49 524 TRP A N 1
ATOM 2496 C CA . TRP A 1 323 ? 46.941 19.850 70.279 1.00 21.80 524 TRP A CA 1
ATOM 2497 C C . TRP A 1 323 ? 48.451 19.764 70.090 1.00 23.44 524 TRP A C 1
ATOM 2498 O O . TRP A 1 323 ? 48.914 19.384 69.044 1.00 23.22 524 TRP A O 1
ATOM 2509 N N . THR A 1 324 ? 49.196 20.119 71.124 1.00 21.54 525 THR A N 1
ATOM 2510 C CA . THR A 1 324 ? 50.638 20.026 71.105 1.00 23.83 525 THR A CA 1
ATOM 2511 C C . THR A 1 324 ? 51.131 19.318 72.358 1.00 23.74 525 THR A C 1
ATOM 2512 O O . THR A 1 324 ? 50.515 19.370 73.390 1.00 24.33 525 THR A O 1
ATOM 2516 N N . ASN A 1 325 ? 52.228 18.610 72.213 1.00 22.76 526 ASN A N 1
ATOM 2517 C CA . ASN A 1 325 ? 52.884 17.946 73.310 1.00 23.88 526 ASN A CA 1
ATOM 2518 C C . ASN A 1 325 ? 54.316 17.710 72.866 1.00 23.96 526 ASN A C 1
ATOM 2519 O O . ASN A 1 325 ? 54.525 16.984 71.926 1.00 22.40 526 ASN A O 1
ATOM 2524 N N . ASP A 1 326 ? 55.282 18.320 73.538 1.00 26.18 527 ASP A N 1
ATOM 2525 C CA . ASP A 1 326 ? 56.698 18.169 73.201 1.00 28.82 527 ASP A CA 1
ATOM 2526 C C . ASP A 1 326 ? 57.238 16.753 73.392 1.00 30.64 527 ASP A C 1
ATOM 2527 O O . ASP A 1 326 ? 58.160 16.353 72.718 1.00 33.60 527 ASP A O 1
ATOM 2532 N N . ALA A 1 327 ? 56.699 16.027 74.357 1.00 30.42 528 ALA A N 1
ATOM 2533 C CA . ALA A 1 327 ? 57.111 14.656 74.596 1.00 28.74 528 ALA A CA 1
ATOM 2534 C C . ALA A 1 327 ? 56.527 13.747 73.517 1.00 28.53 528 ALA A C 1
ATOM 2535 O O . ALA A 1 327 ? 55.467 13.998 73.009 1.00 29.58 528 ALA A O 1
ATOM 2537 N N . LEU A 1 328 ? 57.240 12.687 73.193 1.00 26.95 529 LEU A N 1
ATOM 2538 C CA . LEU A 1 328 ? 56.851 11.758 72.162 1.00 28.28 529 LEU A CA 1
ATOM 2539 C C . LEU A 1 328 ? 56.937 10.348 72.713 1.00 32.31 529 LEU A C 1
ATOM 2540 O O . LEU A 1 328 ? 57.831 9.607 72.395 1.00 29.70 529 LEU A O 1
ATOM 2545 N N . PRO A 1 329 ? 55.984 9.959 73.543 1.00 30.40 530 PRO A N 1
ATOM 2546 C CA . PRO A 1 329 ? 55.960 8.564 73.961 1.00 28.68 530 PRO A CA 1
ATOM 2547 C C . PRO A 1 329 ? 55.621 7.684 72.786 1.00 29.78 530 PRO A C 1
ATOM 2548 O O . PRO A 1 329 ? 55.093 8.168 71.754 1.00 29.66 530 PRO A O 1
ATOM 2552 N N . GLU A 1 330 ? 55.920 6.389 72.902 1.00 30.32 531 GLU A N 1
ATOM 2553 C CA . GLU A 1 330 ? 55.601 5.446 71.838 1.00 31.96 531 GLU A CA 1
ATOM 2554 C C . GLU A 1 330 ? 54.113 5.396 71.488 1.00 30.37 531 GLU A C 1
ATOM 2555 O O . GLU A 1 330 ? 53.732 5.359 70.321 1.00 32.41 531 GLU A O 1
ATOM 2561 N N . SER A 1 331 ? 53.271 5.453 72.489 1.00 28.87 532 SER A N 1
ATOM 2562 C CA . SER A 1 331 ? 51.816 5.291 72.292 1.00 26.84 532 SER A CA 1
ATOM 2563 C C . SER A 1 331 ? 51.137 6.650 72.042 1.00 25.70 532 SER A C 1
ATOM 2564 O O . SER A 1 331 ? 51.328 7.578 72.849 1.00 26.53 532 SER A O 1
ATOM 2567 N N . PRO A 1 332 ? 50.357 6.754 70.988 1.00 25.17 533 PRO A N 1
ATOM 2568 C CA . PRO A 1 332 ? 49.607 8.009 70.741 1.00 26.75 533 PRO A CA 1
ATOM 2569 C C . PRO A 1 332 ? 48.629 8.369 71.826 1.00 28.47 533 PRO A C 1
ATOM 2570 O O . PRO A 1 332 ? 48.445 9.572 72.074 1.00 25.14 533 PRO A O 1
ATOM 2574 N N . GLN A 1 333 ? 48.020 7.398 72.499 1.00 29.57 534 GLN A N 1
ATOM 2575 C CA . GLN A 1 333 ? 47.113 7.748 73.591 1.00 31.56 534 GLN A CA 1
ATOM 2576 C C . GLN A 1 333 ? 47.873 8.445 74.738 1.00 29.81 534 GLN A C 1
ATOM 2577 O O . GLN A 1 333 ? 47.383 9.391 75.302 1.00 26.31 534 GLN A O 1
ATOM 2583 N N . GLN A 1 334 ? 49.075 7.979 75.060 1.00 25.53 535 GLN A N 1
ATOM 2584 C CA . GLN A 1 334 ? 49.889 8.629 76.012 1.00 29.94 535 GLN A CA 1
ATOM 2585 C C . GLN A 1 334 ? 50.299 10.040 75.578 1.00 26.29 535 GLN A C 1
ATOM 2586 O O . GLN A 1 334 ? 50.279 10.981 76.373 1.00 27.08 535 GLN A O 1
ATOM 2592 N N . TRP A 1 335 ? 50.597 10.210 74.301 1.00 26.29 536 TRP A N 1
ATOM 2593 C CA . TRP A 1 335 ? 50.846 11.557 73.754 1.00 26.53 536 TRP A CA 1
ATOM 2594 C C . TRP A 1 335 ? 49.647 12.479 73.994 1.00 25.32 536 TRP A C 1
ATOM 2595 O O . TRP A 1 335 ? 49.781 13.590 74.536 1.00 25.10 536 TRP A O 1
ATOM 2606 N N . LEU A 1 336 ? 48.452 12.003 73.663 1.00 24.04 537 LEU A N 1
ATOM 2607 C CA . LEU A 1 336 ? 47.234 12.828 73.837 1.00 23.97 537 LEU A CA 1
ATOM 2608 C C . LEU A 1 336 ? 46.879 13.182 75.249 1.00 26.27 537 LEU A C 1
ATOM 2609 O O . LEU A 1 336 ? 46.511 14.353 75.566 1.00 24.18 537 LEU A O 1
ATOM 2614 N N . ALA A 1 337 ? 47.035 12.208 76.163 1.00 29.33 538 ALA A N 1
ATOM 2615 C CA . ALA A 1 337 ? 46.804 12.413 77.581 1.00 29.92 538 ALA A CA 1
ATOM 2616 C C . ALA A 1 337 ? 47.607 13.579 78.141 1.00 27.44 538 ALA A C 1
ATOM 2617 O O . ALA A 1 337 ? 47.126 14.353 79.016 1.00 27.34 538 ALA A O 1
ATOM 2619 N N . GLY A 1 338 ? 48.823 13.766 77.628 1.00 26.05 539 GLY A N 1
ATOM 2620 C CA . GLY A 1 338 ? 49.646 14.898 78.007 1.00 25.82 539 GLY A CA 1
ATOM 2621 C C . GLY A 1 338 ? 49.576 16.196 77.171 1.00 26.17 539 GLY A C 1
ATOM 2622 O O . GLY A 1 338 ? 50.245 17.185 77.477 1.00 27.17 539 GLY A O 1
ATOM 2623 N N . ALA A 1 339 ? 48.750 16.199 76.141 1.00 25.67 540 ALA A N 1
ATOM 2624 C CA . ALA A 1 339 ? 48.740 17.290 75.183 1.00 24.47 540 ALA A CA 1
ATOM 2625 C C . ALA A 1 339 ? 47.816 18.400 75.659 1.00 26.80 540 ALA A C 1
ATOM 2626 O O . ALA A 1 339 ? 46.802 18.147 76.290 1.00 28.28 540 ALA A O 1
ATOM 2628 N N . ILE A 1 340 ? 48.164 19.613 75.271 1.00 26.54 541 ILE A N 1
ATOM 2629 C CA . ILE A 1 340 ? 47.370 20.806 75.536 1.00 26.24 541 ILE A CA 1
ATOM 2630 C C . ILE A 1 340 ? 46.656 21.216 74.266 1.00 26.09 541 ILE A C 1
ATOM 2631 O O . ILE A 1 340 ? 47.257 21.220 73.187 1.00 23.43 541 ILE A O 1
ATOM 2636 N N . GLU A 1 341 ? 45.353 21.434 74.395 1.00 22.29 542 GLU A N 1
ATOM 2637 C CA . GLU A 1 341 ? 44.521 21.913 73.348 1.00 22.75 542 GLU A CA 1
ATOM 2638 C C . GLU A 1 341 ? 44.649 23.457 73.234 1.00 25.18 542 GLU A C 1
ATOM 2639 O O . GLU A 1 341 ? 44.569 24.172 74.239 1.00 24.79 542 GLU A O 1
ATOM 2645 N N . HIS A 1 342 ? 44.862 23.924 72.012 1.00 21.65 543 HIS A N 1
ATOM 2646 C CA . HIS A 1 342 ? 45.029 25.330 71.696 1.00 23.40 543 HIS A CA 1
ATOM 2647 C C . HIS A 1 342 ? 43.973 25.760 70.717 1.00 24.62 543 HIS A C 1
ATOM 2648 O O . HIS A 1 342 ? 43.605 25.023 69.835 1.00 25.44 543 HIS A O 1
ATOM 2655 N N . HIS A 1 343 ? 43.480 26.964 70.888 1.00 23.52 544 HIS A N 1
ATOM 2656 C CA . HIS A 1 343 ? 42.466 27.463 70.008 1.00 27.02 544 HIS A CA 1
ATOM 2657 C C . HIS A 1 343 ? 42.952 27.717 68.587 1.00 24.32 544 HIS A C 1
ATOM 2658 O O . HIS A 1 343 ? 44.063 28.123 68.361 1.00 26.09 544 HIS A O 1
ATOM 2665 N N . GLY A 1 344 ? 42.076 27.465 67.643 1.00 23.16 545 GLY A N 1
ATOM 2666 C CA . GLY A 1 344 ? 42.334 27.751 66.263 1.00 25.66 545 GLY A CA 1
ATOM 2667 C C . GLY A 1 344 ? 43.260 26.885 65.473 1.00 25.00 545 GLY A C 1
ATOM 2668 O O . GLY A 1 344 ? 43.598 25.796 65.863 1.00 21.06 545 GLY A O 1
ATOM 2669 N N . SER A 1 345 ? 43.656 27.434 64.338 1.00 23.83 546 SER A N 1
ATOM 2670 C CA . SER A 1 345 ? 44.500 26.739 63.387 1.00 21.79 546 SER A CA 1
ATOM 2671 C C . SER A 1 345 ? 45.865 26.362 63.953 1.00 22.20 546 SER A C 1
ATOM 2672 O O . SER A 1 345 ? 46.480 27.125 64.669 1.00 20.60 546 SER A O 1
ATOM 2675 N N . TRP A 1 346 ? 46.383 25.260 63.428 1.00 20.89 547 TRP A N 1
ATOM 2676 C CA . TRP A 1 346 ? 47.730 24.809 63.693 1.00 21.07 547 TRP A CA 1
ATOM 2677 C C . TRP A 1 346 ? 48.728 25.487 62.723 1.00 21.02 547 TRP A C 1
ATOM 2678 O O . TRP A 1 346 ? 49.913 25.372 62.921 1.00 23.38 547 TRP A O 1
ATOM 2689 N N . TRP A 1 347 ? 48.251 26.176 61.681 1.00 22.36 548 TRP A N 1
ATOM 2690 C CA . TRP A 1 347 ? 49.160 26.806 60.722 1.00 24.19 548 TRP A CA 1
ATOM 2691 C C . TRP A 1 347 ? 50.212 27.666 61.361 1.00 23.55 548 TRP A C 1
ATOM 2692 O O . TRP A 1 347 ? 51.392 27.519 61.002 1.00 23.93 548 TRP A O 1
ATOM 2703 N N . PRO A 1 348 ? 49.844 28.525 62.351 1.00 25.45 549 PRO A N 1
ATOM 2704 C CA . PRO A 1 348 ? 50.893 29.402 62.945 1.00 25.95 549 PRO A CA 1
ATOM 2705 C C . PRO A 1 348 ? 51.994 28.700 63.712 1.00 25.15 549 PRO A C 1
ATOM 2706 O O . PRO A 1 348 ? 53.163 29.099 63.696 1.00 25.25 549 PRO A O 1
ATOM 2710 N N . ASP A 1 349 ? 51.638 27.593 64.329 1.00 24.24 550 ASP A N 1
ATOM 2711 C CA . ASP A 1 349 ? 52.594 26.708 64.951 1.00 26.93 550 ASP A CA 1
ATOM 2712 C C . ASP A 1 349 ? 53.571 26.151 63.918 1.00 24.51 550 ASP A C 1
ATOM 2713 O O . ASP A 1 349 ? 54.773 26.131 64.153 1.00 22.96 550 ASP A O 1
ATOM 2718 N N . TRP A 1 350 ? 53.056 25.645 62.816 1.00 23.93 551 TRP A N 1
ATOM 2719 C CA . TRP A 1 350 ? 53.933 25.150 61.804 1.00 22.27 551 TRP A CA 1
ATOM 2720 C C . TRP A 1 350 ? 54.814 26.263 61.148 1.00 21.46 551 TRP A C 1
ATOM 2721 O O . TRP A 1 350 ? 56.026 26.052 60.989 1.00 21.00 551 TRP A O 1
ATOM 2732 N N . THR A 1 351 ? 54.232 27.361 60.736 1.00 21.66 552 THR A N 1
ATOM 2733 C CA . THR A 1 351 ? 55.043 28.386 60.052 1.00 22.49 552 THR A CA 1
ATOM 2734 C C . THR A 1 351 ? 56.105 28.960 60.991 1.00 24.65 552 THR A C 1
ATOM 2735 O O . THR A 1 351 ? 57.216 29.306 60.522 1.00 26.29 552 THR A O 1
ATOM 2739 N N . ALA A 1 352 ? 55.819 29.018 62.316 1.00 26.28 553 ALA A N 1
ATOM 2740 C CA . ALA A 1 352 ? 56.831 29.397 63.275 1.00 27.18 553 ALA A CA 1
ATOM 2741 C C . ALA A 1 352 ? 57.976 28.392 63.296 1.00 29.66 553 ALA A C 1
ATOM 2742 O O . ALA A 1 352 ? 59.141 28.781 63.240 1.00 26.29 553 ALA A O 1
ATOM 2744 N N . TRP A 1 353 ? 57.672 27.107 63.325 1.00 24.92 554 TRP A N 1
ATOM 2745 C CA . TRP A 1 353 ? 58.690 26.090 63.243 1.00 23.49 554 TRP A CA 1
ATOM 2746 C C . TRP A 1 353 ? 59.460 26.202 61.931 1.00 24.04 554 TRP A C 1
ATOM 2747 O O . TRP A 1 353 ? 60.698 26.069 61.913 1.00 25.94 554 TRP A O 1
ATOM 2758 N N . LEU A 1 354 ? 58.741 26.450 60.844 1.00 23.83 555 LEU A N 1
ATOM 2759 C CA . LEU A 1 354 ? 59.361 26.455 59.512 1.00 25.42 555 LEU A CA 1
ATOM 2760 C C . LEU A 1 354 ? 60.358 27.656 59.414 1.00 25.45 555 LEU A C 1
ATOM 2761 O O . LEU A 1 354 ? 61.454 27.522 58.840 1.00 23.72 555 LEU A O 1
ATOM 2766 N N . ALA A 1 355 ? 59.998 28.772 60.021 1.00 25.75 556 ALA A N 1
ATOM 2767 C CA . ALA A 1 355 ? 60.831 29.964 59.984 1.00 27.10 556 ALA A CA 1
ATOM 2768 C C . ALA A 1 355 ? 62.183 29.639 60.577 1.00 27.43 556 ALA A C 1
ATOM 2769 O O . ALA A 1 355 ? 63.193 30.104 60.104 1.00 28.84 556 ALA A O 1
ATOM 2771 N N . GLY A 1 356 ? 62.175 28.824 61.616 1.00 28.74 557 GLY A N 1
ATOM 2772 C CA . GLY A 1 356 ? 63.370 28.398 62.308 1.00 30.21 557 GLY A CA 1
ATOM 2773 C C . GLY A 1 356 ? 64.347 27.582 61.488 1.00 30.78 557 GLY A C 1
ATOM 2774 O O . GLY A 1 356 ? 65.514 27.518 61.801 1.00 30.46 557 GLY A O 1
ATOM 2775 N N . GLN A 1 357 ? 63.862 26.921 60.454 1.00 26.60 558 GLN A N 1
ATOM 2776 C CA . GLN A 1 357 ? 64.716 26.107 59.611 1.00 27.37 558 GLN A CA 1
ATOM 2777 C C . GLN A 1 357 ? 65.057 26.743 58.285 1.00 27.27 558 GLN A C 1
ATOM 2778 O O . GLN A 1 357 ? 65.706 26.141 57.462 1.00 29.05 558 GLN A O 1
ATOM 2784 N N . ALA A 1 358 ? 64.589 27.950 58.075 1.00 26.53 559 ALA A N 1
ATOM 2785 C CA . ALA A 1 358 ? 64.615 28.534 56.717 1.00 29.20 559 ALA A CA 1
ATOM 2786 C C . ALA A 1 358 ? 65.691 29.634 56.498 1.00 30.25 559 ALA A C 1
ATOM 2787 O O . ALA A 1 358 ? 65.787 30.147 55.391 1.00 31.46 559 ALA A O 1
ATOM 2789 N N . GLY A 1 359 ? 66.461 29.919 57.540 1.00 35.77 560 GLY A N 1
ATOM 2790 C CA . GLY A 1 359 ? 67.530 30.894 57.491 1.00 36.32 560 GLY A CA 1
ATOM 2791 C C . GLY A 1 359 ? 67.095 32.335 57.528 1.00 38.13 560 GLY A C 1
ATOM 2792 O O . GLY A 1 359 ? 65.962 32.673 57.778 1.00 37.80 560 GLY A O 1
ATOM 2793 N N . ALA A 1 360 ? 68.032 33.217 57.205 1.00 39.10 561 ALA A N 1
ATOM 2794 C CA . ALA A 1 360 ? 67.827 34.646 57.335 1.00 39.12 561 ALA A CA 1
ATOM 2795 C C . ALA A 1 360 ? 67.003 35.184 56.182 1.00 31.19 561 ALA A C 1
ATOM 2796 O O . ALA A 1 360 ? 67.043 34.683 55.068 1.00 36.44 561 ALA A O 1
ATOM 2798 N N . LYS A 1 361 ? 66.243 36.221 56.443 1.00 38.03 562 LYS A N 1
ATOM 2799 C CA . LYS A 1 361 ? 65.538 36.902 55.383 1.00 36.65 562 LYS A CA 1
ATOM 2800 C C . LYS A 1 361 ? 66.432 37.767 54.505 1.00 43.54 562 LYS A C 1
ATOM 2801 O O . LYS A 1 361 ? 67.361 38.358 54.992 1.00 42.53 562 LYS A O 1
ATOM 2807 N N . ARG A 1 362 ? 66.109 37.824 53.206 1.00 37.88 563 ARG A N 1
ATOM 2808 C CA . ARG A 1 362 ? 66.800 38.653 52.243 1.00 41.52 563 ARG A CA 1
ATOM 2809 C C . ARG A 1 362 ? 65.777 39.168 51.242 1.00 38.14 563 ARG A C 1
ATOM 2810 O O . ARG A 1 362 ? 64.626 38.722 51.232 1.00 35.77 563 ARG A O 1
ATOM 2818 N N . ALA A 1 363 ? 66.173 40.101 50.361 1.00 34.06 564 ALA A N 1
ATOM 2819 C CA . ALA A 1 363 ? 65.200 40.679 49.442 1.00 32.82 564 ALA A CA 1
ATOM 2820 C C . ALA A 1 363 ? 64.598 39.590 48.524 1.00 29.85 564 ALA A C 1
ATOM 2821 O O . ALA A 1 363 ? 65.310 38.722 48.052 1.00 32.82 564 ALA A O 1
ATOM 2823 N N . ALA A 1 364 ? 63.310 39.699 48.268 1.00 31.29 565 ALA A N 1
ATOM 2824 C CA . ALA A 1 364 ? 62.580 38.739 47.452 1.00 31.46 565 ALA A CA 1
ATOM 2825 C C . ALA A 1 364 ? 63.058 38.739 45.992 1.00 36.65 565 ALA A C 1
ATOM 2826 O O . ALA A 1 364 ? 63.411 39.809 45.459 1.00 33.42 565 ALA A O 1
ATOM 2828 N N . PRO A 1 365 ? 63.030 37.578 45.319 1.00 30.28 566 PRO A N 1
ATOM 2829 C CA . PRO A 1 365 ? 63.333 37.639 43.878 1.00 29.94 566 PRO A CA 1
ATOM 2830 C C . PRO A 1 365 ? 62.310 38.422 43.045 1.00 31.39 566 PRO A C 1
ATOM 2831 O O . PRO A 1 365 ? 61.131 38.385 43.319 1.00 37.60 566 PRO A O 1
ATOM 2835 N N . ALA A 1 366 ? 62.765 39.143 42.014 1.00 31.90 567 ALA A N 1
ATOM 2836 C CA . ALA A 1 366 ? 61.896 39.864 41.083 1.00 32.51 567 ALA A CA 1
ATOM 2837 C C . ALA A 1 366 ? 61.406 38.951 39.975 1.00 29.96 567 ALA A C 1
ATOM 2838 O O . ALA A 1 366 ? 60.406 39.227 39.371 1.00 29.05 567 ALA A O 1
ATOM 2840 N N . ASN A 1 367 ? 62.176 37.924 39.637 1.00 25.74 568 ASN A N 1
ATOM 2841 C CA . ASN A 1 367 ? 61.787 36.998 38.562 1.00 27.86 568 ASN A CA 1
ATOM 2842 C C . ASN A 1 367 ? 61.722 35.534 38.991 1.00 26.46 568 ASN A C 1
ATOM 2843 O O . ASN A 1 367 ? 62.206 35.175 40.060 1.00 29.39 568 ASN A O 1
ATOM 2848 N N . TYR A 1 368 ? 61.117 34.726 38.135 1.00 28.70 569 TYR A N 1
ATOM 2849 C CA . TYR A 1 368 ? 60.961 33.309 38.345 1.00 26.92 569 TYR A CA 1
ATOM 2850 C C . TYR A 1 368 ? 62.164 32.550 37.854 1.00 28.83 569 TYR A C 1
ATOM 2851 O O . TYR A 1 368 ? 62.778 32.919 36.887 1.00 30.59 569 TYR A O 1
ATOM 2860 N N . GLY A 1 369 ? 62.472 31.465 38.526 1.00 26.45 570 GLY A N 1
ATOM 2861 C CA . GLY A 1 369 ? 63.549 30.606 38.131 1.00 25.13 570 GLY A CA 1
ATOM 2862 C C . GLY A 1 369 ? 64.913 31.226 38.054 1.00 27.35 570 GLY A C 1
ATOM 2863 O O . GLY A 1 369 ? 65.276 32.031 38.861 1.00 29.12 570 GLY A O 1
ATOM 2864 N N . ASN A 1 370 ? 65.652 30.816 37.046 1.00 30.50 571 ASN A N 1
ATOM 2865 C CA . ASN A 1 370 ? 66.997 31.290 36.825 1.00 33.96 571 ASN A CA 1
ATOM 2866 C C . ASN A 1 370 ? 67.366 31.170 35.356 1.00 32.93 571 ASN A C 1
ATOM 2867 O O . ASN A 1 370 ? 66.533 30.843 34.547 1.00 29.38 571 ASN A O 1
ATOM 2872 N N . ALA A 1 371 ? 68.613 31.443 35.014 1.00 36.27 572 ALA A N 1
ATOM 2873 C CA . ALA A 1 371 ? 69.013 31.397 33.623 1.00 37.16 572 ALA A CA 1
ATOM 2874 C C . ALA A 1 371 ? 68.754 30.026 33.041 1.00 38.32 572 ALA A C 1
ATOM 2875 O O . ALA A 1 371 ? 68.302 29.913 31.932 1.00 39.98 572 ALA A O 1
ATOM 2877 N N . ARG A 1 372 ? 69.055 28.983 33.789 1.00 39.53 573 ARG A N 1
ATOM 2878 C CA . ARG A 1 372 ? 68.806 27.626 33.330 1.00 38.00 573 ARG A CA 1
ATOM 2879 C C . ARG A 1 372 ? 67.314 27.299 33.178 1.00 39.34 573 ARG A C 1
ATOM 2880 O O . ARG A 1 372 ? 66.907 26.696 32.213 1.00 45.58 573 ARG A O 1
ATOM 2888 N N . TYR A 1 373 ? 66.515 27.715 34.145 1.00 30.75 574 TYR A N 1
ATOM 2889 C CA . TYR A 1 373 ? 65.085 27.378 34.220 1.00 31.39 574 TYR A CA 1
ATOM 2890 C C . TYR A 1 373 ? 64.271 28.652 34.237 1.00 29.99 574 TYR A C 1
ATOM 2891 O O . TYR A 1 373 ? 64.016 29.163 35.297 1.00 34.28 574 TYR A O 1
ATOM 2900 N N . ARG A 1 374 ? 63.839 29.140 33.084 1.00 30.08 575 ARG A N 1
ATOM 2901 C CA . ARG A 1 374 ? 62.986 30.291 32.991 1.00 32.35 575 ARG A CA 1
ATOM 2902 C C . ARG A 1 374 ? 61.497 29.930 32.918 1.00 30.07 575 ARG A C 1
ATOM 2903 O O . ARG A 1 374 ? 61.112 28.841 32.522 1.00 29.35 575 ARG A O 1
ATOM 2911 N N . ALA A 1 375 ? 60.675 30.901 33.235 1.00 27.10 576 ALA A N 1
ATOM 2912 C CA . ALA A 1 375 ? 59.268 30.729 33.130 1.00 29.21 576 ALA A CA 1
ATOM 2913 C C . ALA A 1 375 ? 58.771 30.206 31.794 1.00 33.13 576 ALA A C 1
ATOM 2914 O O . ALA A 1 375 ? 59.119 30.704 30.717 1.00 28.96 576 ALA A O 1
ATOM 2916 N N . ILE A 1 376 ? 57.866 29.247 31.876 1.00 26.12 577 ILE A N 1
ATOM 2917 C CA . ILE A 1 376 ? 57.313 28.567 30.702 1.00 28.41 577 ILE A CA 1
ATOM 2918 C C . ILE A 1 376 ? 55.917 29.080 30.413 1.00 28.03 577 ILE A C 1
ATOM 2919 O O . ILE A 1 376 ? 55.557 29.361 29.275 1.00 28.19 577 ILE A O 1
ATOM 2924 N N . GLU A 1 377 ? 55.107 29.138 31.451 1.00 25.00 578 GLU A N 1
ATOM 2925 C CA . GLU A 1 377 ? 53.740 29.587 31.357 1.00 25.06 578 GLU A CA 1
ATOM 2926 C C . GLU A 1 377 ? 53.263 29.949 32.762 1.00 24.30 578 GLU A C 1
ATOM 2927 O O . GLU A 1 377 ? 53.913 29.623 33.722 1.00 26.38 578 GLU A O 1
ATOM 2933 N N . PRO A 1 378 ? 52.142 30.630 32.897 1.00 23.60 579 PRO A N 1
ATOM 2934 C CA . PRO A 1 378 ? 51.652 30.984 34.229 1.00 26.53 579 PRO A CA 1
ATOM 2935 C C . PRO A 1 378 ? 51.086 29.815 35.030 1.00 28.41 579 PRO A C 1
ATOM 2936 O O . PRO A 1 378 ? 50.560 28.899 34.457 1.00 24.60 579 PRO A O 1
ATOM 2940 N N . ALA A 1 379 ? 51.180 29.899 36.348 1.00 27.18 580 ALA A N 1
ATOM 2941 C CA . ALA A 1 379 ? 50.584 28.906 37.209 1.00 26.23 580 ALA A CA 1
ATOM 2942 C C . ALA A 1 379 ? 49.098 29.168 36.997 1.00 26.87 580 ALA A C 1
ATOM 2943 O O . ALA A 1 379 ? 48.725 30.256 36.637 1.00 25.25 580 ALA A O 1
ATOM 2945 N N . PRO A 1 380 ? 48.238 28.183 37.169 1.00 27.50 581 PRO A N 1
ATOM 2946 C CA . PRO A 1 380 ? 48.552 26.847 37.681 1.00 27.45 581 PRO A CA 1
ATOM 2947 C C . PRO A 1 380 ? 49.189 25.848 36.716 1.00 26.32 581 PRO A C 1
ATOM 2948 O O . PRO A 1 380 ? 49.482 24.741 37.095 1.00 23.24 581 PRO A O 1
ATOM 2952 N N . GLY A 1 381 ? 49.360 26.238 35.472 1.00 25.93 582 GLY A N 1
ATOM 2953 C CA . GLY A 1 381 ? 49.966 25.376 34.485 1.00 26.85 582 GLY A CA 1
ATOM 2954 C C . GLY A 1 381 ? 48.966 24.515 33.795 1.00 25.93 582 GLY A C 1
ATOM 2955 O O . GLY A 1 381 ? 47.818 24.332 34.253 1.00 27.07 582 GLY A O 1
ATOM 2956 N N . ARG A 1 382 ? 49.371 23.957 32.665 1.00 25.88 583 ARG A N 1
ATOM 2957 C CA . ARG A 1 382 ? 48.406 23.150 31.848 1.00 25.41 583 ARG A CA 1
ATOM 2958 C C . ARG A 1 382 ? 48.322 21.709 32.362 1.00 23.05 583 ARG A C 1
ATOM 2959 O O . ARG A 1 382 ? 47.318 21.044 32.133 1.00 21.89 583 ARG A O 1
ATOM 2967 N N . TYR A 1 383 ? 49.325 21.206 33.049 1.00 21.44 584 TYR A N 1
ATOM 2968 C CA . TYR A 1 383 ? 49.228 19.819 33.486 1.00 21.35 584 TYR A CA 1
ATOM 2969 C C . TYR A 1 383 ? 48.039 19.540 34.404 1.00 22.60 584 TYR A C 1
ATOM 2970 O O . TYR A 1 383 ? 47.415 18.518 34.292 1.00 25.07 584 TYR A O 1
ATOM 2979 N N . VAL A 1 384 ? 47.746 20.457 35.304 1.00 21.89 585 VAL A N 1
ATOM 2980 C CA . VAL A 1 384 ? 46.727 20.278 36.303 1.00 22.97 585 VAL A CA 1
ATOM 2981 C C . VAL A 1 384 ? 45.347 20.342 35.675 1.00 27.62 585 VAL A C 1
ATOM 2982 O O . VAL A 1 384 ? 44.344 19.861 36.250 1.00 25.24 585 VAL A O 1
ATOM 2986 N N . LYS A 1 385 ? 45.275 20.965 34.483 1.00 26.53 586 LYS A N 1
ATOM 2987 C CA . LYS A 1 385 ? 44.009 21.073 33.723 1.00 28.67 586 LYS A CA 1
ATOM 2988 C C . LYS A 1 385 ? 43.599 19.844 32.930 1.00 30.97 586 LYS A C 1
ATOM 2989 O O . LYS A 1 385 ? 42.448 19.785 32.478 1.00 30.22 586 LYS A O 1
ATOM 2995 N N . ALA A 1 386 ? 44.488 18.868 32.796 1.00 26.65 587 ALA A N 1
ATOM 2996 C CA . ALA A 1 386 ? 44.202 17.703 31.987 1.00 30.33 587 ALA A CA 1
ATOM 2997 C C . ALA A 1 386 ? 43.199 16.775 32.693 1.00 29.91 587 ALA A C 1
ATOM 2998 O O . ALA A 1 386 ? 43.365 16.455 33.898 1.00 28.85 587 ALA A O 1
ATOM 3000 N N . LYS A 1 387 ? 42.171 16.346 31.964 1.00 31.62 588 LYS A N 1
ATOM 3001 C CA . LYS A 1 387 ? 41.205 15.362 32.492 1.00 36.12 588 LYS A CA 1
ATOM 3002 C C . LYS A 1 387 ? 41.827 13.956 32.509 1.00 32.49 588 LYS A C 1
ATOM 3003 O O . LYS A 1 387 ? 42.639 13.642 31.673 1.00 34.23 588 LYS A O 1
ATOM 3009 N N . ALA A 1 388 ? 41.400 13.089 33.415 1.00 29.12 589 ALA A N 1
ATOM 3010 C CA . ALA A 1 388 ? 41.938 11.738 33.485 1.00 32.56 589 ALA A CA 1
ATOM 3011 C C . ALA A 1 388 ? 41.498 10.903 32.263 1.00 42.43 589 ALA A C 1
ATOM 3012 O O . ALA A 1 388 ? 40.380 11.138 31.801 1.00 42.03 589 ALA A O 1
#

Secondary structure (DSSP, 8-state):
---BTTTBS---EEEEEE-SSEEEEEEPPSSSEEESS-EEEE--SSS-GGGGG-SGGG-HHHHHHHTT--EEEEEE----GGGTT--HHHHIIIIIIHHHHHHHHHHT-S-EEEEEETHHHHHHHHHHHHHHHTT---EEEEEEES--S--TT-SSSGGGTT-PPPPSS------PPPPPGGG---EEEE-STTTTS--SHHHHHHHHHHHHHHS---HHHHHHHHS-EEEEHHHHHHHIIIIIIT--TTSTT--EETTEE--GGGS-S-EEEEEETT-SSS-HHHHHGGGGT--S-EEEEEESS-TTTTTS--GGG---EEEE-S---SSHHHHHHTPEEEES-SHHHHHHHHHHHS--EEEPPSSSS-SSS---EETT-SGGG---

B-factor: mean 30.75, std 12.18, range [17.35, 110.91]

Solvent-accessible surface area: 17248 Å² total; per-residue (Å²): 124,65,88,19,34,138,42,0,1,53,13,105,6,4,0,2,21,51,38,112,20,0,0,0,0,6,5,74,32,82,45,131,118,6,16,18,67,3,0,0,0,0,0,3,8,12,1,14,4,0,0,0,3,5,41,53,110,11,3,0,0,82,29,0,2,62,69,0,3,20,0,2,0,0,0,21,61,13,7,58,76,92,8,10,29,9,42,1,47,41,6,0,52,82,0,0,17,69,0,3,97,0,0,86,74,24,31,68,38,98,71,0,0,0,0,0,0,16,6,0,0,1,0,0,0,0,0,6,0,0,5,15,54,92,54,86,97,12,4,16,0,3,0,3,0,0,3,6,0,18,3,52,138,29,32,48,98,90,116,154,106,134,131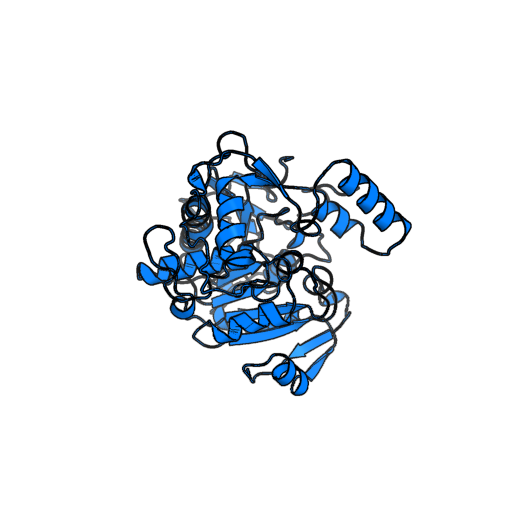,72,158,132,88,165,141,161,62,122,164,87,79,70,109,48,70,76,16,76,135,89,169,17,56,81,93,4,12,11,73,15,32,79,157,61,49,70,151,98,81,58,165,81,46,56,104,120,41,89,63,99,40,132,42,70,117,34,20,17,61,1,22,59,32,22,7,17,3,1,7,2,0,65,21,28,9,53,55,32,0,17,71,98,28,17,1,65,62,91,38,118,12,91,0,22,70,25,73,1,49,5,44,37,13,74,16,34,3,0,2,0,0,0,89,99,4,161,55,6,37,19,54,10,0,1,27,0,22,77,32,18,36,77,140,14,58,1,0,0,0,18,23,20,9,12,41,1,0,20,8,10,41,102,99,96,122,118,16,14,28,17,26,113,62,61,32,161,50,30,117,117,0,26,94,48,18,115,101,70,132,4,9,2,1,65,33,0,15,70,40,0,40,66,34,0,39,78,106,132,82,27,55,102,107,49,14,33,95,176,24,131,55,83,41,102,16,10,3,120,24,2,119,44,194,58

Organism: Cupriavidus necator (strain ATCC 17699 / DSM 428 / KCTC 22496 / NCIMB 10442 / H16 / Stanier 337) (NCBI:txid381666)

Radius of gyration: 20.62 Å; Cα contacts (8 Å, |Δi|>4): 836; chains: 1; bounding box: 54×74×51 Å

InterPro domains:
  IPR010941 Poly-beta-hydroxybutyrate polymerase, N-terminal domain [PF07167] (99-264)
  IPR010963 Poly(R)-hydroxyalkanoic acid synthase, class I [TIGR01838] (62-586)
  IPR029058 Alpha/Beta hydrolase fold [G3DSA:3.40.50.1820] (248-521)
  IPR029058 Alpha/Beta hydrolase fold [SSF53474] (224-520)
  IPR051321 Polyhydroxyalkanoate Synthase [PTHR36837] (90-589)

Nearest PDB structures (foldseek):
  5hz2-assembly1_A  TM=1.003E+00  e=2.285E-88  Cupriavidus necator H16
  5t6o-assembly1_A  TM=1.002E+00  e=4.036E-83  Cupriavidus necator
  5xav-assembly1_A  TM=8.932E-01  e=6.771E-49  Chromobacterium sp. USM2
  5xav-assembly1_B  TM=8.858E-01  e=1.100E-48  Chromobacterium sp. USM2
  6k3c-assembly1_B  TM=8.043E-01  e=5.580E-38  Chromobacterium sp. USM2